Protein 2OX7 (pdb70)

InterPro domains:
  IPR010024 Conserved hypothetical protein CHP1671 [TIGR01671] (2-85)
  IPR019096 YopX protein [PF09643] (4-143)
  IPR023385 YopX-like, C-terminal [G3DSA:2.30.30.290] (67-135)

Sequence (558 aa):
SLIPKFRAWDTYEKELENVTPLFDDSNSIAIITDFQIKGSPGTSEIEIGSYDTTFNWDEFPYVIQSTGLKDKNGVEIFEGDILVYDAPKKYAHRRSHEIAYADGRFFWEFLDLVFCQSNILYRDGYLVIGNIHENPELLESLIPKFRAWDTYEKELENVTPLFDDSNSIAIITDFQIKGSPGTSEIEIGSYDTTFNWDEFPYVIQSTGLKDKNGVEIFEGDILVYDAPKKYAHRRSHEIAYADGRFFWEFLDLVFCQSNILYRDGYLVIGNIHENPELLESLIPKFRAWDTYEKELENVTPLFDDSNSIAIITDFQIKGSPGTSEIEIGSYDTTFNWDEFPYVIQSTGLKDKNGVEIFEGDILVYDAPKKYAHRRSHEIAYADGRFFWEFLDLVFCQSNILYRDGYLVIGNIHENPELLSLIPKFRAWDTYEKELENVTPLFDDSNSIAIITDFQIKGSPGTSEIEIGSYDTTFNWDEFPYVIQSTGLKDKNGVEIFEGDILVYDAPKKYAHRRSHEIAYADGRFFWEFLDLVFCQSNILYRDGYLVIGNIHENPELL

CATH classification: 2.30.30.310 (+1 more: 2.30.30.290)

Foldseek 3Di:
DADWFKFKQQQVVRDAGRKDDDADPVGDWKIQRDWDKDDDDVDIDIGGDDMDICVVDPDRRIDMGFQREAWQVRHTDDQQWDKFQQDPDDPPDDTAFGWHDDDPHIDTPPDPDPPDRCVQNPDSHMDGDGGCRNCVPVND/DFDWWKFKQQQVVRDAGRKDDDDDPVPHWKIQRDWDWDDDVPDIDIGGDDMDICVVDPDRRIDMGFLRAAAQVRHTDDQFFAKWQQDDPPVDDDTAWGWHDDPHHIATPPDPDGDDNCQQNPDSHMDGPGGCRNCVVRHD/DFDWWKFKQQQVVRHAGRKDDDDDPPPHWKIQRDWDWDDPPPPIDIGGDDMGIPVVDPGRRIHMGWPQAAWQVRHTDDQQFDKFQPDDDDPPDQGHWGWHDDDHGIATPPDPDGDDNCQQNPDSHMDGPDGCRSPVPND/DDDWWKFKQQQVVRDAGRKDDDADPVRHWKIQRDWDWDADDVGIDIGRDDMGIPVVDPHRRIDMGWQNEAAQVRHTDDQFFDKFQCDPCPDDDDTDWGWHDDDHDIDTPPDPDDPDRCQQNPDSHMDGPGGCRSCVPPD

Structure (mmCIF, N/CA/C/O backbone):
data_2OX7
#
_entry.id   2OX7
#
_cell.length_a   64.346
_cell.length_b   70.376
_cell.length_c   150.914
_cell.angle_alpha   90.00
_cell.angle_beta   90.00
_cell.angle_gamma   90.00
#
_symmetry.space_group_name_H-M   'P 21 21 21'
#
loop_
_entity.id
_entity.type
_entity.pdbx_description
1 polymer 'Hypothetical protein'
2 water water
#
loop_
_atom_site.group_PDB
_atom_site.id
_atom_site.type_symbol
_atom_site.label_atom_id
_atom_site.label_alt_id
_atom_site.label_comp_id
_atom_site.label_asym_id
_atom_site.label_entity_id
_atom_site.label_seq_id
_atom_site.pdbx_PDB_ins_code
_atom_site.Cartn_x
_atom_site.Cartn_y
_atom_site.Cartn_z
_atom_site.occupancy
_atom_site.B_iso_or_equiv
_atom_site.auth_seq_id
_atom_site.auth_comp_id
_atom_site.auth_asym_id
_atom_site.auth_atom_id
_atom_site.pdbx_PDB_model_num
ATOM 1 N N . SER A 1 2 ? 21.436 26.355 27.233 1.00 36.03 2 SER A N 1
ATOM 2 C CA . SER A 1 2 ? 20.737 27.572 26.690 1.00 36.21 2 SER A CA 1
ATOM 3 C C . SER A 1 2 ? 21.708 28.684 26.315 1.00 35.71 2 SER A C 1
ATOM 4 O O . SER A 1 2 ? 22.873 28.672 26.727 1.00 35.69 2 SER A O 1
ATOM 7 N N . LEU A 1 3 ? 21.238 29.638 25.518 1.00 34.21 3 LEU A N 1
ATOM 8 C CA . LEU A 1 3 ? 22.075 30.760 25.099 1.00 33.38 3 LEU A CA 1
ATOM 9 C C . LEU A 1 3 ? 21.187 31.980 24.948 1.00 33.62 3 LEU A C 1
ATOM 10 O O . LEU A 1 3 ? 20.259 31.946 24.139 1.00 32.71 3 LEU A O 1
ATOM 15 N N . ILE A 1 4 ? 21.443 33.040 25.725 1.00 32.76 4 ILE A N 1
ATOM 16 C CA . ILE A 1 4 ? 20.686 34.283 25.572 1.00 33.41 4 ILE A CA 1
ATOM 17 C C . ILE A 1 4 ? 21.173 34.950 24.294 1.00 32.03 4 ILE A C 1
ATOM 18 O O . ILE A 1 4 ? 22.366 35.223 24.186 1.00 32.49 4 ILE A O 1
ATOM 23 N N . PRO A 1 5 ? 20.279 35.193 23.318 1.00 31.42 5 PRO A N 1
ATOM 24 C CA . PRO A 1 5 ? 20.756 35.863 22.080 1.00 30.87 5 PRO A CA 1
ATOM 25 C C . PRO A 1 5 ? 21.129 37.325 22.306 1.00 29.69 5 PRO A C 1
ATOM 26 O O . PRO A 1 5 ? 20.302 38.157 22.711 1.00 30.76 5 PRO A O 1
ATOM 30 N N . LYS A 1 6 ? 22.378 37.626 22.009 1.00 27.83 6 LYS A N 1
ATOM 31 C CA . LYS A 1 6 ? 22.896 38.941 22.169 1.00 26.25 6 LYS A CA 1
ATOM 32 C C . LYS A 1 6 ? 23.723 39.201 20.928 1.00 25.00 6 LYS A C 1
ATOM 33 O O . LYS A 1 6 ? 24.522 38.334 20.517 1.00 24.62 6 LYS A O 1
ATOM 39 N N . PHE A 1 7 ? 23.520 40.371 20.312 1.00 22.95 7 PHE A N 1
ATOM 40 C CA . PHE A 1 7 ? 24.155 40.667 19.041 1.00 23.32 7 PHE A CA 1
ATOM 41 C C . PHE A 1 7 ? 24.866 41.999 19.047 1.00 24.39 7 PHE A C 1
ATOM 42 O O . PHE A 1 7 ? 24.421 42.945 19.712 1.00 24.62 7 PHE A O 1
ATOM 50 N N . ARG A 1 8 ? 25.945 42.066 18.276 1.00 24.23 8 ARG A N 1
ATOM 51 C CA . ARG A 1 8 ? 26.624 43.341 17.955 1.00 25.31 8 ARG A CA 1
ATOM 52 C C . ARG A 1 8 ? 26.720 43.442 16.434 1.00 26.25 8 ARG A C 1
ATOM 53 O O . ARG A 1 8 ? 26.597 42.436 15.717 1.00 25.54 8 ARG A O 1
ATOM 61 N N . ALA A 1 9 ? 26.918 44.663 15.932 1.00 26.87 9 ALA A N 1
ATOM 62 C CA . ALA A 1 9 ? 26.965 44.888 14.490 1.00 28.33 9 ALA A CA 1
ATOM 63 C C . ALA A 1 9 ? 28.074 45.850 14.124 1.00 29.13 9 ALA A C 1
ATOM 64 O O . ALA A 1 9 ? 28.290 46.852 14.808 1.00 30.49 9 ALA A O 1
ATOM 66 N N . TRP A 1 10 ? 28.803 45.505 13.080 1.00 29.88 10 TRP A N 1
ATOM 67 C CA . TRP A 1 10 ? 29.855 46.367 12.564 1.00 31.70 10 TRP A CA 1
ATOM 68 C C . TRP A 1 10 ? 29.208 47.090 11.413 1.00 32.18 10 TRP A C 1
ATOM 69 O O . TRP A 1 10 ? 28.688 46.454 10.500 1.00 30.92 10 TRP A O 1
ATOM 80 N N . ASP A 1 11 ? 29.203 48.419 11.503 1.00 33.88 11 ASP A N 1
ATOM 81 C CA . ASP A 1 11 ? 28.682 49.281 10.434 1.00 36.20 11 ASP A CA 1
ATOM 82 C C . ASP A 1 11 ? 29.853 49.553 9.513 1.00 37.50 11 ASP A C 1
ATOM 83 O O . ASP A 1 11 ? 30.787 50.225 9.910 1.00 37.16 11 ASP A O 1
ATOM 88 N N . THR A 1 12 ? 29.808 49.000 8.309 1.00 39.42 12 THR A N 1
ATOM 89 C CA . THR A 1 12 ? 30.950 49.043 7.398 1.00 42.70 12 THR A CA 1
ATOM 90 C C . THR A 1 12 ? 30.906 50.262 6.494 1.00 44.34 12 THR A C 1
ATOM 91 O O . THR A 1 12 ? 31.600 50.304 5.476 1.00 45.56 12 THR A O 1
ATOM 95 N N . TYR A 1 13 ? 30.066 51.226 6.840 1.00 46.10 13 TYR A N 1
ATOM 96 C CA . TYR A 1 13 ? 30.035 52.485 6.119 1.00 47.81 13 TYR A CA 1
ATOM 97 C C . TYR A 1 13 ? 30.634 53.518 7.046 1.00 47.64 13 TYR A C 1
ATOM 98 O O . TYR A 1 13 ? 31.558 54.237 6.667 1.00 48.19 13 TYR A O 1
ATOM 107 N N . GLU A 1 14 ? 30.118 53.554 8.271 1.00 47.08 14 GLU A N 1
ATOM 108 C CA . GLU A 1 14 ? 30.576 54.446 9.311 1.00 46.79 14 GLU A CA 1
ATOM 109 C C . GLU A 1 14 ? 31.817 53.958 10.053 1.00 46.27 14 GLU A C 1
ATOM 110 O O . GLU A 1 14 ? 32.440 54.735 10.802 1.00 45.95 14 GLU A O 1
ATOM 116 N N . LYS A 1 15 ? 32.162 52.680 9.858 1.00 45.53 15 LYS A N 1
ATOM 117 C CA . LYS A 1 15 ? 33.306 52.041 10.538 1.00 44.40 15 LYS A CA 1
ATOM 118 C C . LYS A 1 15 ? 33.205 52.167 12.060 1.00 43.12 15 LYS A C 1
ATOM 119 O O . LYS A 1 15 ? 34.126 52.665 12.716 1.00 42.51 15 LYS A O 1
ATOM 125 N N . GLU A 1 16 ? 32.080 51.709 12.615 1.00 41.09 16 GLU A N 1
ATOM 126 C CA . GLU A 1 16 ? 31.832 51.730 14.051 1.00 40.56 16 GLU A CA 1
ATOM 127 C C . GLU A 1 16 ? 31.209 50.375 14.458 1.00 38.29 16 GLU A C 1
ATOM 128 O O . GLU A 1 16 ? 30.502 49.761 13.662 1.00 37.08 16 GLU A O 1
ATOM 142 N N . LEU A 1 18 ? 28.460 48.634 16.810 1.00 34.46 18 LEU A N 1
ATOM 143 C CA . LEU A 1 18 ? 27.256 48.931 17.561 1.00 33.21 18 LEU A CA 1
ATOM 144 C C . LEU A 1 18 ? 26.979 47.800 18.505 1.00 32.70 18 LEU A C 1
ATOM 145 O O . LEU A 1 18 ? 26.898 46.648 18.057 1.00 31.42 18 LEU A O 1
ATOM 150 N N . GLU A 1 19 ? 26.789 48.111 19.790 1.00 31.89 19 GLU A N 1
ATOM 151 C CA . GLU A 1 19 ? 26.515 47.062 20.767 1.00 33.63 19 GLU A CA 1
ATOM 152 C C . GLU A 1 19 ? 25.036 46.818 20.963 1.00 33.88 19 GLU A C 1
ATOM 153 O O . GLU A 1 19 ? 24.208 47.714 20.758 1.00 34.45 19 GLU A O 1
ATOM 159 N N . ASN A 1 20 ? 24.714 45.593 21.368 1.00 33.90 20 ASN A N 1
ATOM 160 C CA . ASN A 1 20 ? 23.399 45.236 21.839 1.00 34.93 20 ASN A CA 1
ATOM 161 C C . ASN A 1 20 ? 22.286 45.641 20.891 1.00 34.58 20 ASN A C 1
ATOM 162 O O . ASN A 1 20 ? 21.307 46.292 21.300 1.00 36.24 20 ASN A O 1
ATOM 167 N N . VAL A 1 21 ? 22.430 45.215 19.638 1.00 32.49 21 VAL A N 1
ATOM 168 C CA . VAL A 1 21 ? 21.453 45.481 18.557 1.00 32.46 21 VAL A CA 1
ATOM 169 C C . VAL A 1 21 ? 20.454 44.333 18.398 1.00 32.74 21 VAL A C 1
ATOM 170 O O . VAL A 1 21 ? 20.729 43.198 18.818 1.00 31.47 21 VAL A O 1
ATOM 174 N N . THR A 1 22 ? 19.305 44.620 17.775 1.00 32.09 22 THR A N 1
ATOM 175 C CA . THR A 1 22 ? 18.350 43.569 17.428 1.00 32.91 22 THR A CA 1
ATOM 176 C C . THR A 1 22 ? 18.246 43.477 15.918 1.00 33.17 22 THR A C 1
ATOM 177 O O . THR A 1 22 ? 17.723 44.384 15.277 1.00 33.26 22 THR A O 1
ATOM 181 N N . PRO A 1 23 ? 18.774 42.395 15.324 1.00 33.25 23 PRO A N 1
ATOM 182 C CA . PRO A 1 23 ? 18.737 42.260 13.872 1.00 33.09 23 PRO A CA 1
ATOM 183 C C . PRO A 1 23 ? 17.373 41.756 13.403 1.00 33.71 23 PRO A C 1
ATOM 184 O O . PRO A 1 23 ? 16.763 40.908 14.061 1.00 31.97 23 PRO A O 1
ATOM 188 N N . LEU A 1 24 ? 16.867 42.315 12.298 1.00 34.69 24 LEU A N 1
ATOM 189 C CA . LEU A 1 24 ? 15.547 41.914 11.798 1.00 36.61 24 LEU A CA 1
ATOM 190 C C . LEU A 1 24 ? 15.686 41.256 10.430 1.00 36.96 24 LEU A C 1
ATOM 191 O O . LEU A 1 24 ? 16.270 41.836 9.517 1.00 37.35 24 LEU A O 1
ATOM 196 N N . PHE A 1 25 ? 15.170 40.037 10.305 1.00 38.55 25 PHE A N 1
ATOM 197 C CA . PHE A 1 25 ? 15.307 39.264 9.070 1.00 41.08 25 PHE A CA 1
ATOM 198 C C . PHE A 1 25 ? 13.960 39.042 8.415 1.00 43.44 25 PHE A C 1
ATOM 199 O O . PHE A 1 25 ? 12.922 38.932 9.087 1.00 43.80 25 PHE A O 1
ATOM 207 N N . ASP A 1 26 ? 13.964 38.930 7.101 1.00 46.52 26 ASP A N 1
ATOM 208 C CA . ASP A 1 26 ? 12.750 38.464 6.454 1.00 49.95 26 ASP A CA 1
ATOM 209 C C . ASP A 1 26 ? 12.769 36.935 6.577 1.00 51.17 26 ASP A C 1
ATOM 210 O O . ASP A 1 26 ? 13.599 36.381 7.306 1.00 51.60 26 ASP A O 1
ATOM 215 N N . ASP A 1 27 ? 11.869 36.248 5.885 1.00 53.20 27 ASP A N 1
ATOM 216 C CA . ASP A 1 27 ? 11.817 34.783 5.961 1.00 54.42 27 ASP A CA 1
ATOM 217 C C . ASP A 1 27 ? 12.776 34.058 5.007 1.00 55.01 27 ASP A C 1
ATOM 218 O O . ASP A 1 27 ? 12.884 32.827 5.040 1.00 55.29 27 ASP A O 1
ATOM 223 N N . SER A 1 28 ? 13.467 34.826 4.171 1.00 55.52 28 SER A N 1
ATOM 224 C CA . SER A 1 28 ? 14.481 34.295 3.263 1.00 55.94 28 SER A CA 1
ATOM 225 C C . SER A 1 28 ? 15.879 34.367 3.875 1.00 55.64 28 SER A C 1
ATOM 226 O O . SER A 1 28 ? 16.868 34.087 3.198 1.00 55.76 28 SER A O 1
ATOM 229 N N . ASN A 1 29 ? 15.959 34.750 5.151 1.00 55.22 29 ASN A N 1
ATOM 230 C CA . ASN A 1 29 ? 17.241 34.847 5.871 1.00 54.87 29 ASN A CA 1
ATOM 231 C C . ASN A 1 29 ? 18.137 36.032 5.475 1.00 54.10 29 ASN A C 1
ATOM 232 O O . ASN A 1 29 ? 19.357 35.989 5.645 1.00 53.96 29 ASN A O 1
ATOM 237 N N . SER A 1 30 ? 17.530 37.089 4.944 1.00 53.58 30 SER A N 1
ATOM 238 C CA . SER A 1 30 ? 18.269 38.309 4.659 1.00 52.67 30 SER A CA 1
ATOM 239 C C . SER A 1 30 ? 17.936 39.321 5.735 1.00 51.81 30 SER A C 1
ATOM 240 O O . SER A 1 30 ? 16.764 39.543 6.033 1.00 51.10 30 SER A O 1
ATOM 251 N N . ILE A 1 32 ? 17.138 42.743 6.877 1.00 47.86 32 ILE A N 1
ATOM 252 C CA . ILE A 1 32 ? 16.540 43.870 6.161 1.00 46.29 32 ILE A CA 1
ATOM 253 C C . ILE A 1 32 ? 16.401 45.108 7.046 1.00 45.16 32 ILE A C 1
ATOM 254 O O . ILE A 1 32 ? 16.157 46.212 6.546 1.00 45.06 32 ILE A O 1
ATOM 259 N N . ALA A 1 33 ? 16.580 44.932 8.355 1.00 43.28 33 ALA A N 1
ATOM 260 C CA . ALA A 1 33 ? 16.553 46.059 9.288 1.00 41.97 33 ALA A CA 1
ATOM 261 C C . ALA A 1 33 ? 17.416 45.797 10.504 1.00 41.40 33 ALA A C 1
ATOM 262 O O . ALA A 1 33 ? 17.787 44.654 10.792 1.00 39.65 33 ALA A O 1
ATOM 264 N N . ILE A 1 34 ? 17.717 46.871 11.218 1.00 40.86 34 ILE A N 1
ATOM 265 C CA . ILE A 1 34 ? 18.382 46.765 12.494 1.00 41.11 34 ILE A CA 1
ATOM 266 C C . ILE A 1 34 ? 17.806 47.782 13.469 1.00 40.96 34 ILE A C 1
ATOM 267 O O . ILE A 1 34 ? 17.654 48.967 13.140 1.00 40.57 34 ILE A O 1
ATOM 272 N N . ILE A 1 35 ? 17.443 47.296 14.645 1.00 40.42 35 ILE A N 1
ATOM 273 C CA . ILE A 1 35 ? 17.079 48.162 15.760 1.00 40.66 35 ILE A CA 1
ATOM 274 C C . ILE A 1 35 ? 18.279 48.304 16.689 1.00 41.88 35 ILE A C 1
ATOM 275 O O . ILE A 1 35 ? 18.769 47.303 17.241 1.00 41.29 35 ILE A O 1
ATOM 280 N N . THR A 1 36 ? 18.753 49.535 16.862 1.00 42.26 36 THR A N 1
ATOM 281 C CA . THR A 1 36 ? 19.870 49.788 17.759 1.00 44.18 36 THR A CA 1
ATOM 282 C C . THR A 1 36 ? 19.430 50.206 19.167 1.00 45.07 36 THR A C 1
ATOM 283 O O . THR A 1 36 ? 20.151 49.942 20.139 1.00 45.95 36 THR A O 1
ATOM 287 N N . ASP A 1 37 ? 18.255 50.837 19.275 1.00 45.58 37 ASP A N 1
ATOM 288 C CA . ASP A 1 37 ? 17.634 51.200 20.569 1.00 46.38 37 ASP A CA 1
ATOM 289 C C . ASP A 1 37 ? 16.123 51.057 20.489 1.00 45.46 37 ASP A C 1
ATOM 290 O O . ASP A 1 37 ? 15.518 51.382 19.471 1.00 46.13 37 ASP A O 1
ATOM 295 N N . PHE A 1 38 ? 15.520 50.605 21.575 1.00 45.24 38 PHE A N 1
ATOM 296 C CA . PHE A 1 38 ? 14.071 50.599 21.703 1.00 45.43 38 PHE A CA 1
ATOM 297 C C . PHE A 1 38 ? 13.682 50.707 23.172 1.00 46.89 38 PHE A C 1
ATOM 298 O O . PHE A 1 38 ? 14.464 50.377 24.071 1.00 46.79 38 PHE A O 1
ATOM 306 N N . GLN A 1 39 ? 12.453 51.146 23.420 1.00 48.76 39 GLN A N 1
ATOM 307 C CA . GLN A 1 39 ? 11.877 51.011 24.754 1.00 50.53 39 GLN A CA 1
ATOM 308 C C . GLN A 1 39 ? 10.420 50.616 24.630 1.00 50.96 39 GLN A C 1
ATOM 309 O O . GLN A 1 39 ? 9.807 50.816 23.582 1.00 51.01 39 GLN A O 1
ATOM 315 N N . ILE A 1 40 ? 9.881 50.021 25.682 1.00 52.37 40 ILE A N 1
ATOM 316 C CA . ILE A 1 40 ? 8.472 49.671 25.703 1.00 53.95 40 ILE A CA 1
ATOM 317 C C . ILE A 1 40 ? 7.679 50.763 26.451 1.00 55.95 40 ILE A C 1
ATOM 318 O O . ILE A 1 40 ? 8.057 51.179 27.554 1.00 55.67 40 ILE A O 1
ATOM 323 N N . LYS A 1 41 ? 6.584 51.213 25.833 1.00 57.87 41 LYS A N 1
ATOM 324 C CA . LYS A 1 41 ? 5.782 52.326 26.347 1.00 60.11 41 LYS A CA 1
ATOM 325 C C . LYS A 1 41 ? 4.298 51.980 26.385 1.00 61.27 41 LYS A C 1
ATOM 326 O O . LYS A 1 41 ? 3.860 51.046 25.706 1.00 61.63 41 LYS A O 1
ATOM 332 N N . GLY A 1 42 ? 3.533 52.727 27.186 1.00 62.67 42 GLY A N 1
ATOM 333 C CA . GLY A 1 42 ? 2.064 52.617 27.204 1.00 63.97 42 GLY A CA 1
ATOM 334 C C . GLY A 1 42 ? 1.438 51.858 28.366 1.00 65.04 42 GLY A C 1
ATOM 335 O O . GLY A 1 42 ? 2.139 51.307 29.222 1.00 65.13 42 GLY A O 1
ATOM 336 N N . SER A 1 43 ? 0.102 51.839 28.378 1.00 66.02 43 SER A N 1
ATOM 337 C CA . SER A 1 43 ? -0.701 51.149 29.401 1.00 66.78 43 SER A CA 1
ATOM 338 C C . SER A 1 43 ? -0.560 49.634 29.328 1.00 67.05 43 SER A C 1
ATOM 339 O O . SER A 1 43 ? -0.765 49.057 28.268 1.00 67.26 43 SER A O 1
ATOM 342 N N . PRO A 1 44 ? -0.202 48.988 30.451 1.00 67.22 44 PRO A N 1
ATOM 343 C CA . PRO A 1 44 ? -0.335 47.542 30.578 1.00 67.23 44 PRO A CA 1
ATOM 344 C C . PRO A 1 44 ? -1.613 47.021 29.928 1.00 67.04 44 PRO A C 1
ATOM 345 O O . PRO A 1 44 ? -2.694 47.579 30.145 1.00 67.48 44 PRO A O 1
ATOM 349 N N . GLY A 1 45 ? -1.481 45.969 29.123 1.00 66.58 45 GLY A N 1
ATOM 350 C CA . GLY A 1 45 ? -2.589 45.474 28.304 1.00 65.64 45 GLY A CA 1
ATOM 351 C C . GLY A 1 45 ? -2.726 46.244 26.998 1.00 65.20 45 GLY A C 1
ATOM 352 O O . GLY A 1 45 ? -3.413 45.791 26.079 1.00 65.17 45 GLY A O 1
ATOM 353 N N . THR A 1 46 ? -2.071 47.408 26.917 1.00 64.44 46 THR A N 1
ATOM 354 C CA . THR A 1 46 ? -2.145 48.296 25.751 1.00 63.71 46 THR A CA 1
ATOM 355 C C . THR A 1 46 ? -0.788 48.966 25.538 1.00 63.16 46 THR A C 1
ATOM 356 O O . THR A 1 46 ? -0.689 50.197 25.493 1.00 63.63 46 THR A O 1
ATOM 360 N N . SER A 1 47 ? 0.254 48.145 25.418 1.00 61.94 47 SER A N 1
ATOM 361 C CA . SER A 1 47 ? 1.637 48.624 25.371 1.00 60.67 47 SER A CA 1
ATOM 362 C C . SER A 1 47 ? 2.252 48.552 23.977 1.00 59.52 47 SER A C 1
ATOM 363 O O . SER A 1 47 ? 1.751 47.842 23.100 1.00 59.75 47 SER A O 1
ATOM 366 N N . GLU A 1 48 ? 3.350 49.272 23.783 1.00 57.97 48 GLU A N 1
ATOM 367 C CA . GLU A 1 48 ? 3.959 49.390 22.461 1.00 56.93 48 GLU A CA 1
ATOM 368 C C . GLU A 1 48 ? 5.493 49.372 22.462 1.00 55.47 48 GLU A C 1
ATOM 369 O O . GLU A 1 48 ? 6.143 49.766 23.433 1.00 54.79 48 GLU A O 1
ATOM 375 N N . ILE A 1 49 ? 6.056 48.916 21.350 1.00 53.88 49 ILE A N 1
ATOM 376 C CA . ILE A 1 49 ? 7.484 48.986 21.132 1.00 52.21 49 ILE A CA 1
ATOM 377 C C . ILE A 1 49 ? 7.808 50.305 20.456 1.00 52.25 49 ILE A C 1
ATOM 378 O O . ILE A 1 49 ? 7.421 50.525 19.313 1.00 51.74 49 ILE A O 1
ATOM 383 N N . GLU A 1 50 ? 8.513 51.182 21.157 1.00 52.21 50 GLU A N 1
ATOM 384 C CA . GLU A 1 50 ? 8.937 52.420 20.538 1.00 52.85 50 GLU A CA 1
ATOM 385 C C . GLU A 1 50 ? 10.372 52.283 20.070 1.00 52.23 50 GLU A C 1
ATOM 386 O O . GLU A 1 50 ? 11.297 52.197 20.879 1.00 51.70 50 GLU A O 1
ATOM 392 N N . ILE A 1 51 ? 10.536 52.256 18.753 1.00 52.07 51 ILE A N 1
ATOM 393 C CA . ILE A 1 51 ? 11.838 52.084 18.127 1.00 52.44 51 ILE A CA 1
ATOM 394 C C . ILE A 1 51 ? 12.598 53.398 18.087 1.00 52.92 51 ILE A C 1
ATOM 395 O O . ILE A 1 51 ? 12.187 54.353 17.405 1.00 53.65 51 ILE A O 1
ATOM 400 N N . GLY A 1 52 ? 13.697 53.443 18.837 1.00 52.71 52 GLY A N 1
ATOM 401 C CA . GLY A 1 52 ? 14.603 54.588 18.834 1.00 52.59 52 GLY A CA 1
ATOM 402 C C . GLY A 1 52 ? 15.460 54.563 17.591 1.00 52.36 52 GLY A C 1
ATOM 403 O O . GLY A 1 52 ? 14.964 54.742 16.482 1.00 53.22 52 GLY A O 1
ATOM 404 N N . SER A 1 53 ? 16.752 54.331 17.774 1.00 51.79 53 SER A N 1
ATOM 405 C CA . SER A 1 53 ? 17.662 54.236 16.648 1.00 51.71 53 SER A CA 1
ATOM 406 C C . SER A 1 53 ? 17.432 52.970 15.824 1.00 50.96 53 SER A C 1
ATOM 407 O O . SER A 1 53 ? 17.174 51.894 16.371 1.00 50.68 53 SER A O 1
ATOM 410 N N . TYR A 1 54 ? 17.540 53.110 14.508 1.00 50.26 54 TYR A N 1
ATOM 411 C CA . TYR A 1 54 ? 17.333 51.999 13.598 1.00 49.43 54 TYR A CA 1
ATOM 412 C C . TYR A 1 54 ? 17.910 52.304 12.228 1.00 49.24 54 TYR A C 1
ATOM 413 O O . TYR A 1 54 ? 18.340 53.435 11.949 1.00 49.05 54 TYR A O 1
ATOM 422 N N . ASP A 1 55 ? 17.906 51.291 11.368 1.00 48.58 55 ASP A N 1
ATOM 423 C CA . ASP A 1 55 ? 18.203 51.469 9.956 1.00 48.21 55 ASP A CA 1
ATOM 424 C C . ASP A 1 55 ? 17.556 50.345 9.165 1.00 48.30 55 ASP A C 1
ATOM 425 O O . ASP A 1 55 ? 17.298 49.270 9.710 1.00 48.17 55 ASP A O 1
ATOM 430 N N . THR A 1 56 ? 17.272 50.581 7.891 1.00 48.10 56 THR A N 1
ATOM 431 C CA . THR A 1 56 ? 16.676 49.519 7.069 1.00 48.68 56 THR A CA 1
ATOM 432 C C . THR A 1 56 ? 17.374 49.397 5.724 1.00 48.91 56 THR A C 1
ATOM 433 O O . THR A 1 56 ? 18.148 50.275 5.336 1.00 48.76 56 THR A O 1
ATOM 437 N N . THR A 1 57 ? 17.105 48.305 5.020 1.00 49.07 57 THR A N 1
ATOM 438 C CA . THR A 1 57 ? 17.800 48.009 3.776 1.00 50.50 57 THR A CA 1
ATOM 439 C C . THR A 1 57 ? 17.284 48.853 2.603 1.00 51.71 57 THR A C 1
ATOM 440 O O . THR A 1 57 ? 17.901 48.879 1.529 1.00 51.64 57 THR A O 1
ATOM 444 N N . PHE A 1 58 ? 16.146 49.517 2.825 1.00 53.47 58 PHE A N 1
ATOM 445 C CA . PHE A 1 58 ? 15.552 50.452 1.865 1.00 55.38 58 PHE A CA 1
ATOM 446 C C . PHE A 1 58 ? 16.598 51.475 1.431 1.00 56.15 58 PHE A C 1
ATOM 447 O O . PHE A 1 58 ? 16.780 51.721 0.236 1.00 56.39 58 PHE A O 1
ATOM 455 N N . ASN A 1 59 ? 17.317 52.020 2.418 1.00 56.98 59 ASN A N 1
ATOM 456 C CA . ASN A 1 59 ? 18.246 53.134 2.222 1.00 57.56 59 ASN A CA 1
ATOM 457 C C . ASN A 1 59 ? 19.584 52.742 1.596 1.00 57.74 59 ASN A C 1
ATOM 458 O O . ASN A 1 59 ? 20.485 53.584 1.474 1.00 57.93 59 ASN A O 1
ATOM 463 N N . TRP A 1 60 ? 19.715 51.479 1.195 1.00 57.32 60 TRP A N 1
ATOM 464 C CA . TRP A 1 60 ? 21.021 50.938 0.835 1.00 57.15 60 TRP A CA 1
ATOM 465 C C . TRP A 1 60 ? 20.981 49.967 -0.326 1.00 57.41 60 TRP A C 1
ATOM 466 O O . TRP A 1 60 ? 20.077 49.135 -0.432 1.00 57.89 60 TRP A O 1
ATOM 477 N N . ASP A 1 61 ? 21.987 50.069 -1.185 1.00 57.76 61 ASP A N 1
ATOM 478 C CA . ASP A 1 61 ? 22.202 49.085 -2.231 1.00 57.88 61 ASP A CA 1
ATOM 479 C C . ASP A 1 61 ? 22.600 47.767 -1.567 1.00 57.26 61 ASP A C 1
ATOM 480 O O . ASP A 1 61 ? 22.021 46.711 -1.863 1.00 57.74 61 ASP A O 1
ATOM 485 N N . GLU A 1 62 ? 23.579 47.841 -0.663 1.00 56.06 62 GLU A N 1
ATOM 486 C CA . GLU A 1 62 ? 23.928 46.720 0.208 1.00 54.74 62 GLU A CA 1
ATOM 487 C C . GLU A 1 62 ? 23.934 47.207 1.652 1.00 52.95 62 GLU A C 1
ATOM 488 O O . GLU A 1 62 ? 24.662 48.149 2.008 1.00 52.90 62 GLU A O 1
ATOM 494 N N . PHE A 1 63 ? 23.080 46.587 2.463 1.00 50.74 63 PHE A N 1
ATOM 495 C CA . PHE A 1 63 ? 22.920 46.932 3.867 1.00 48.73 63 PHE A CA 1
ATOM 496 C C . PHE A 1 63 ? 24.275 46.763 4.557 1.00 47.51 63 PHE A C 1
ATOM 497 O O . PHE A 1 63 ? 24.813 45.663 4.582 1.00 47.57 63 PHE A O 1
ATOM 505 N N . PRO A 1 64 ? 24.851 47.864 5.076 1.00 46.29 64 PRO A N 1
ATOM 506 C CA . PRO A 1 64 ? 26.266 47.858 5.473 1.00 45.08 64 PRO A CA 1
ATOM 507 C C . PRO A 1 64 ? 26.510 47.409 6.919 1.00 43.63 64 PRO A C 1
ATOM 508 O O . PRO A 1 64 ? 27.369 47.961 7.597 1.00 43.93 64 PRO A O 1
ATOM 512 N N . TYR A 1 65 ? 25.751 46.433 7.389 1.00 42.44 65 TYR A N 1
ATOM 513 C CA . TYR A 1 65 ? 25.882 45.971 8.773 1.00 40.61 65 TYR A CA 1
ATOM 514 C C . TYR A 1 65 ? 26.208 44.489 8.782 1.00 39.25 65 TYR A C 1
ATOM 515 O O . TYR A 1 65 ? 25.602 43.714 8.033 1.00 38.72 65 TYR A O 1
ATOM 524 N N . VAL A 1 66 ? 27.181 44.113 9.614 1.00 36.69 66 VAL A N 1
ATOM 525 C CA . VAL A 1 66 ? 27.623 42.721 9.724 1.00 35.14 66 VAL A CA 1
ATOM 526 C C . VAL A 1 66 ? 27.286 42.288 11.146 1.00 32.82 66 VAL A C 1
ATOM 527 O O . VAL A 1 66 ? 27.812 42.874 12.095 1.00 33.41 66 VAL A O 1
ATOM 531 N N . ILE A 1 67 ? 26.416 41.289 11.299 1.00 30.97 67 ILE A N 1
ATOM 532 C CA . ILE A 1 67 ? 25.967 40.857 12.638 1.00 29.74 67 ILE A CA 1
ATOM 533 C C . ILE A 1 67 ? 26.880 39.754 13.193 1.00 28.26 67 ILE A C 1
ATOM 534 O O . ILE A 1 67 ? 27.371 38.896 12.422 1.00 28.16 67 ILE A O 1
ATOM 547 N N . GLN A 1 69 ? 27.106 37.203 16.887 1.00 21.79 69 GLN A N 1
ATOM 548 C CA . GLN A 1 69 ? 26.347 36.818 18.057 1.00 21.10 69 GLN A CA 1
ATOM 549 C C . GLN A 1 69 ? 27.291 36.480 19.198 1.00 20.89 69 GLN A C 1
ATOM 550 O O . GLN A 1 69 ? 28.402 35.996 18.972 1.00 20.17 69 GLN A O 1
ATOM 556 N N . SER A 1 70 ? 26.837 36.730 20.410 1.00 19.68 70 SER A N 1
ATOM 557 C CA . SER A 1 70 ? 27.581 36.244 21.588 1.00 20.49 70 SER A CA 1
ATOM 558 C C . SER A 1 70 ? 27.607 34.721 21.661 1.00 19.73 70 SER A C 1
ATOM 559 O O . SER A 1 70 ? 26.552 34.038 21.484 1.00 19.97 70 SER A O 1
ATOM 562 N N . THR A 1 71 ? 28.776 34.186 22.000 1.00 18.92 71 THR A N 1
ATOM 563 C CA . THR A 1 71 ? 28.913 32.718 22.207 1.00 19.48 71 THR A CA 1
ATOM 564 C C . THR A 1 71 ? 28.344 32.268 23.535 1.00 19.75 71 THR A C 1
ATOM 565 O O . THR A 1 71 ? 28.206 31.044 23.770 1.00 20.54 71 THR A O 1
ATOM 569 N N . GLY A 1 72 ? 28.080 33.220 24.431 1.00 20.46 72 GLY A N 1
ATOM 570 C CA . GLY A 1 72 ? 27.688 32.880 25.806 1.00 22.11 72 GLY A CA 1
ATOM 571 C C . GLY A 1 72 ? 28.876 32.576 26.694 1.00 22.82 72 GLY A C 1
ATOM 572 O O . GLY A 1 72 ? 28.710 32.369 27.894 1.00 23.06 72 GLY A O 1
ATOM 573 N N . LEU A 1 73 ? 30.076 32.565 26.120 1.00 20.68 73 LEU A N 1
ATOM 574 C CA . LEU A 1 73 ? 31.250 32.241 26.933 1.00 19.73 73 LEU A CA 1
ATOM 575 C C . LEU A 1 73 ? 31.994 33.512 27.285 1.00 20.53 73 LEU A C 1
ATOM 576 O O . LEU A 1 73 ? 31.917 34.500 26.540 1.00 20.57 73 LEU A O 1
ATOM 581 N N . LYS A 1 74 ? 32.712 33.470 28.413 1.00 18.45 74 LYS A N 1
ATOM 582 C CA . LYS A 1 74 ? 33.472 34.633 28.905 1.00 19.53 74 LYS A CA 1
ATOM 583 C C . LYS A 1 74 ? 34.978 34.393 28.800 1.00 18.58 74 LYS A C 1
ATOM 584 O O . LYS A 1 74 ? 35.462 33.264 29.014 1.00 19.66 74 LYS A O 1
ATOM 590 N N . ASP A 1 75 ? 35.742 35.457 28.569 1.00 18.42 75 ASP A N 1
ATOM 591 C CA . ASP A 1 75 ? 37.197 35.323 28.697 1.00 17.94 75 ASP A CA 1
ATOM 592 C C . ASP A 1 75 ? 37.671 35.433 30.155 1.00 18.60 75 ASP A C 1
ATOM 593 O O . ASP A 1 75 ? 36.851 35.579 31.095 1.00 18.94 75 ASP A O 1
ATOM 598 N N . LYS A 1 76 ? 38.990 35.387 30.330 1.00 19.04 76 LYS A N 1
ATOM 599 C CA . LYS A 1 76 ? 39.624 35.454 31.645 1.00 22.10 76 LYS A CA 1
ATOM 600 C C . LYS A 1 76 ? 39.247 36.719 32.438 1.00 22.27 76 LYS A C 1
ATOM 601 O O . LYS A 1 76 ? 39.283 36.705 33.680 1.00 23.55 76 LYS A O 1
ATOM 607 N N . ASN A 1 77 ? 38.902 37.798 31.734 1.00 22.76 77 ASN A N 1
ATOM 608 C CA . ASN A 1 77 ? 38.446 39.036 32.384 1.00 23.51 77 ASN A CA 1
ATOM 609 C C . ASN A 1 77 ? 36.921 39.131 32.531 1.00 22.62 77 ASN A C 1
ATOM 610 O O . ASN A 1 77 ? 36.404 40.217 32.854 1.00 24.88 77 ASN A O 1
ATOM 615 N N . GLY A 1 78 ? 36.187 38.046 32.274 1.00 20.99 78 GLY A N 1
ATOM 616 C CA . GLY A 1 78 ? 34.724 38.105 32.324 1.00 21.24 78 GLY A CA 1
ATOM 617 C C . GLY A 1 78 ? 34.035 38.813 31.188 1.00 20.80 78 GLY A C 1
ATOM 618 O O . GLY A 1 78 ? 32.829 39.052 31.263 1.00 22.46 78 GLY A O 1
ATOM 619 N N . VAL A 1 79 ? 34.778 39.062 30.113 1.00 20.35 79 VAL A N 1
ATOM 620 C CA . VAL A 1 79 ? 34.259 39.710 28.899 1.00 21.30 79 VAL A CA 1
ATOM 621 C C . VAL A 1 79 ? 33.564 38.678 28.012 1.00 20.89 79 VAL A C 1
ATOM 622 O O . VAL A 1 79 ? 34.117 37.598 27.763 1.00 21.79 79 VAL A O 1
ATOM 626 N N . GLU A 1 80 ? 32.369 39.015 27.518 1.00 21.32 80 GLU A N 1
ATOM 627 C CA . GLU A 1 80 ? 31.578 38.082 26.715 1.00 22.96 80 GLU A CA 1
ATOM 628 C C . GLU A 1 80 ? 32.282 37.961 25.373 1.00 20.81 80 GLU A C 1
ATOM 629 O O . GLU A 1 80 ? 32.674 38.959 24.802 1.00 21.37 80 GLU A O 1
ATOM 635 N N . ILE A 1 81 ? 32.483 36.727 24.906 1.00 18.77 81 ILE A N 1
ATOM 636 C CA . ILE A 1 81 ? 33.203 36.444 23.656 1.00 17.32 81 ILE A CA 1
ATOM 637 C C . ILE A 1 81 ? 32.175 36.331 22.527 1.00 18.54 81 ILE A C 1
ATOM 638 O O . ILE A 1 81 ? 31.234 35.529 22.615 1.00 18.18 81 ILE A O 1
ATOM 643 N N . PHE A 1 82 ? 32.358 37.133 21.475 1.00 18.01 82 PHE A N 1
ATOM 644 C CA . PHE A 1 82 ? 31.465 37.118 20.309 1.00 18.57 82 PHE A CA 1
ATOM 645 C C . PHE A 1 82 ? 32.150 36.498 19.089 1.00 19.37 82 PHE A C 1
ATOM 646 O O . PHE A 1 82 ? 33.398 36.528 18.951 1.00 18.81 82 PHE A O 1
ATOM 654 N N . GLU A 1 83 ? 31.334 36.074 18.135 1.00 20.62 83 GLU A N 1
ATOM 655 C CA . GLU A 1 83 ? 31.895 35.766 16.820 1.00 22.07 83 GLU A CA 1
ATOM 656 C C . GLU A 1 83 ? 32.711 36.984 16.355 1.00 20.89 83 GLU A C 1
ATOM 657 O O . GLU A 1 83 ? 32.301 38.153 16.570 1.00 21.29 83 GLU A O 1
ATOM 663 N N . GLY A 1 84 ? 33.805 36.713 15.647 1.00 20.73 84 GLY A N 1
ATOM 664 C CA . GLY A 1 84 ? 34.681 37.792 15.127 1.00 21.69 84 GLY A CA 1
ATOM 665 C C . GLY A 1 84 ? 35.740 38.267 16.112 1.00 21.24 84 GLY A C 1
ATOM 666 O O . GLY A 1 84 ? 36.718 38.926 15.711 1.00 21.12 84 GLY A O 1
ATOM 667 N N . ASP A 1 85 ? 35.582 37.937 17.403 1.00 19.60 85 ASP A N 1
ATOM 668 C CA . ASP A 1 85 ? 36.629 38.264 18.360 1.00 19.53 85 ASP A CA 1
ATOM 669 C C . ASP A 1 85 ? 37.920 37.540 18.076 1.00 19.56 85 ASP A C 1
ATOM 670 O O . ASP A 1 85 ? 37.934 36.442 17.508 1.00 21.72 85 ASP A O 1
ATOM 675 N N . ILE A 1 86 ? 39.015 38.128 18.550 1.00 19.04 86 ILE A N 1
ATOM 676 C CA . ILE A 1 86 ? 40.354 37.509 18.470 1.00 19.55 86 ILE A CA 1
ATOM 677 C C . ILE A 1 86 ? 40.896 37.292 19.872 1.00 20.23 86 ILE A C 1
ATOM 678 O O . ILE A 1 86 ? 40.921 38.246 20.706 1.00 20.80 86 ILE A O 1
ATOM 683 N N . LEU A 1 87 ? 41.249 36.034 20.186 1.00 20.66 87 LEU A N 1
ATOM 684 C CA . LEU A 1 87 ? 41.704 35.692 21.551 1.00 21.10 87 LEU A CA 1
ATOM 685 C C . LEU A 1 87 ? 43.181 35.364 21.547 1.00 21.05 87 LEU A C 1
ATOM 686 O O . LEU A 1 87 ? 43.696 34.819 20.554 1.00 22.87 87 LEU A O 1
ATOM 691 N N . VAL A 1 88 ? 43.850 35.674 22.646 1.00 21.89 88 VAL A N 1
ATOM 692 C CA . VAL A 1 88 ? 45.232 35.253 22.837 1.00 22.36 88 VAL A CA 1
ATOM 693 C C . VAL A 1 88 ? 45.382 34.526 24.147 1.00 21.57 88 VAL A C 1
ATOM 694 O O . VAL A 1 88 ? 44.681 34.847 25.110 1.00 20.95 88 VAL A O 1
ATOM 698 N N . TYR A 1 89 ? 46.296 33.570 24.188 1.00 22.38 89 TYR A N 1
ATOM 699 C CA . TYR A 1 89 ? 46.654 32.901 25.437 1.00 23.55 89 TYR A CA 1
ATOM 700 C C . TYR A 1 89 ? 47.516 33.820 26.313 1.00 24.05 89 TYR A C 1
ATOM 701 O O . TYR A 1 89 ? 48.558 34.356 25.864 1.00 25.43 89 TYR A O 1
ATOM 710 N N . ASP A 1 90 ? 47.107 34.002 27.559 1.00 23.70 90 ASP A N 1
ATOM 711 C CA . ASP A 1 90 ? 47.639 35.080 28.385 1.00 24.81 90 ASP A CA 1
ATOM 712 C C . ASP A 1 90 ? 48.918 34.628 29.123 1.00 25.61 90 ASP A C 1
ATOM 713 O O . ASP A 1 90 ? 49.035 34.724 30.343 1.00 26.20 90 ASP A O 1
ATOM 718 N N . ALA A 1 91 ? 49.863 34.101 28.349 1.00 27.77 91 ALA A N 1
ATOM 719 C CA . ALA A 1 91 ? 51.156 33.683 28.910 1.00 29.66 91 ALA A CA 1
ATOM 720 C C . ALA A 1 91 ? 51.971 34.949 29.138 1.00 31.41 91 ALA A C 1
ATOM 721 O O . ALA A 1 91 ? 51.779 35.925 28.417 1.00 31.43 91 ALA A O 1
ATOM 723 N N . PRO A 1 92 ? 52.914 34.933 30.112 1.00 33.43 92 PRO A N 1
ATOM 724 C CA . PRO A 1 92 ? 53.724 36.146 30.355 1.00 34.25 92 PRO A CA 1
ATOM 725 C C . PRO A 1 92 ? 54.367 36.604 29.041 1.00 34.35 92 PRO A C 1
ATOM 726 O O . PRO A 1 92 ? 54.908 35.790 28.297 1.00 33.85 92 PRO A O 1
ATOM 730 N N . LYS A 1 93 ? 54.253 37.889 28.744 1.00 35.52 93 LYS A N 1
ATOM 731 C CA . LYS A 1 93 ? 54.769 38.435 27.492 1.00 35.65 93 LYS A CA 1
ATOM 732 C C . LYS A 1 93 ? 56.286 38.569 27.517 1.00 36.21 93 LYS A C 1
ATOM 733 O O . LYS A 1 93 ? 56.851 39.109 28.459 1.00 34.82 93 LYS A O 1
ATOM 739 N N . LYS A 1 94 ? 56.935 38.078 26.471 1.00 36.14 94 LYS A N 1
ATOM 740 C CA . LYS A 1 94 ? 58.397 38.219 26.375 1.00 37.32 94 LYS A CA 1
ATOM 741 C C . LYS A 1 94 ? 58.763 39.119 25.208 1.00 36.67 94 LYS A C 1
ATOM 742 O O . LYS A 1 94 ? 58.040 39.208 24.203 1.00 36.44 94 LYS A O 1
ATOM 748 N N . TYR A 1 95 ? 59.915 39.767 25.325 1.00 37.14 95 TYR A N 1
ATOM 749 C CA . TYR A 1 95 ? 60.394 40.678 24.303 1.00 37.14 95 TYR A CA 1
ATOM 750 C C . TYR A 1 95 ? 60.418 40.091 22.870 1.00 37.11 95 TYR A C 1
ATOM 751 O O . TYR A 1 95 ? 60.985 39.024 22.634 1.00 37.82 95 TYR A O 1
ATOM 760 N N . ALA A 1 96 ? 59.794 40.801 21.931 1.00 36.98 96 ALA A N 1
ATOM 761 C CA . ALA A 1 96 ? 59.845 40.477 20.504 1.00 37.17 96 ALA A CA 1
ATOM 762 C C . ALA A 1 96 ? 59.268 39.117 20.172 1.00 37.31 96 ALA A C 1
ATOM 763 O O . ALA A 1 96 ? 59.533 38.567 19.098 1.00 37.56 96 ALA A O 1
ATOM 765 N N . HIS A 1 97 ? 58.477 38.561 21.096 1.00 37.27 97 HIS A N 1
ATOM 766 C CA . HIS A 1 97 ? 57.732 37.342 20.800 1.00 37.18 97 HIS A CA 1
ATOM 767 C C . HIS A 1 97 ? 56.232 37.633 20.875 1.00 37.65 97 HIS A C 1
ATOM 768 O O . HIS A 1 97 ? 55.725 37.980 21.941 1.00 37.25 97 HIS A O 1
ATOM 775 N N . ARG A 1 98 ? 55.539 37.517 19.747 1.00 37.30 98 ARG A N 1
ATOM 776 C CA . ARG A 1 98 ? 54.099 37.7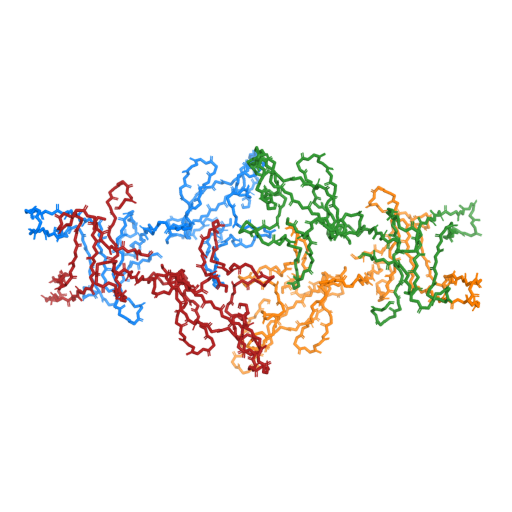64 19.746 1.00 38.49 98 ARG A CA 1
ATOM 777 C C . ARG A 1 98 ? 53.343 36.507 20.178 1.00 37.75 98 ARG A C 1
ATOM 778 O O . ARG A 1 98 ? 53.671 35.401 19.759 1.00 37.73 98 ARG A O 1
ATOM 786 N N . ARG A 1 99 ? 52.333 36.672 21.029 1.00 37.01 99 ARG A N 1
ATOM 787 C CA . ARG A 1 99 ? 51.531 35.531 21.454 1.00 35.83 99 ARG A CA 1
ATOM 788 C C . ARG A 1 99 ? 50.613 35.126 20.292 1.00 35.25 99 ARG A C 1
ATOM 789 O O . ARG A 1 99 ? 50.272 35.961 19.475 1.00 33.94 99 ARG A O 1
ATOM 797 N N . SER A 1 100 ? 50.243 33.849 20.185 1.00 36.17 100 SER A N 1
ATOM 798 C CA . SER A 1 100 ? 49.468 33.395 19.016 1.00 35.87 100 SER A CA 1
ATOM 799 C C . SER A 1 100 ? 48.003 33.772 19.184 1.00 35.01 100 SER A C 1
ATOM 800 O O . SER A 1 100 ? 47.472 33.736 20.286 1.00 34.48 100 SER A O 1
ATOM 811 N N . HIS A 1 102 ? 43.818 33.752 17.822 1.00 27.13 102 HIS A N 1
ATOM 812 C CA . HIS A 1 102 ? 42.860 32.917 17.147 1.00 25.32 102 HIS A CA 1
ATOM 813 C C . HIS A 1 102 ? 41.518 33.616 17.100 1.00 24.05 102 HIS A C 1
ATOM 814 O O . HIS A 1 102 ? 41.047 34.124 18.098 1.00 23.98 102 HIS A O 1
ATOM 821 N N . GLU A 1 103 ? 40.940 33.641 15.922 1.00 22.02 103 GLU A N 1
ATOM 822 C CA . GLU A 1 103 ? 39.643 34.239 15.643 1.00 22.78 103 GLU A CA 1
ATOM 823 C C . GLU A 1 103 ? 38.493 33.293 16.029 1.00 21.70 103 GLU A C 1
ATOM 824 O O . GLU A 1 103 ? 38.564 32.066 15.803 1.00 21.72 103 GLU A O 1
ATOM 830 N N . ILE A 1 104 ? 37.423 33.845 16.570 1.00 19.82 104 ILE A N 1
ATOM 831 C CA . ILE A 1 104 ? 36.229 33.059 16.866 1.00 20.29 104 ILE A CA 1
ATOM 832 C C . ILE A 1 104 ? 35.317 33.030 15.665 1.00 21.84 104 ILE A C 1
ATOM 833 O O . ILE A 1 104 ? 34.967 34.092 15.067 1.00 20.76 104 ILE A O 1
ATOM 838 N N . ALA A 1 105 ? 34.893 31.820 15.300 1.00 21.88 105 ALA A N 1
ATOM 839 C CA . ALA A 1 105 ? 33.910 31.694 14.216 1.00 24.09 105 ALA A CA 1
ATOM 840 C C . ALA A 1 105 ? 32.803 30.699 14.596 1.00 25.95 105 ALA A C 1
ATOM 841 O O . ALA A 1 105 ? 32.905 30.028 15.638 1.00 27.27 105 ALA A O 1
ATOM 843 N N . TYR A 1 106 ? 31.730 30.640 13.793 1.00 27.18 106 TYR A N 1
ATOM 844 C CA . TYR A 1 106 ? 30.724 29.604 13.926 1.00 26.15 106 TYR A CA 1
ATOM 845 C C . TYR A 1 106 ? 30.683 28.792 12.637 1.00 27.44 106 TYR A C 1
ATOM 846 O O . TYR A 1 106 ? 30.734 29.363 11.546 1.00 27.19 106 TYR A O 1
ATOM 855 N N . ALA A 1 107 ? 30.589 27.467 12.755 1.00 26.89 107 ALA A N 1
ATOM 856 C CA . ALA A 1 107 ? 30.316 26.661 11.554 1.00 26.03 107 ALA A CA 1
ATOM 857 C C . ALA A 1 107 ? 29.729 25.358 11.975 1.00 25.44 107 ALA A C 1
ATOM 858 O O . ALA A 1 107 ? 30.205 24.740 12.957 1.00 24.74 107 ALA A O 1
ATOM 860 N N . ASP A 1 108 ? 28.673 24.957 11.261 1.00 24.72 108 ASP A N 1
ATOM 861 C CA . ASP A 1 108 ? 28.198 23.581 11.318 1.00 25.76 108 ASP A CA 1
ATOM 862 C C . ASP A 1 108 ? 27.918 23.106 12.751 1.00 26.17 108 ASP A C 1
ATOM 863 O O . ASP A 1 108 ? 28.361 22.025 13.151 1.00 27.93 108 ASP A O 1
ATOM 868 N N . GLY A 1 109 ? 27.137 23.887 13.485 1.00 25.75 109 GLY A N 1
ATOM 869 C CA . GLY A 1 109 ? 26.708 23.471 14.824 1.00 25.17 109 GLY A CA 1
ATOM 870 C C . GLY A 1 109 ? 27.494 23.991 16.025 1.00 24.58 109 GLY A C 1
ATOM 871 O O . GLY A 1 109 ? 27.041 23.801 17.158 1.00 23.88 109 GLY A O 1
ATOM 872 N N . ARG A 1 110 ? 28.658 24.604 15.819 1.00 24.29 110 ARG A N 1
ATOM 873 C CA . ARG A 1 110 ? 29.456 25.056 16.997 1.00 23.82 110 ARG A CA 1
ATOM 874 C C . ARG A 1 110 ? 30.215 26.341 16.724 1.00 24.57 110 ARG A C 1
ATOM 875 O O . ARG A 1 110 ? 30.539 26.651 15.569 1.00 23.63 110 ARG A O 1
ATOM 883 N N . PHE A 1 111 ? 30.501 27.075 17.804 1.00 22.64 111 PHE A N 1
ATOM 884 C CA . PHE A 1 111 ? 31.486 28.105 17.794 1.00 22.49 111 PHE A CA 1
ATOM 885 C C . PHE A 1 111 ? 32.857 27.458 18.019 1.00 24.00 111 PHE A C 1
ATOM 886 O O . PHE A 1 111 ? 32.999 26.423 18.707 1.00 22.82 111 PHE A O 1
ATOM 894 N N . PHE A 1 112 ? 33.884 28.082 17.474 1.00 23.76 112 PHE A N 1
ATOM 895 C CA . PHE A 1 112 ? 35.227 27.559 17.651 1.00 23.90 112 PHE A CA 1
ATOM 896 C C . PHE A 1 112 ? 36.260 28.642 17.422 1.00 23.63 112 PHE A C 1
ATOM 897 O O . PHE A 1 112 ? 35.961 29.660 16.795 1.00 22.31 112 PHE A O 1
ATOM 905 N N . TRP A 1 113 ? 37.457 28.413 17.958 1.00 23.12 113 TRP A N 1
ATOM 906 C CA . TRP A 1 113 ? 38.605 29.284 17.699 1.00 23.41 113 TRP A CA 1
ATOM 907 C C . TRP A 1 113 ? 39.414 28.691 16.569 1.00 25.43 113 TRP A C 1
ATOM 908 O O . TRP A 1 113 ? 39.777 27.506 16.560 1.00 24.89 113 TRP A O 1
ATOM 919 N N . GLU A 1 114 ? 39.708 29.544 15.600 1.00 28.70 114 GLU A N 1
ATOM 920 C CA . GLU A 1 114 ? 40.340 29.100 14.361 1.00 33.03 114 GLU A CA 1
ATOM 921 C C . GLU A 1 114 ? 41.793 28.780 14.545 1.00 34.00 114 GLU A C 1
ATOM 922 O O . GLU A 1 114 ? 42.542 29.528 15.170 1.00 35.07 114 GLU A O 1
ATOM 928 N N . PHE A 1 115 ? 42.199 27.614 14.037 1.00 37.09 115 PHE A N 1
ATOM 929 C CA . PHE A 1 115 ? 43.609 27.203 14.050 1.00 38.21 115 PHE A CA 1
ATOM 930 C C . PHE A 1 115 ? 44.098 26.902 15.464 1.00 36.70 115 PHE A C 1
ATOM 931 O O . PHE A 1 115 ? 45.232 27.243 15.863 1.00 37.05 115 PHE A O 1
ATOM 939 N N . LEU A 1 116 ? 43.210 26.314 16.261 1.00 33.97 116 LEU A N 1
ATOM 940 C CA . LEU A 1 116 ? 43.615 25.880 17.586 1.00 30.82 116 LEU A CA 1
ATOM 941 C C . LEU A 1 116 ? 42.919 24.557 17.874 1.00 30.33 116 LEU A C 1
ATOM 942 O O . LEU A 1 116 ? 41.685 24.480 17.852 1.00 29.65 116 LEU A O 1
ATOM 947 N N . ASP A 1 117 ? 43.737 23.553 18.151 1.00 30.76 117 ASP A N 1
ATOM 948 C CA . ASP A 1 117 ? 43.304 22.175 18.330 1.00 31.40 117 ASP A CA 1
ATOM 949 C C . ASP A 1 117 ? 42.919 21.957 19.780 1.00 30.05 117 ASP A C 1
ATOM 950 O O . ASP A 1 117 ? 43.540 21.135 20.482 1.00 29.96 117 ASP A O 1
ATOM 955 N N . LEU A 1 118 ? 41.930 22.722 20.231 1.00 28.34 118 LEU A N 1
ATOM 956 C CA . LEU A 1 118 ? 41.404 22.596 21.606 1.00 26.85 118 LEU A CA 1
ATOM 957 C C . LEU A 1 118 ? 39.911 22.705 21.462 1.00 26.12 118 LEU A C 1
ATOM 958 O O . LEU A 1 118 ? 39.414 23.399 20.585 1.00 25.64 118 LEU A O 1
ATOM 963 N N . VAL A 1 119 ? 39.183 22.015 22.313 1.00 24.51 119 VAL A N 1
ATOM 964 C CA . VAL A 1 119 ? 37.748 22.158 22.358 1.00 24.81 119 VAL A CA 1
ATOM 965 C C . VAL A 1 119 ? 37.488 23.595 22.826 1.00 22.43 119 VAL A C 1
ATOM 966 O O . VAL A 1 119 ? 38.000 24.044 23.851 1.00 21.92 119 VAL A O 1
ATOM 970 N N . PHE A 1 120 ? 36.720 24.331 22.059 1.00 22.25 120 PHE A N 1
ATOM 971 C CA . PHE A 1 120 ? 36.326 25.683 22.504 1.00 21.18 120 PHE A CA 1
ATOM 972 C C . PHE A 1 120 ? 35.184 25.523 23.485 1.00 21.08 120 PHE A C 1
ATOM 973 O O . PHE A 1 120 ? 34.014 25.256 23.100 1.00 21.79 120 PHE A O 1
ATOM 981 N N . CYS A 1 121 ? 35.498 25.700 24.774 1.00 19.70 121 CYS A N 1
ATOM 982 C CA . CYS A 1 121 ? 34.514 25.584 25.827 1.00 19.01 121 CYS A CA 1
ATOM 983 C C . CYS A 1 121 ? 34.992 26.465 27.009 1.00 17.96 121 CYS A C 1
ATOM 984 O O . CYS A 1 121 ? 36.158 26.906 27.032 1.00 17.73 121 CYS A O 1
ATOM 987 N N . GLN A 1 122 ? 34.101 26.719 27.952 1.00 16.42 122 GLN A N 1
ATOM 988 C CA . GLN A 1 122 ? 34.426 27.685 29.009 1.00 17.22 122 GLN A CA 1
ATOM 989 C C . GLN A 1 122 ? 35.664 27.262 29.807 1.00 16.83 122 GLN A C 1
ATOM 990 O O . GLN A 1 122 ? 36.500 28.088 30.166 1.00 16.73 122 GLN A O 1
ATOM 996 N N . SER A 1 123 ? 35.770 25.984 30.127 1.00 15.69 123 SER A N 1
ATOM 997 C CA . SER A 1 123 ? 36.876 25.564 30.998 1.00 16.84 123 SER A CA 1
ATOM 998 C C . SER A 1 123 ? 38.217 25.663 30.240 1.00 16.60 123 SER A C 1
ATOM 999 O O . SER A 1 123 ? 39.245 26.025 30.857 1.00 17.25 123 SER A O 1
ATOM 1002 N N . ASN A 1 124 ? 38.234 25.383 28.926 1.00 16.33 124 ASN A N 1
ATOM 1003 C CA . ASN A 1 124 ? 39.478 25.567 28.162 1.00 17.75 124 ASN A CA 1
ATOM 1004 C C . ASN A 1 124 ? 39.885 27.034 28.000 1.00 16.77 124 ASN A C 1
ATOM 1005 O O . ASN A 1 124 ? 41.096 27.389 27.974 1.00 18.59 124 ASN A O 1
ATOM 1010 N N . ILE A 1 125 ? 38.883 27.886 27.917 1.00 17.79 125 ILE A N 1
ATOM 1011 C CA . ILE A 1 125 ? 39.171 29.338 27.841 1.00 17.16 125 ILE A CA 1
ATOM 1012 C C . ILE A 1 125 ? 39.906 29.813 29.109 1.00 18.87 125 ILE A C 1
ATOM 1013 O O . ILE A 1 125 ? 40.759 30.698 29.060 1.00 20.08 125 ILE A O 1
ATOM 1018 N N . LEU A 1 126 ? 39.573 29.206 30.256 1.00 17.99 126 LEU A N 1
ATOM 1019 C CA . LEU A 1 126 ? 40.079 29.677 31.548 1.00 20.15 126 LEU A CA 1
ATOM 1020 C C . LEU A 1 126 ? 41.242 28.880 32.109 1.00 22.00 126 LEU A C 1
ATOM 1021 O O . LEU A 1 126 ? 41.846 29.291 33.128 1.00 22.81 126 LEU A O 1
ATOM 1026 N N . TYR A 1 127 ? 41.565 27.769 31.462 1.00 22.99 127 TYR A N 1
ATOM 1027 C CA . TYR A 1 127 ? 42.506 26.784 32.020 1.00 24.14 127 TYR A CA 1
ATOM 1028 C C . TYR A 1 127 ? 43.917 27.375 32.016 1.00 26.20 127 TYR A C 1
ATOM 1029 O O . TYR A 1 127 ? 44.298 28.083 31.074 1.00 26.53 127 TYR A O 1
ATOM 1038 N N . ARG A 1 128 ? 44.692 27.063 33.049 1.00 27.36 128 ARG A N 1
ATOM 1039 C CA . ARG A 1 128 ? 46.096 27.524 33.122 1.00 29.41 128 ARG A CA 1
ATOM 1040 C C . ARG A 1 128 ? 46.155 29.044 32.925 1.00 26.89 128 ARG A C 1
ATOM 1041 O O . ARG A 1 128 ? 45.509 29.772 33.684 1.00 27.71 128 ARG A O 1
ATOM 1049 N N . ASP A 1 129 ? 46.882 29.550 31.930 1.00 27.88 129 ASP A N 1
ATOM 1050 C CA . ASP A 1 129 ? 46.985 31.031 31.830 1.00 27.64 129 ASP A CA 1
ATOM 1051 C C . ASP A 1 129 ? 45.707 31.688 31.263 1.00 26.35 129 ASP A C 1
ATOM 1052 O O . ASP A 1 129 ? 45.505 32.896 31.416 1.00 25.50 129 ASP A O 1
ATOM 1057 N N . GLY A 1 130 ? 44.843 30.892 30.637 1.00 24.97 130 GLY A N 1
ATOM 1058 C CA . GLY A 1 130 ? 43.561 31.441 30.184 1.00 22.49 130 GLY A CA 1
ATOM 1059 C C . GLY A 1 130 ? 43.734 32.289 28.924 1.00 22.63 130 GLY A C 1
ATOM 1060 O O . GLY A 1 130 ? 44.866 32.552 28.496 1.00 23.05 130 GLY A O 1
ATOM 1061 N N . TYR A 1 131 ? 42.609 32.681 28.326 1.00 19.14 131 TYR A N 1
ATOM 1062 C CA . TYR A 1 131 ? 42.580 33.456 27.051 1.00 18.91 131 TYR A CA 1
ATOM 1063 C C . TYR A 1 131 ? 41.907 34.794 27.303 1.00 19.22 131 TYR A C 1
ATOM 1064 O O . TYR A 1 131 ? 40.956 34.906 28.121 1.00 18.01 131 TYR A O 1
ATOM 1073 N N . LEU A 1 132 ? 42.323 35.776 26.522 1.00 17.91 132 LEU A N 1
ATOM 1074 C CA . LEU A 1 132 ? 41.760 37.118 26.612 1.00 18.36 132 LEU A CA 1
ATOM 1075 C C . LEU A 1 132 ? 41.356 37.618 25.233 1.00 18.48 132 LEU A C 1
ATOM 1076 O O . LEU A 1 132 ? 42.065 37.375 24.283 1.00 18.07 132 LEU A O 1
ATOM 1081 N N . VAL A 1 133 ? 40.233 38.323 25.153 1.00 17.67 133 VAL A N 1
ATOM 1082 C CA . VAL A 1 133 ? 39.818 38.979 23.903 1.00 18.73 133 VAL A CA 1
ATOM 1083 C C . VAL A 1 133 ? 40.710 40.230 23.735 1.00 19.53 133 VAL A C 1
ATOM 1084 O O . VAL A 1 133 ? 40.698 41.118 24.593 1.00 20.26 133 VAL A O 1
ATOM 1088 N N . ILE A 1 134 ? 41.405 40.326 22.616 1.00 19.96 134 ILE A N 1
ATOM 1089 C CA . ILE A 1 134 ? 42.271 41.501 22.409 1.00 21.61 134 ILE A CA 1
ATOM 1090 C C . ILE A 1 134 ? 41.900 42.339 21.174 1.00 21.94 134 ILE A C 1
ATOM 1091 O O . ILE A 1 134 ? 42.637 43.247 20.784 1.00 23.11 134 ILE A O 1
ATOM 1096 N N . GLY A 1 135 ? 40.736 42.060 20.622 1.00 22.36 135 GLY A N 1
ATOM 1097 C CA . GLY A 1 135 ? 40.221 42.799 19.464 1.00 22.08 135 GLY A CA 1
ATOM 1098 C C . GLY A 1 135 ? 39.302 41.933 18.635 1.00 23.05 135 GLY A C 1
ATOM 1099 O O . GLY A 1 135 ? 38.854 40.841 19.066 1.00 21.39 135 GLY A O 1
ATOM 1100 N N . ASN A 1 136 ? 38.967 42.431 17.451 1.00 22.47 136 ASN A N 1
ATOM 1101 C CA . ASN A 1 136 ? 38.143 41.659 16.557 1.00 22.38 136 ASN A CA 1
ATOM 1102 C C . ASN A 1 136 ? 38.558 41.965 15.133 1.00 23.41 136 ASN A C 1
ATOM 1103 O O . ASN A 1 136 ? 39.310 42.925 14.875 1.00 24.90 136 ASN A O 1
ATOM 1108 N N . ILE A 1 137 ? 38.082 41.130 14.229 1.00 24.56 137 ILE A N 1
ATOM 1109 C CA . ILE A 1 137 ? 38.511 41.141 12.841 1.00 26.77 137 ILE A CA 1
ATOM 1110 C C . ILE A 1 137 ? 38.067 42.399 12.094 1.00 28.25 137 ILE A C 1
ATOM 1111 O O . ILE A 1 137 ? 38.644 42.735 11.060 1.00 29.00 137 ILE A O 1
ATOM 1116 N N . HIS A 1 138 ? 37.067 43.109 12.614 1.00 29.25 138 HIS A N 1
ATOM 1117 C CA . HIS A 1 138 ? 36.535 44.277 11.903 1.00 31.53 138 HIS A CA 1
ATOM 1118 C C . HIS A 1 138 ? 37.218 45.559 12.334 1.00 32.61 138 HIS A C 1
ATOM 1119 O O . HIS A 1 138 ? 37.662 46.368 11.474 1.00 32.93 138 HIS A O 1
ATOM 1126 N N . GLU A 1 139 ? 37.302 45.761 13.650 1.00 32.62 139 GLU A N 1
ATOM 1127 C CA . GLU A 1 139 ? 37.933 46.939 14.217 1.00 34.74 139 GLU A CA 1
ATOM 1128 C C . GLU A 1 139 ? 39.429 46.865 14.130 1.00 35.63 139 GLU A C 1
ATOM 1129 O O . GLU A 1 139 ? 40.099 47.896 14.170 1.00 36.76 139 GLU A O 1
ATOM 1135 N N . ASN A 1 140 ? 39.950 45.641 14.023 1.00 35.57 140 ASN A N 1
ATOM 1136 C CA . ASN A 1 140 ? 41.383 45.373 14.073 1.00 36.82 140 ASN A CA 1
ATOM 1137 C C . ASN A 1 140 ? 41.804 44.418 12.953 1.00 38.30 140 ASN A C 1
ATOM 1138 O O . ASN A 1 140 ? 42.380 43.360 13.226 1.00 37.94 140 ASN A O 1
ATOM 1143 N N . PRO A 1 141 ? 41.529 44.806 11.694 1.00 40.83 141 PRO A N 1
ATOM 1144 C CA . PRO A 1 141 ? 41.582 43.944 10.502 1.00 42.66 141 PRO A CA 1
ATOM 1145 C C . PRO A 1 141 ? 42.981 43.479 10.095 1.00 44.60 141 PRO A C 1
ATOM 1146 O O . PRO A 1 141 ? 43.104 42.548 9.299 1.00 45.21 141 PRO A O 1
ATOM 1150 N N . GLU A 1 142 ? 44.010 44.115 10.640 1.00 46.51 142 GLU A N 1
ATOM 1151 C CA . GLU A 1 142 ? 45.393 43.718 10.376 1.00 48.89 142 GLU A CA 1
ATOM 1152 C C . GLU A 1 142 ? 45.958 42.904 11.523 1.00 48.61 142 GLU A C 1
ATOM 1153 O O . GLU A 1 142 ? 47.091 42.448 11.461 1.00 49.18 142 GLU A O 1
ATOM 1159 N N . LEU A 1 143 ? 45.175 42.747 12.587 1.00 48.92 143 LEU A N 1
ATOM 1160 C CA . LEU A 1 143 ? 45.689 42.165 13.824 1.00 48.74 143 LEU A CA 1
ATOM 1161 C C . LEU A 1 143 ? 46.196 40.730 13.644 1.00 49.71 143 LEU A C 1
ATOM 1162 O O . LEU A 1 143 ? 47.250 40.369 14.171 1.00 49.51 143 LEU A O 1
ATOM 1167 N N . LEU A 1 144 ? 45.455 39.911 12.903 1.00 50.72 144 LEU A N 1
ATOM 1168 C CA . LEU A 1 144 ? 45.914 38.545 12.628 1.00 52.31 144 LEU A CA 1
ATOM 1169 C C . LEU A 1 144 ? 47.154 38.582 11.727 1.00 53.78 144 LEU A C 1
ATOM 1170 O O . LEU A 1 144 ? 48.004 37.684 11.790 1.00 54.36 144 LEU A O 1
ATOM 1175 N N . GLU A 1 145 ? 47.231 39.640 10.911 1.00 55.29 145 GLU A N 1
ATOM 1176 C CA . GLU A 1 145 ? 48.391 39.996 10.046 1.00 56.70 145 GLU A CA 1
ATOM 1177 C C . GLU A 1 145 ? 48.333 39.437 8.640 1.00 56.93 145 GLU A C 1
ATOM 1178 O O . GLU A 1 145 ? 47.627 39.990 7.799 1.00 57.42 145 GLU A O 1
ATOM 1184 N N . SER B 1 2 ? 34.601 1.966 19.582 1.00 33.97 2 SER B N 1
ATOM 1185 C CA . SER B 1 2 ? 35.701 1.033 19.874 1.00 33.91 2 SER B CA 1
ATOM 1186 C C . SER B 1 2 ? 36.814 1.520 18.981 1.00 32.41 2 SER B C 1
ATOM 1187 O O . SER B 1 2 ? 36.543 2.263 18.040 1.00 32.80 2 SER B O 1
ATOM 1190 N N . LEU B 1 3 ? 38.050 1.127 19.285 1.00 30.42 3 LEU B N 1
ATOM 1191 C CA . LEU B 1 3 ? 39.200 1.459 18.428 1.00 30.44 3 LEU B CA 1
ATOM 1192 C C . LEU B 1 3 ? 40.186 0.294 18.497 1.00 30.48 3 LEU B C 1
ATOM 1193 O O . LEU B 1 3 ? 40.711 0.012 19.566 1.00 31.33 3 LEU B O 1
ATOM 1198 N N . ILE B 1 4 ? 40.436 -0.371 17.376 1.00 29.57 4 ILE B N 1
ATOM 1199 C CA . ILE B 1 4 ? 41.436 -1.441 17.339 1.00 29.20 4 ILE B CA 1
ATOM 1200 C C . ILE B 1 4 ? 42.807 -0.765 17.249 1.00 27.42 4 ILE B C 1
ATOM 1201 O O . ILE B 1 4 ? 42.987 0.062 16.338 1.00 27.86 4 ILE B O 1
ATOM 1206 N N . PRO B 1 5 ? 43.746 -1.057 18.179 1.00 25.71 5 PRO B N 1
ATOM 1207 C CA . PRO B 1 5 ? 45.056 -0.395 18.136 1.00 25.54 5 PRO B CA 1
ATOM 1208 C C . PRO B 1 5 ? 45.923 -0.896 16.996 1.00 24.65 5 PRO B C 1
ATOM 1209 O O . PRO B 1 5 ? 46.259 -2.092 16.918 1.00 26.44 5 PRO B O 1
ATOM 1213 N N . LYS B 1 6 ? 46.275 0.005 16.087 1.00 21.94 6 LYS B N 1
ATOM 1214 C CA . LYS B 1 6 ? 47.094 -0.401 14.961 1.00 21.34 6 LYS B CA 1
ATOM 1215 C C . LYS B 1 6 ? 48.132 0.701 14.795 1.00 18.72 6 LYS B C 1
ATOM 1216 O O . LYS B 1 6 ? 47.773 1.894 14.882 1.00 18.24 6 LYS B O 1
ATOM 1222 N N . PHE B 1 7 ? 49.405 0.329 14.557 1.00 18.03 7 PHE B N 1
ATOM 1223 C CA . PHE B 1 7 ? 50.460 1.315 14.512 1.00 17.40 7 PHE B CA 1
ATOM 1224 C C . PHE B 1 7 ? 51.308 1.086 13.265 1.00 18.65 7 PHE B C 1
ATOM 1225 O O . PHE B 1 7 ? 51.454 -0.056 12.804 1.00 20.08 7 PHE B O 1
ATOM 1233 N N . ARG B 1 8 ? 51.815 2.182 12.734 1.00 18.16 8 ARG B N 1
ATOM 1234 C CA . ARG B 1 8 ? 52.876 2.143 11.669 1.00 18.11 8 ARG B CA 1
ATOM 1235 C C . ARG B 1 8 ? 54.069 2.932 12.221 1.00 19.85 8 ARG B C 1
ATOM 1236 O O . ARG B 1 8 ? 53.910 3.722 13.157 1.00 19.84 8 ARG B O 1
ATOM 1244 N N . ALA B 1 9 ? 55.286 2.704 11.692 1.00 18.94 9 ALA B N 1
ATOM 1245 C CA . ALA B 1 9 ? 56.453 3.467 12.154 1.00 19.02 9 ALA B CA 1
ATOM 1246 C C . ALA B 1 9 ? 57.228 3.978 10.925 1.00 20.87 9 ALA B C 1
ATOM 1247 O O . ALA B 1 9 ? 57.382 3.239 9.964 1.00 21.74 9 ALA B O 1
ATOM 1249 N N . TRP B 1 10 ? 57.666 5.227 10.996 1.00 21.36 10 TRP B N 1
ATOM 1250 C CA . TRP B 1 10 ? 58.573 5.789 9.994 1.00 23.10 10 TRP B CA 1
ATOM 1251 C C . TRP B 1 10 ? 59.962 5.555 10.546 1.00 23.30 10 TRP B C 1
ATOM 1252 O O . TRP B 1 10 ? 60.269 5.974 11.652 1.00 23.00 10 TRP B O 1
ATOM 1263 N N . ASP B 1 11 ? 60.755 4.806 9.783 1.00 23.74 11 ASP B N 1
ATOM 1264 C CA . ASP B 1 11 ? 62.154 4.605 10.101 1.00 25.73 11 ASP B CA 1
ATOM 1265 C C . ASP B 1 11 ? 62.939 5.759 9.465 1.00 26.28 11 ASP B C 1
ATOM 1266 O O . ASP B 1 11 ? 63.027 5.859 8.230 1.00 26.55 11 ASP B O 1
ATOM 1271 N N . THR B 1 12 ? 63.439 6.636 10.322 1.00 27.67 12 THR B N 1
ATOM 1272 C CA . THR B 1 12 ? 63.999 7.929 9.898 1.00 30.44 12 THR B CA 1
ATOM 1273 C C . THR B 1 12 ? 65.402 7.750 9.387 1.00 31.30 12 THR B C 1
ATOM 1274 O O . THR B 1 12 ? 65.971 8.678 8.759 1.00 33.22 12 THR B O 1
ATOM 1278 N N . TYR B 1 13 ? 65.988 6.587 9.667 1.00 31.40 13 TYR B N 1
ATOM 1279 C CA . TYR B 1 13 ? 67.367 6.327 9.235 1.00 32.38 13 TYR B CA 1
ATOM 1280 C C . TYR B 1 13 ? 67.348 5.663 7.850 1.00 32.40 13 TYR B C 1
ATOM 1281 O O . TYR B 1 13 ? 68.033 6.109 6.908 1.00 32.32 13 TYR B O 1
ATOM 1290 N N . GLU B 1 14 ? 66.537 4.619 7.723 1.00 32.49 14 GLU B N 1
ATOM 1291 C CA . GLU B 1 14 ? 66.340 3.925 6.450 1.00 33.15 14 GLU B CA 1
ATOM 1292 C C . GLU B 1 14 ? 65.361 4.604 5.484 1.00 32.69 14 GLU B C 1
ATOM 1293 O O . GLU B 1 14 ? 65.330 4.265 4.292 1.00 34.32 14 GLU B O 1
ATOM 1299 N N . LYS B 1 15 ? 64.588 5.570 5.980 1.00 31.45 15 LYS B N 1
ATOM 1300 C CA . LYS B 1 15 ? 63.561 6.264 5.184 1.00 30.71 15 LYS B CA 1
ATOM 1301 C C . LYS B 1 15 ? 62.550 5.281 4.626 1.00 30.34 15 LYS B C 1
ATOM 1302 O O . LYS B 1 15 ? 62.346 5.180 3.401 1.00 29.03 15 LYS B O 1
ATOM 1308 N N . GLU B 1 16 ? 61.890 4.558 5.526 1.00 28.08 16 GLU B N 1
ATOM 1309 C CA . GLU B 1 16 ? 60.978 3.505 5.105 1.00 27.95 16 GLU B CA 1
ATOM 1310 C C . GLU B 1 16 ? 59.795 3.563 6.062 1.00 26.24 16 GLU B C 1
ATOM 1311 O O . GLU B 1 16 ? 60.025 3.750 7.269 1.00 24.81 16 GLU B O 1
ATOM 1325 N N . LEU B 1 18 ? 57.120 1.423 7.954 1.00 23.75 18 LEU B N 1
ATOM 1326 C CA . LEU B 1 18 ? 56.885 0.055 8.406 1.00 23.24 18 LEU B CA 1
ATOM 1327 C C . LEU B 1 18 ? 55.407 -0.064 8.830 1.00 24.80 18 LEU B C 1
ATOM 1328 O O . LEU B 1 18 ? 54.956 0.705 9.664 1.00 23.11 18 LEU B O 1
ATOM 1333 N N . GLU B 1 19 ? 54.657 -0.990 8.232 1.00 24.58 19 GLU B N 1
ATOM 1334 C CA . GLU B 1 19 ? 53.241 -1.160 8.631 1.00 26.23 19 GLU B CA 1
ATOM 1335 C C . GLU B 1 19 ? 53.068 -2.240 9.684 1.00 25.72 19 GLU B C 1
ATOM 1336 O O . GLU B 1 19 ? 53.908 -3.114 9.805 1.00 26.53 19 GLU B O 1
ATOM 1342 N N . ASN B 1 20 ? 51.951 -2.206 10.418 1.00 26.20 20 ASN B N 1
ATOM 1343 C CA . ASN B 1 20 ? 51.641 -3.239 11.393 1.00 26.43 20 ASN B CA 1
ATOM 1344 C C . ASN B 1 20 ? 52.773 -3.511 12.354 1.00 25.20 20 ASN B C 1
ATOM 1345 O O . ASN B 1 20 ? 53.202 -4.669 12.519 1.00 26.67 20 ASN B O 1
ATOM 1350 N N . VAL B 1 21 ? 53.250 -2.467 13.018 1.00 22.44 21 VAL B N 1
ATOM 1351 C CA . VAL B 1 21 ? 54.288 -2.677 14.017 1.00 21.60 21 VAL B CA 1
ATOM 1352 C C . VAL B 1 21 ? 53.702 -2.732 15.413 1.00 22.23 21 VAL B C 1
ATOM 1353 O O . VAL B 1 21 ? 52.582 -2.240 15.629 1.00 22.07 21 VAL B O 1
ATOM 1357 N N . THR B 1 22 ? 54.479 -3.280 16.353 1.00 22.22 22 THR B N 1
ATOM 1358 C CA . THR B 1 22 ? 54.096 -3.327 17.772 1.00 22.80 22 THR B CA 1
ATOM 1359 C C . THR B 1 22 ? 55.138 -2.564 18.594 1.00 22.71 22 THR B C 1
ATOM 1360 O O . THR B 1 22 ? 56.254 -3.058 18.751 1.00 21.33 22 THR B O 1
ATOM 1364 N N . PRO B 1 23 ? 54.802 -1.349 19.061 1.00 22.29 23 PRO B N 1
ATOM 1365 C CA . PRO B 1 23 ? 55.691 -0.576 19.921 1.00 22.36 23 PRO B CA 1
ATOM 1366 C C . PRO B 1 23 ? 55.687 -1.123 21.337 1.00 23.90 23 PRO B C 1
ATOM 1367 O O . PRO B 1 23 ? 54.605 -1.493 21.856 1.00 21.32 23 PRO B O 1
ATOM 1371 N N . LEU B 1 24 ? 56.864 -1.150 21.957 1.00 23.17 24 LEU B N 1
ATOM 1372 C CA . LEU B 1 24 ? 57.010 -1.620 23.329 1.00 24.45 24 LEU B CA 1
ATOM 1373 C C . LEU B 1 24 ? 57.510 -0.505 24.230 1.00 25.27 24 LEU B C 1
ATOM 1374 O O . LEU B 1 24 ? 58.541 0.108 23.954 1.00 23.97 24 LEU B O 1
ATOM 1379 N N . PHE B 1 25 ? 56.778 -0.248 25.313 1.00 25.89 25 PHE B N 1
ATOM 1380 C CA . PHE B 1 25 ? 57.097 0.857 26.205 1.00 27.71 25 PHE B CA 1
ATOM 1381 C C . PHE B 1 25 ? 57.566 0.395 27.584 1.00 30.86 25 PHE B C 1
ATOM 1382 O O . PHE B 1 25 ? 57.153 -0.676 28.074 1.00 29.90 25 PHE B O 1
ATOM 1390 N N . ASP B 1 26 ? 58.440 1.190 28.196 1.00 34.42 26 ASP B N 1
ATOM 1391 C CA . ASP B 1 26 ? 58.758 1.001 29.610 1.00 38.85 26 ASP B CA 1
ATOM 1392 C C . ASP B 1 26 ? 57.567 1.539 30.422 1.00 40.65 26 ASP B C 1
ATOM 1393 O O . ASP B 1 26 ? 56.654 2.136 29.853 1.00 41.29 26 ASP B O 1
ATOM 1398 N N . ASP B 1 27 ? 57.554 1.316 31.731 1.00 43.65 27 ASP B N 1
ATOM 1399 C CA . ASP B 1 27 ? 56.387 1.682 32.537 1.00 45.53 27 ASP B CA 1
ATOM 1400 C C . ASP B 1 27 ? 56.222 3.196 32.627 1.00 46.21 27 ASP B C 1
ATOM 1401 O O . ASP B 1 27 ? 55.180 3.697 33.088 1.00 46.58 27 ASP B O 1
ATOM 1406 N N . SER B 1 28 ? 57.250 3.903 32.161 1.00 46.32 28 SER B N 1
ATOM 1407 C CA . SER B 1 28 ? 57.314 5.357 32.226 1.00 46.42 28 SER B CA 1
ATOM 1408 C C . SER B 1 28 ? 57.055 6.058 30.891 1.00 45.26 28 SER B C 1
ATOM 1409 O O . SER B 1 28 ? 57.564 7.161 30.666 1.00 45.60 28 SER B O 1
ATOM 1412 N N . ASN B 1 29 ? 56.244 5.437 30.027 1.00 43.78 29 ASN B N 1
ATOM 1413 C CA . ASN B 1 29 ? 55.715 6.099 28.815 1.00 42.46 29 ASN B CA 1
ATOM 1414 C C . ASN B 1 29 ? 56.763 6.414 27.736 1.00 40.86 29 ASN B C 1
ATOM 1415 O O . ASN B 1 29 ? 56.541 7.263 26.849 1.00 41.39 29 ASN B O 1
ATOM 1420 N N . SER B 1 30 ? 57.904 5.734 27.799 1.00 38.64 30 SER B N 1
ATOM 1421 C CA . SER B 1 30 ? 58.963 5.929 26.820 1.00 37.03 30 SER B CA 1
ATOM 1422 C C . SER B 1 30 ? 59.153 4.673 25.953 1.00 34.66 30 SER B C 1
ATOM 1423 O O . SER B 1 30 ? 59.213 3.580 26.487 1.00 33.43 30 SER B O 1
ATOM 1434 N N . ILE B 1 32 ? 60.832 1.744 24.183 1.00 28.40 32 ILE B N 1
ATOM 1435 C CA . ILE B 1 32 ? 62.148 1.088 24.370 1.00 28.05 32 ILE B CA 1
ATOM 1436 C C . ILE B 1 32 ? 62.466 0.022 23.308 1.00 26.48 32 ILE B C 1
ATOM 1437 O O . ILE B 1 32 ? 63.621 -0.348 23.101 1.00 27.40 32 ILE B O 1
ATOM 1442 N N . ALA B 1 33 ? 61.439 -0.455 22.618 1.00 24.77 33 ALA B N 1
ATOM 1443 C CA . ALA B 1 33 ? 61.622 -1.413 21.554 1.00 23.16 33 ALA B CA 1
ATOM 1444 C C . ALA B 1 33 ? 60.460 -1.392 20.604 1.00 23.73 33 ALA B C 1
ATOM 1445 O O . ALA B 1 33 ? 59.418 -0.768 20.874 1.00 23.68 33 ALA B O 1
ATOM 1447 N N . ILE B 1 34 ? 60.661 -2.074 19.497 1.00 21.63 34 ILE B N 1
ATOM 1448 C CA . ILE B 1 34 ? 59.659 -2.242 18.457 1.00 22.92 34 ILE B CA 1
ATOM 1449 C C . ILE B 1 34 ? 59.770 -3.602 17.824 1.00 23.29 34 ILE B C 1
ATOM 1450 O O . ILE B 1 34 ? 60.882 -4.071 17.473 1.00 23.16 34 ILE B O 1
ATOM 1455 N N . ILE B 1 35 ? 58.618 -4.272 17.714 1.00 22.04 35 ILE B N 1
ATOM 1456 C CA . ILE B 1 35 ? 58.514 -5.504 16.944 1.00 23.14 35 ILE B CA 1
ATOM 1457 C C . ILE B 1 35 ? 57.931 -5.197 15.571 1.00 24.05 35 ILE B C 1
ATOM 1458 O O . ILE B 1 35 ? 56.804 -4.679 15.450 1.00 24.60 35 ILE B O 1
ATOM 1463 N N . THR B 1 36 ? 58.699 -5.464 14.517 1.00 24.27 36 THR B N 1
ATOM 1464 C CA . THR B 1 36 ? 58.219 -5.195 13.174 1.00 25.18 36 THR B CA 1
ATOM 1465 C C . THR B 1 36 ? 57.602 -6.407 12.487 1.00 27.01 36 THR B C 1
ATOM 1466 O O . THR B 1 36 ? 56.817 -6.253 11.552 1.00 28.21 36 THR B O 1
ATOM 1470 N N . ASP B 1 37 ? 57.928 -7.606 12.973 1.00 26.93 37 ASP B N 1
ATOM 1471 C CA . ASP B 1 37 ? 57.333 -8.845 12.469 1.00 28.54 37 ASP B CA 1
ATOM 1472 C C . ASP B 1 37 ? 57.365 -9.912 13.539 1.00 26.78 37 ASP B C 1
ATOM 1473 O O . ASP B 1 37 ? 58.367 -10.066 14.239 1.00 27.31 37 ASP B O 1
ATOM 1478 N N . PHE B 1 38 ? 56.283 -10.679 13.644 1.00 27.06 38 PHE B N 1
ATOM 1479 C CA . PHE B 1 38 ? 56.269 -11.839 14.518 1.00 26.51 38 PHE B CA 1
ATOM 1480 C C . PHE B 1 38 ? 55.268 -12.867 13.975 1.00 26.24 38 PHE B C 1
ATOM 1481 O O . PHE B 1 38 ? 54.409 -12.578 13.121 1.00 25.17 38 PHE B O 1
ATOM 1489 N N . GLN B 1 39 ? 55.357 -14.056 14.540 1.00 27.26 39 GLN B N 1
ATOM 1490 C CA . GLN B 1 39 ? 54.360 -15.082 14.306 1.00 29.26 39 GLN B CA 1
ATOM 1491 C C . GLN B 1 39 ? 54.126 -15.848 15.607 1.00 28.12 39 GLN B C 1
ATOM 1492 O O . GLN B 1 39 ? 54.931 -15.796 16.525 1.00 28.23 39 GLN B O 1
ATOM 1498 N N . ILE B 1 40 ? 52.990 -16.518 15.689 1.00 28.04 40 ILE B N 1
ATOM 1499 C CA . ILE B 1 40 ? 52.709 -17.357 16.828 1.00 27.86 40 ILE B CA 1
ATOM 1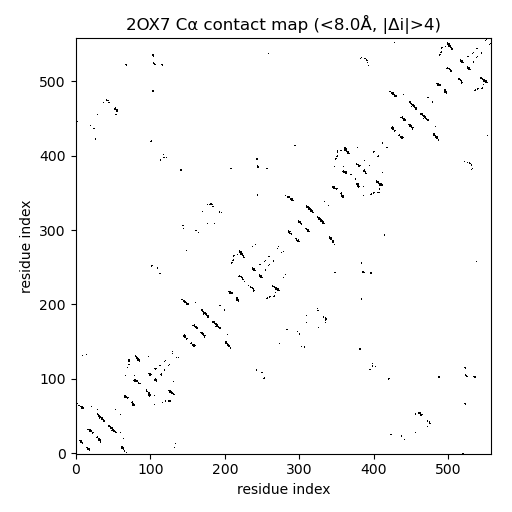500 C C . ILE B 1 40 ? 52.989 -18.789 16.349 1.00 27.87 40 ILE B C 1
ATOM 1501 O O . ILE B 1 40 ? 52.564 -19.165 15.256 1.00 28.17 40 ILE B O 1
ATOM 1506 N N . LYS B 1 41 ? 53.723 -19.534 17.156 1.00 27.62 41 LYS B N 1
ATOM 1507 C CA . LYS B 1 41 ? 54.062 -20.917 16.845 1.00 30.09 41 LYS B CA 1
ATOM 1508 C C . LYS B 1 41 ? 53.723 -21.831 18.020 1.00 29.80 41 LYS B C 1
ATOM 1509 O O . LYS B 1 41 ? 53.567 -21.379 19.147 1.00 29.17 41 LYS B O 1
ATOM 1515 N N . GLY B 1 42 ? 53.621 -23.137 17.747 1.00 30.93 42 GLY B N 1
ATOM 1516 C CA . GLY B 1 42 ? 53.428 -24.111 18.828 1.00 31.07 42 GLY B CA 1
ATOM 1517 C C . GLY B 1 42 ? 52.040 -24.694 18.808 1.00 31.69 42 GLY B C 1
ATOM 1518 O O . GLY B 1 42 ? 51.309 -24.556 17.830 1.00 34.15 42 GLY B O 1
ATOM 1519 N N . SER B 1 43 ? 51.680 -25.366 19.882 1.00 31.84 43 SER B N 1
ATOM 1520 C CA . SER B 1 43 ? 50.403 -26.061 19.927 1.00 31.48 43 SER B CA 1
ATOM 1521 C C . SER B 1 43 ? 49.585 -25.506 21.064 1.00 30.59 43 SER B C 1
ATOM 1522 O O . SER B 1 43 ? 50.128 -24.892 21.951 1.00 29.47 43 SER B O 1
ATOM 1525 N N . PRO B 1 44 ? 48.275 -25.769 21.055 1.00 31.01 44 PRO B N 1
ATOM 1526 C CA . PRO B 1 44 ? 47.428 -25.276 22.160 1.00 30.92 44 PRO B CA 1
ATOM 1527 C C . PRO B 1 44 ? 47.994 -25.627 23.506 1.00 30.90 44 PRO B C 1
ATOM 1528 O O . PRO B 1 44 ? 48.260 -26.819 23.817 1.00 31.74 44 PRO B O 1
ATOM 1532 N N . GLY B 1 45 ? 48.233 -24.590 24.309 1.00 31.25 45 GLY B N 1
ATOM 1533 C CA . GLY B 1 45 ? 48.733 -24.757 25.639 1.00 30.65 45 GLY B CA 1
ATOM 1534 C C . GLY B 1 45 ? 50.225 -24.586 25.759 1.00 32.64 45 GLY B C 1
ATOM 1535 O O . GLY B 1 45 ? 50.723 -24.373 26.859 1.00 32.59 45 GLY B O 1
ATOM 1536 N N . THR B 1 46 ? 50.939 -24.709 24.640 1.00 32.45 46 THR B N 1
ATOM 1537 C CA . THR B 1 46 ? 52.395 -24.533 24.620 1.00 33.91 46 THR B CA 1
ATOM 1538 C C . THR B 1 46 ? 52.717 -23.778 23.344 1.00 33.70 46 THR B C 1
ATOM 1539 O O . THR B 1 46 ? 53.359 -24.283 22.414 1.00 35.04 46 THR B O 1
ATOM 1543 N N . SER B 1 47 ? 52.209 -22.566 23.284 1.00 31.66 47 SER B N 1
ATOM 1544 C CA . SER B 1 47 ? 52.440 -21.702 22.155 1.00 30.22 47 SER B CA 1
ATOM 1545 C C . SER B 1 47 ? 53.415 -20.589 22.584 1.00 29.95 47 SER B C 1
ATOM 1546 O O . SER B 1 47 ? 53.591 -20.304 23.784 1.00 29.81 47 SER B O 1
ATOM 1549 N N . GLU B 1 48 ? 54.030 -19.946 21.598 1.00 28.94 48 GLU B N 1
ATOM 1550 C CA . GLU B 1 48 ? 55.009 -18.918 21.870 1.00 28.57 48 GLU B CA 1
ATOM 1551 C C . GLU B 1 48 ? 54.892 -17.824 20.828 1.00 26.42 48 GLU B C 1
ATOM 1552 O O . GLU B 1 48 ? 54.387 -18.043 19.728 1.00 24.64 48 GLU B O 1
ATOM 1558 N N . ILE B 1 49 ? 55.373 -16.641 21.189 1.00 25.78 49 ILE B N 1
ATOM 1559 C CA . ILE B 1 49 ? 55.490 -15.546 20.235 1.00 25.14 49 ILE B CA 1
ATOM 1560 C C . ILE B 1 49 ? 56.922 -15.628 19.682 1.00 26.53 49 ILE B C 1
ATOM 1561 O O . ILE B 1 49 ? 57.887 -15.520 20.459 1.00 26.16 49 ILE B O 1
ATOM 1566 N N . GLU B 1 50 ? 57.038 -15.863 18.376 1.00 26.83 50 GLU B N 1
ATOM 1567 C CA . GLU B 1 50 ? 58.347 -15.895 17.695 1.00 29.64 50 GLU B CA 1
ATOM 1568 C C . GLU B 1 50 ? 58.563 -14.533 17.037 1.00 27.72 50 GLU B C 1
ATOM 1569 O O . GLU B 1 50 ? 57.948 -14.251 16.016 1.00 28.14 50 GLU B O 1
ATOM 1575 N N . ILE B 1 51 ? 59.429 -13.720 17.631 1.00 28.66 51 ILE B N 1
ATOM 1576 C CA . ILE B 1 51 ? 59.726 -12.391 17.082 1.00 29.72 51 ILE B CA 1
ATOM 1577 C C . ILE B 1 51 ? 60.663 -12.570 15.876 1.00 30.76 51 ILE B C 1
ATOM 1578 O O . ILE B 1 51 ? 61.745 -13.148 16.010 1.00 31.77 51 ILE B O 1
ATOM 1583 N N . GLY B 1 52 ? 60.221 -12.077 14.727 1.00 31.26 52 GLY B N 1
ATOM 1584 C CA . GLY B 1 52 ? 60.921 -12.229 13.444 1.00 32.12 52 GLY B CA 1
ATOM 1585 C C . GLY B 1 52 ? 61.916 -11.108 13.245 1.00 33.42 52 GLY B C 1
ATOM 1586 O O . GLY B 1 52 ? 63.122 -11.358 13.029 1.00 34.65 52 GLY B O 1
ATOM 1587 N N . SER B 1 53 ? 61.422 -9.873 13.294 1.00 32.46 53 SER B N 1
ATOM 1588 C CA . SER B 1 53 ? 62.285 -8.695 13.215 1.00 32.11 53 SER B CA 1
ATOM 1589 C C . SER B 1 53 ? 61.888 -7.659 14.276 1.00 31.01 53 SER B C 1
ATOM 1590 O O . SER B 1 53 ? 60.706 -7.512 14.599 1.00 28.96 53 SER B O 1
ATOM 1593 N N . TYR B 1 54 ? 62.881 -6.969 14.827 1.00 29.28 54 TYR B N 1
ATOM 1594 C CA . TYR B 1 54 ? 62.647 -6.047 15.928 1.00 28.24 54 TYR B CA 1
ATOM 1595 C C . TYR B 1 54 ? 63.877 -5.136 16.091 1.00 27.31 54 TYR B C 1
ATOM 1596 O O . TYR B 1 54 ? 64.962 -5.397 15.519 1.00 26.47 54 TYR B O 1
ATOM 1605 N N . ASP B 1 55 ? 63.729 -4.113 16.916 1.00 25.32 55 ASP B N 1
ATOM 1606 C CA . ASP B 1 55 ? 64.879 -3.266 17.272 1.00 24.87 55 ASP B CA 1
ATOM 1607 C C . ASP B 1 55 ? 64.639 -2.706 18.660 1.00 25.60 55 ASP B C 1
ATOM 1608 O O . ASP B 1 55 ? 63.491 -2.731 19.177 1.00 25.53 55 ASP B O 1
ATOM 1613 N N . THR B 1 56 ? 65.701 -2.242 19.314 1.00 25.58 56 THR B N 1
ATOM 1614 C CA . THR B 1 56 ? 65.596 -1.680 20.669 1.00 26.69 56 THR B CA 1
ATOM 1615 C C . THR B 1 56 ? 66.392 -0.376 20.792 1.00 27.01 56 THR B C 1
ATOM 1616 O O . THR B 1 56 ? 67.344 -0.169 20.038 1.00 25.73 56 THR B O 1
ATOM 1620 N N . THR B 1 57 ? 66.044 0.470 21.758 1.00 28.18 57 THR B N 1
ATOM 1621 C CA . THR B 1 57 ? 66.723 1.750 21.938 1.00 30.04 57 THR B CA 1
ATOM 1622 C C . THR B 1 57 ? 68.183 1.576 22.333 1.00 31.12 57 THR B C 1
ATOM 1623 O O . THR B 1 57 ? 68.990 2.477 22.122 1.00 32.14 57 THR B O 1
ATOM 1627 N N . PHE B 1 58 ? 68.526 0.422 22.900 1.00 31.58 58 PHE B N 1
ATOM 1628 C CA . PHE B 1 58 ? 69.936 0.185 23.275 1.00 33.13 58 PHE B CA 1
ATOM 1629 C C . PHE B 1 58 ? 70.835 -0.032 22.039 1.00 32.57 58 PHE B C 1
ATOM 1630 O O . PHE B 1 58 ? 72.074 0.069 22.117 1.00 32.93 58 PHE B O 1
ATOM 1638 N N . ASN B 1 59 ? 70.217 -0.292 20.888 1.00 30.36 59 ASN B N 1
ATOM 1639 C CA . ASN B 1 59 ? 70.963 -0.432 19.645 1.00 30.77 59 ASN B CA 1
ATOM 1640 C C . ASN B 1 59 ? 71.372 0.895 18.996 1.00 29.58 59 ASN B C 1
ATOM 1641 O O . ASN B 1 59 ? 72.123 0.876 18.022 1.00 30.97 59 ASN B O 1
ATOM 1646 N N . TRP B 1 60 ? 70.884 2.014 19.534 1.00 28.62 60 TRP B N 1
ATOM 1647 C CA . TRP B 1 60 ? 70.942 3.327 18.865 1.00 27.38 60 TRP B CA 1
ATOM 1648 C C . TRP B 1 60 ? 71.237 4.489 19.799 1.00 28.19 60 TRP B C 1
ATOM 1649 O O . TRP B 1 60 ? 70.689 4.566 20.904 1.00 28.07 60 TRP B O 1
ATOM 1660 N N . ASP B 1 61 ? 72.041 5.454 19.324 1.00 27.73 61 ASP B N 1
ATOM 1661 C CA . ASP B 1 61 ? 72.170 6.716 20.025 1.00 28.20 61 ASP B CA 1
ATOM 1662 C C . ASP B 1 61 ? 70.866 7.483 19.982 1.00 27.89 61 ASP B C 1
ATOM 1663 O O . ASP B 1 61 ? 70.477 8.079 20.973 1.00 28.88 61 ASP B O 1
ATOM 1668 N N . GLU B 1 62 ? 70.227 7.464 18.811 1.00 27.88 62 GLU B N 1
ATOM 1669 C CA . GLU B 1 62 ? 68.936 8.105 18.551 1.00 28.52 62 GLU B CA 1
ATOM 1670 C C . GLU B 1 62 ? 68.056 7.035 17.902 1.00 26.96 62 GLU B C 1
ATOM 1671 O O . GLU B 1 62 ? 68.288 6.648 16.766 1.00 26.69 62 GLU B O 1
ATOM 1677 N N . PHE B 1 63 ? 67.066 6.524 18.646 1.00 26.24 63 PHE B N 1
ATOM 1678 C CA . PHE B 1 63 ? 66.180 5.470 18.130 1.00 26.19 63 PHE B CA 1
ATOM 1679 C C . PHE B 1 63 ? 65.386 6.002 16.944 1.00 25.32 63 PHE B C 1
ATOM 1680 O O . PHE B 1 63 ? 64.615 6.917 17.121 1.00 26.19 63 PHE B O 1
ATOM 1688 N N . PRO B 1 64 ? 65.596 5.446 15.739 1.00 24.99 64 PRO B N 1
ATOM 1689 C CA . PRO B 1 64 ? 65.058 6.065 14.515 1.00 25.13 64 PRO B CA 1
ATOM 1690 C C . PRO B 1 64 ? 63.613 5.720 14.122 1.00 26.01 64 PRO B C 1
ATOM 1691 O O . PRO B 1 64 ? 63.245 5.856 12.932 1.00 27.89 64 PRO B O 1
ATOM 1695 N N . TYR B 1 65 ? 62.774 5.331 15.079 1.00 23.99 65 TYR B N 1
ATOM 1696 C CA . TYR B 1 65 ? 61.404 4.958 14.715 1.00 23.71 65 TYR B CA 1
ATOM 1697 C C . TYR B 1 65 ? 60.439 5.966 15.295 1.00 23.70 65 TYR B C 1
ATOM 1698 O O . TYR B 1 65 ? 60.524 6.303 16.477 1.00 25.44 65 TYR B O 1
ATOM 1707 N N . VAL B 1 66 ? 59.531 6.444 14.471 1.00 22.29 66 VAL B N 1
ATOM 1708 C CA . VAL B 1 66 ? 58.539 7.415 14.925 1.00 23.26 66 VAL B CA 1
ATOM 1709 C C . VAL B 1 66 ? 57.203 6.687 14.743 1.00 21.86 66 VAL B C 1
ATOM 1710 O O . VAL B 1 66 ? 56.862 6.306 13.624 1.00 21.26 66 VAL B O 1
ATOM 1714 N N . ILE B 1 67 ? 56.457 6.509 15.847 1.00 21.90 67 ILE B N 1
ATOM 1715 C CA . ILE B 1 67 ? 55.223 5.727 15.778 1.00 21.60 67 ILE B CA 1
ATOM 1716 C C . ILE B 1 67 ? 53.987 6.620 15.544 1.00 21.28 67 ILE B C 1
ATOM 1717 O O . ILE B 1 67 ? 53.929 7.769 16.017 1.00 21.93 67 ILE B O 1
ATOM 1730 N N . GLN B 1 69 ? 49.542 6.119 15.249 1.00 16.81 69 GLN B N 1
ATOM 1731 C CA . GLN B 1 69 ? 48.407 5.235 15.466 1.00 18.19 69 GLN B CA 1
ATOM 1732 C C . GLN B 1 69 ? 47.270 5.461 14.438 1.00 17.50 69 GLN B C 1
ATOM 1733 O O . GLN B 1 69 ? 47.071 6.598 14.005 1.00 18.08 69 GLN B O 1
ATOM 1739 N N . SER B 1 70 ? 46.525 4.402 14.096 1.00 17.04 70 SER B N 1
ATOM 1740 C CA . SER B 1 70 ? 45.338 4.478 13.231 1.00 17.68 70 SER B CA 1
ATOM 1741 C C . SER B 1 70 ? 44.228 5.189 14.004 1.00 18.22 70 SER B C 1
ATOM 1742 O O . SER B 1 70 ? 44.050 4.918 15.202 1.00 18.75 70 SER B O 1
ATOM 1745 N N . THR B 1 71 ? 43.513 6.076 13.326 1.00 17.60 71 THR B N 1
ATOM 1746 C CA . THR B 1 71 ? 42.345 6.779 13.913 1.00 18.72 71 THR B CA 1
ATOM 1747 C C . THR B 1 71 ? 41.112 5.875 13.915 1.00 18.45 71 THR B C 1
ATOM 1748 O O . THR B 1 71 ? 40.071 6.221 14.513 1.00 20.69 71 THR B O 1
ATOM 1752 N N . GLY B 1 72 ? 41.202 4.767 13.187 1.00 19.09 72 GLY B N 1
ATOM 1753 C CA . GLY B 1 72 ? 40.061 3.866 12.973 1.00 19.67 72 GLY B CA 1
ATOM 1754 C C . GLY B 1 72 ? 39.059 4.362 11.940 1.00 20.89 72 GLY B C 1
ATOM 1755 O O . GLY B 1 72 ? 38.035 3.717 11.740 1.00 21.98 72 GLY B O 1
ATOM 1756 N N . LEU B 1 73 ? 39.321 5.530 11.350 1.00 19.89 73 LEU B N 1
ATOM 1757 C CA . LEU B 1 73 ? 38.484 6.063 10.260 1.00 19.42 73 LEU B CA 1
ATOM 1758 C C . LEU B 1 73 ? 39.131 5.808 8.909 1.00 20.74 73 LEU B C 1
ATOM 1759 O O . LEU B 1 73 ? 40.360 5.681 8.813 1.00 19.98 73 LEU B O 1
ATOM 1764 N N . LYS B 1 74 ? 38.300 5.838 7.862 1.00 20.08 74 LYS B N 1
ATOM 1765 C CA . LYS B 1 74 ? 38.813 5.591 6.483 1.00 21.05 74 LYS B CA 1
ATOM 1766 C C . LYS B 1 74 ? 38.484 6.759 5.569 1.00 20.55 74 LYS B C 1
ATOM 1767 O O . LYS B 1 74 ? 37.491 7.466 5.783 1.00 20.16 74 LYS B O 1
ATOM 1773 N N . ASP B 1 75 ? 39.294 6.950 4.522 1.00 21.01 75 ASP B N 1
ATOM 1774 C CA . ASP B 1 75 ? 39.035 8.021 3.568 1.00 21.27 75 ASP B CA 1
ATOM 1775 C C . ASP B 1 75 ? 38.029 7.551 2.513 1.00 21.95 75 ASP B C 1
ATOM 1776 O O . ASP B 1 75 ? 37.483 6.434 2.601 1.00 21.37 75 ASP B O 1
ATOM 1781 N N . LYS B 1 76 ? 37.762 8.422 1.547 1.00 22.86 76 LYS B N 1
ATOM 1782 C CA . LYS B 1 76 ? 36.767 8.130 0.516 1.00 25.06 76 LYS B CA 1
ATOM 1783 C C . LYS B 1 76 ? 37.052 6.870 -0.274 1.00 25.33 76 LYS B C 1
ATOM 1784 O O . LYS B 1 76 ? 36.109 6.251 -0.777 1.00 27.18 76 LYS B O 1
ATOM 1790 N N . ASN B 1 77 ? 38.324 6.492 -0.392 1.00 25.49 77 ASN B N 1
ATOM 1791 C CA . ASN B 1 77 ? 38.730 5.275 -1.117 1.00 26.22 77 ASN B CA 1
ATOM 1792 C C . ASN B 1 77 ? 38.952 4.074 -0.164 1.00 26.80 77 ASN B C 1
ATOM 1793 O O . ASN B 1 77 ? 39.560 3.049 -0.538 1.00 27.35 77 ASN B O 1
ATOM 1798 N N . GLY B 1 78 ? 38.496 4.218 1.079 1.00 25.58 78 GLY B N 1
ATOM 1799 C CA . GLY B 1 78 ? 38.582 3.153 2.073 1.00 24.78 78 GLY B CA 1
ATOM 1800 C C . GLY B 1 78 ? 39.941 2.932 2.733 1.00 23.79 78 GLY B C 1
ATOM 1801 O O . GLY B 1 78 ? 40.161 1.887 3.376 1.00 25.19 78 GLY B O 1
ATOM 1802 N N . VAL B 1 79 ? 40.850 3.895 2.580 1.00 22.76 79 VAL B N 1
ATOM 1803 C CA . VAL B 1 79 ? 42.210 3.807 3.121 1.00 21.66 79 VAL B CA 1
ATOM 1804 C C . VAL B 1 79 ? 42.148 4.232 4.593 1.00 21.59 79 VAL B C 1
ATOM 1805 O O . VAL B 1 79 ? 41.584 5.290 4.901 1.00 19.99 79 VAL B O 1
ATOM 1809 N N . GLU B 1 80 ? 42.682 3.377 5.463 1.00 22.42 80 GLU B N 1
ATOM 1810 C CA . GLU B 1 80 ? 42.718 3.684 6.916 1.00 23.75 80 GLU B CA 1
ATOM 1811 C C . GLU B 1 80 ? 43.592 4.925 7.171 1.00 21.45 80 GLU B C 1
ATOM 1812 O O . GLU B 1 80 ? 44.752 5.015 6.699 1.00 21.39 80 GLU B O 1
ATOM 1818 N N . ILE B 1 81 ? 43.026 5.896 7.888 1.00 18.56 81 ILE B N 1
ATOM 1819 C CA . ILE B 1 81 ? 43.711 7.153 8.250 1.00 17.70 81 ILE B CA 1
ATOM 1820 C C . ILE B 1 81 ? 44.506 7.052 9.570 1.00 19.46 81 ILE B C 1
ATOM 1821 O O . ILE B 1 81 ? 43.953 6.658 10.615 1.00 18.03 81 ILE B O 1
ATOM 1826 N N . PHE B 1 82 ? 45.788 7.406 9.519 1.00 17.90 82 PHE B N 1
ATOM 1827 C CA . PHE B 1 82 ? 46.677 7.403 10.666 1.00 17.65 82 PHE B CA 1
ATOM 1828 C C . PHE B 1 82 ? 47.064 8.818 11.067 1.00 18.84 82 PHE B C 1
ATOM 1829 O O . PHE B 1 82 ? 47.047 9.751 10.229 1.00 18.54 82 PHE B O 1
ATOM 1837 N N . GLU B 1 83 ? 47.478 8.986 12.325 1.00 19.81 83 GLU B N 1
ATOM 1838 C CA . GLU B 1 83 ? 48.176 10.206 12.718 1.00 21.24 83 GLU B CA 1
ATOM 1839 C C . GLU B 1 83 ? 49.326 10.446 11.699 1.00 18.54 83 GLU B C 1
ATOM 1840 O O . GLU B 1 83 ? 49.980 9.507 11.253 1.00 18.32 83 GLU B O 1
ATOM 1846 N N . GLY B 1 84 ? 49.510 11.700 11.338 1.00 18.23 84 GLY B N 1
ATOM 1847 C CA . GLY B 1 84 ? 50.605 12.057 10.376 1.00 19.66 84 GLY B CA 1
ATOM 1848 C C . GLY B 1 84 ? 50.161 12.015 8.930 1.00 19.96 84 GLY B C 1
ATOM 1849 O O . GLY B 1 84 ? 50.885 12.559 8.056 1.00 20.98 84 GLY B O 1
ATOM 1850 N N . ASP B 1 85 ? 49.026 11.383 8.631 1.00 19.01 85 ASP B N 1
ATOM 1851 C CA . ASP B 1 85 ? 48.476 11.474 7.252 1.00 19.61 85 ASP B CA 1
ATOM 1852 C C . ASP B 1 85 ? 48.111 12.923 6.884 1.00 19.22 85 ASP B C 1
ATOM 1853 O O . ASP B 1 85 ? 47.871 13.778 7.754 1.00 17.91 85 ASP B O 1
ATOM 1858 N N . ILE B 1 86 ? 48.069 13.181 5.574 1.00 17.63 86 ILE B N 1
ATOM 1859 C CA . ILE B 1 86 ? 47.756 14.499 5.073 1.00 18.44 86 ILE B CA 1
ATOM 1860 C C . ILE B 1 86 ? 46.639 14.278 4.069 1.00 18.64 86 ILE B C 1
ATOM 1861 O O . ILE B 1 86 ? 46.763 13.458 3.153 1.00 19.90 86 ILE B O 1
ATOM 1866 N N . LEU B 1 87 ? 45.499 14.915 4.312 1.00 17.26 87 LEU B N 1
ATOM 1867 C CA . LEU B 1 87 ? 44.292 14.734 3.507 1.00 18.00 87 LEU B CA 1
ATOM 1868 C C . LEU B 1 87 ? 43.975 15.995 2.677 1.00 17.17 87 LEU B C 1
ATOM 1869 O O . LEU B 1 87 ? 44.340 17.137 3.065 1.00 18.68 87 LEU B O 1
ATOM 1874 N N . VAL B 1 88 ? 43.240 15.778 1.584 1.00 18.92 88 VAL B N 1
ATOM 1875 C CA . VAL B 1 88 ? 42.745 16.856 0.711 1.00 19.51 88 VAL B CA 1
ATOM 1876 C C . VAL B 1 88 ? 41.318 16.552 0.300 1.00 18.89 88 VAL B C 1
ATOM 1877 O O . VAL B 1 88 ? 40.943 15.396 0.124 1.00 19.25 88 VAL B O 1
ATOM 1881 N N . TYR B 1 89 ? 40.536 17.613 0.115 1.00 19.30 89 TYR B N 1
ATOM 1882 C CA . TYR B 1 89 ? 39.185 17.481 -0.435 1.00 19.93 89 TYR B CA 1
ATOM 1883 C C . TYR B 1 89 ? 39.297 17.063 -1.911 1.00 21.92 89 TYR B C 1
ATOM 1884 O O . TYR B 1 89 ? 40.047 17.683 -2.654 1.00 22.20 89 TYR B O 1
ATOM 1893 N N . ASP B 1 90 ? 38.572 16.024 -2.289 1.00 21.91 90 ASP B N 1
ATOM 1894 C CA . ASP B 1 90 ? 38.632 15.428 -3.642 1.00 24.43 90 ASP B CA 1
ATOM 1895 C C . ASP B 1 90 ? 37.722 16.164 -4.636 1.00 24.33 90 ASP B C 1
ATOM 1896 O O . ASP B 1 90 ? 36.763 15.586 -5.161 1.00 25.60 90 ASP B O 1
ATOM 1901 N N . ALA B 1 91 ? 38.056 17.423 -4.888 1.00 26.66 91 ALA B N 1
ATOM 1902 C CA . ALA B 1 91 ? 37.245 18.328 -5.737 1.00 28.98 91 ALA B CA 1
ATOM 1903 C C . ALA B 1 91 ? 37.294 17.884 -7.197 1.00 30.33 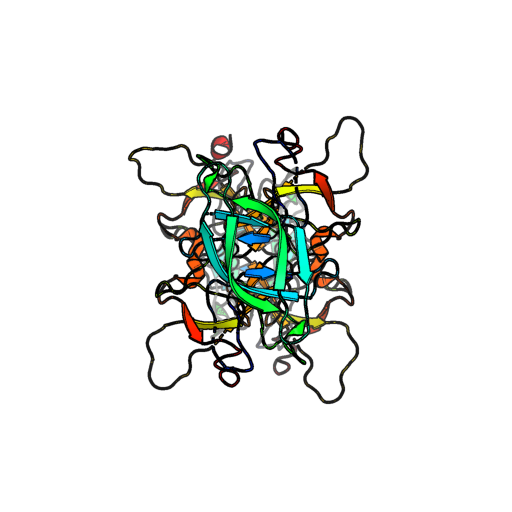91 ALA B C 1
ATOM 1904 O O . ALA B 1 91 ? 38.280 17.284 -7.618 1.00 29.28 91 ALA B O 1
ATOM 1906 N N . PRO B 1 92 ? 36.215 18.152 -7.982 1.00 32.33 92 PRO B N 1
ATOM 1907 C CA . PRO B 1 92 ? 36.303 17.896 -9.449 1.00 33.14 92 PRO B CA 1
ATOM 1908 C C . PRO B 1 92 ? 37.439 18.670 -10.111 1.00 33.33 92 PRO B C 1
ATOM 1909 O O . PRO B 1 92 ? 37.752 19.762 -9.660 1.00 32.70 92 PRO B O 1
ATOM 1913 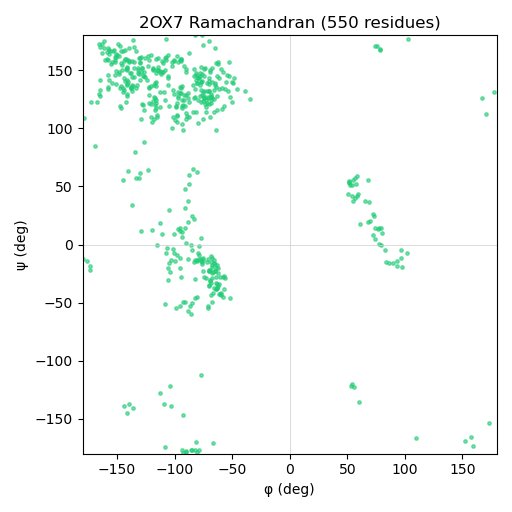N N . LYS B 1 93 ? 38.058 18.123 -11.169 1.00 33.19 93 LYS B N 1
ATOM 1914 C CA . LYS B 1 93 ? 39.132 18.878 -11.889 1.00 35.31 93 LYS B CA 1
ATOM 1915 C C . LYS B 1 93 ? 38.639 20.165 -12.537 1.00 34.92 93 LYS B C 1
ATOM 1916 O O . LYS B 1 93 ? 39.359 21.141 -12.584 1.00 34.87 93 LYS B O 1
ATOM 1922 N N . LYS B 1 94 ? 37.431 20.149 -13.083 1.00 35.77 94 LYS B N 1
ATOM 1923 C CA . LYS B 1 94 ? 36.961 21.310 -13.845 1.00 37.21 94 LYS B CA 1
ATOM 1924 C C . LYS B 1 94 ? 36.889 22.546 -12.972 1.00 37.98 94 LYS B C 1
ATOM 1925 O O . LYS B 1 94 ? 36.550 22.449 -11.775 1.00 37.85 94 LYS B O 1
ATOM 1931 N N . TYR B 1 95 ? 37.224 23.696 -13.557 1.00 38.03 95 TYR B N 1
ATOM 1932 C CA . TYR B 1 95 ? 37.338 24.964 -12.816 1.00 39.00 95 TYR B CA 1
ATOM 1933 C C . TYR B 1 95 ? 38.213 24.798 -11.588 1.00 38.88 95 TYR B C 1
ATOM 1934 O O . TYR B 1 95 ? 37.874 25.298 -10.512 1.00 37.55 95 TYR B O 1
ATOM 1943 N N . ALA B 1 96 ? 39.335 24.094 -11.766 1.00 38.09 96 ALA B N 1
ATOM 1944 C CA . ALA B 1 96 ? 40.192 23.723 -10.670 1.00 37.24 96 ALA B CA 1
ATOM 1945 C C . ALA B 1 96 ? 40.620 24.948 -9.898 1.00 35.87 96 ALA B C 1
ATOM 1946 O O . ALA B 1 96 ? 40.984 25.977 -10.463 1.00 36.30 96 ALA B O 1
ATOM 1948 N N . HIS B 1 97 ? 40.518 24.813 -8.593 1.00 33.60 97 HIS B N 1
ATOM 1949 C CA . HIS B 1 97 ? 40.807 25.887 -7.677 1.00 33.01 97 HIS B CA 1
ATOM 1950 C C . HIS B 1 97 ? 41.735 25.290 -6.629 1.00 33.02 97 HIS B C 1
ATOM 1951 O O . HIS B 1 97 ? 41.606 24.110 -6.306 1.00 32.35 97 HIS B O 1
ATOM 1958 N N . ARG B 1 98 ? 42.654 26.111 -6.126 1.00 33.50 98 ARG B N 1
ATOM 1959 C CA . ARG B 1 98 ? 43.555 25.735 -5.034 1.00 35.00 98 ARG B CA 1
ATOM 1960 C C . ARG B 1 98 ? 42.778 25.258 -3.802 1.00 34.78 98 ARG B C 1
ATOM 1961 O O . ARG B 1 98 ? 41.708 25.797 -3.489 1.00 33.14 98 ARG B O 1
ATOM 1969 N N . ARG B 1 99 ? 43.296 24.204 -3.162 1.00 34.53 99 ARG B N 1
ATOM 1970 C CA . ARG B 1 99 ? 42.736 23.634 -1.914 1.00 34.52 99 ARG B CA 1
ATOM 1971 C C . ARG B 1 99 ? 43.934 23.483 -0.985 1.00 33.46 99 ARG B C 1
ATOM 1972 O O . ARG B 1 99 ? 45.051 23.334 -1.466 1.00 33.04 99 ARG B O 1
ATOM 1980 N N . SER B 1 100 ? 43.731 23.574 0.333 1.00 31.66 100 SER B N 1
ATOM 1981 C CA . SER B 1 100 ? 44.833 23.303 1.256 1.00 30.59 100 SER B CA 1
ATOM 1982 C C . SER B 1 100 ? 44.816 21.833 1.672 1.00 28.12 100 SER B C 1
ATOM 1983 O O . SER B 1 100 ? 43.794 21.193 1.607 1.00 25.84 100 SER B O 1
ATOM 1994 N N . HIS B 1 102 ? 45.577 18.948 4.753 1.00 21.76 102 HIS B N 1
ATOM 1995 C CA . HIS B 1 102 ? 45.355 18.984 6.215 1.00 21.94 102 HIS B CA 1
ATOM 1996 C C . HIS B 1 102 ? 45.970 17.762 6.887 1.00 20.24 102 HIS B C 1
ATOM 1997 O O . HIS B 1 102 ? 45.547 16.665 6.590 1.00 20.62 102 HIS B O 1
ATOM 2004 N N . GLU B 1 103 ? 46.868 17.995 7.834 1.00 20.51 103 GLU B N 1
ATOM 2005 C CA . GLU B 1 103 ? 47.551 16.926 8.566 1.00 19.64 103 GLU B CA 1
ATOM 2006 C C . GLU B 1 103 ? 46.640 16.408 9.702 1.00 19.70 103 GLU B C 1
ATOM 2007 O O . GLU B 1 103 ? 45.891 17.192 10.287 1.00 19.27 103 GLU B O 1
ATOM 2013 N N . ILE B 1 104 ? 46.722 15.110 9.977 1.00 17.95 104 ILE B N 1
ATOM 2014 C CA . ILE B 1 104 ? 45.970 14.495 11.101 1.00 17.79 104 ILE B CA 1
ATOM 2015 C C . ILE B 1 104 ? 46.880 14.517 12.314 1.00 18.74 104 ILE B C 1
ATOM 2016 O O . ILE B 1 104 ? 48.055 14.057 12.264 1.00 18.10 104 ILE B O 1
ATOM 2021 N N . ALA B 1 105 ? 46.358 15.048 13.432 1.00 18.96 105 ALA B N 1
ATOM 2022 C CA . ALA B 1 105 ? 47.120 14.986 14.662 1.00 21.06 105 ALA B CA 1
ATOM 2023 C C . ALA B 1 105 ? 46.184 14.571 15.809 1.00 22.93 105 ALA B C 1
ATOM 2024 O O . ALA B 1 105 ? 44.971 14.339 15.596 1.00 23.56 105 ALA B O 1
ATOM 2026 N N . TYR B 1 106 ? 46.751 14.397 16.997 1.00 21.49 106 TYR B N 1
ATOM 2027 C CA . TYR B 1 106 ? 45.939 14.094 18.177 1.00 21.72 106 TYR B CA 1
ATOM 2028 C C . TYR B 1 106 ? 46.192 15.166 19.237 1.00 23.07 106 TYR B C 1
ATOM 2029 O O . TYR B 1 106 ? 47.357 15.478 19.516 1.00 22.32 106 TYR B O 1
ATOM 2038 N N . ALA B 1 107 ? 45.127 15.670 19.872 1.00 23.73 107 ALA B N 1
ATOM 2039 C CA . ALA B 1 107 ? 45.290 16.531 21.070 1.00 24.95 107 ALA B CA 1
ATOM 2040 C C . ALA B 1 107 ? 43.986 16.575 21.874 1.00 26.34 107 ALA B C 1
ATOM 2041 O O . ALA B 1 107 ? 42.931 16.386 21.331 1.00 25.36 107 ALA B O 1
ATOM 2043 N N . ASP B 1 108 ? 44.118 16.919 23.148 1.00 28.88 108 ASP B N 1
ATOM 2044 C CA . ASP B 1 108 ? 42.961 17.283 23.980 1.00 27.14 108 ASP B CA 1
ATOM 2045 C C . ASP B 1 108 ? 41.918 16.092 23.905 1.00 26.13 108 ASP B C 1
ATOM 2046 O O . ASP B 1 108 ? 40.761 16.395 23.859 1.00 30.37 108 ASP B O 1
ATOM 2051 N N . GLY B 1 109 ? 42.310 14.807 23.875 1.00 24.79 109 GLY B N 1
ATOM 2052 C CA . GLY B 1 109 ? 41.323 13.681 23.790 1.00 22.76 109 GLY B CA 1
ATOM 2053 C C . GLY B 1 109 ? 40.689 13.291 22.431 1.00 21.50 109 GLY B C 1
ATOM 2054 O O . GLY B 1 109 ? 39.734 12.463 22.370 1.00 20.72 109 GLY B O 1
ATOM 2055 N N . ARG B 1 110 ? 41.203 13.846 21.330 1.00 19.28 110 ARG B N 1
ATOM 2056 C CA . ARG B 1 110 ? 40.652 13.492 20.024 1.00 18.81 110 ARG B CA 1
ATOM 2057 C C . ARG B 1 110 ? 41.692 13.693 18.919 1.00 19.62 110 ARG B C 1
ATOM 2058 O O . ARG B 1 110 ? 42.649 14.453 19.109 1.00 19.32 110 ARG B O 1
ATOM 2066 N N . PHE B 1 111 ? 41.475 12.969 17.817 1.00 20.09 111 PHE B N 1
ATOM 2067 C CA . PHE B 1 111 ? 42.157 13.267 16.513 1.00 20.34 111 PHE B CA 1
ATOM 2068 C C . PHE B 1 111 ? 41.504 14.464 15.832 1.00 21.43 111 PHE B C 1
ATOM 2069 O O . PHE B 1 111 ? 40.273 14.623 15.887 1.00 20.48 111 PHE B O 1
ATOM 2077 N N . PHE B 1 112 ? 42.329 15.329 15.225 1.00 21.30 112 PHE B N 1
ATOM 2078 C CA . PHE B 1 112 ? 41.950 16.626 14.598 1.00 22.96 112 PHE B CA 1
ATOM 2079 C C . PHE B 1 112 ? 42.566 16.529 13.157 1.00 22.14 112 PHE B C 1
ATOM 2080 O O . PHE B 1 112 ? 43.640 15.932 12.978 1.00 20.92 112 PHE B O 1
ATOM 2088 N N . TRP B 1 113 ? 41.887 17.090 12.160 1.00 21.16 113 TRP B N 1
ATOM 2089 C CA . TRP B 1 113 ? 42.613 17.528 10.961 1.00 21.05 113 TRP B CA 1
ATOM 2090 C C . TRP B 1 113 ? 42.911 19.003 11.148 1.00 22.39 113 TRP B C 1
ATOM 2091 O O . TRP B 1 113 ? 42.080 19.783 11.637 1.00 22.69 113 TRP B O 1
ATOM 2102 N N . GLU B 1 114 ? 44.146 19.387 10.826 1.00 23.11 114 GLU B N 1
ATOM 2103 C CA . GLU B 1 114 ? 44.588 20.756 11.041 1.00 26.23 114 GLU B CA 1
ATOM 2104 C C . GLU B 1 114 ? 44.043 21.740 10.023 1.00 29.04 114 GLU B C 1
ATOM 2105 O O . GLU B 1 114 ? 43.731 21.378 8.882 1.00 29.39 114 GLU B O 1
ATOM 2111 N N . PHE B 1 115 ? 43.814 22.969 10.500 1.00 30.50 115 PHE B N 1
ATOM 2112 C CA . PHE B 1 115 ? 43.356 24.076 9.656 1.00 31.73 115 PHE B CA 1
ATOM 2113 C C . PHE B 1 115 ? 42.033 23.851 8.912 1.00 31.34 115 PHE B C 1
ATOM 2114 O O . PHE B 1 115 ? 41.886 24.211 7.749 1.00 30.70 115 PHE B O 1
ATOM 2122 N N . LEU B 1 116 ? 41.049 23.267 9.580 1.00 30.23 116 LEU B N 1
ATOM 2123 C CA . LEU B 1 116 ? 39.782 23.030 8.922 1.00 31.20 116 LEU B CA 1
ATOM 2124 C C . LEU B 1 116 ? 38.635 23.280 9.889 1.00 31.85 116 LEU B C 1
ATOM 2125 O O . LEU B 1 116 ? 38.721 22.878 11.035 1.00 33.37 116 LEU B O 1
ATOM 2130 N N . ASP B 1 117 ? 37.588 23.950 9.415 1.00 32.29 117 ASP B N 1
ATOM 2131 C CA . ASP B 1 117 ? 36.416 24.331 10.220 1.00 33.07 117 ASP B CA 1
ATOM 2132 C C . ASP B 1 117 ? 35.558 23.128 10.629 1.00 31.70 117 ASP B C 1
ATOM 2133 O O . ASP B 1 117 ? 34.937 23.154 11.674 1.00 33.42 117 ASP B O 1
ATOM 2138 N N . LEU B 1 118 ? 35.525 22.076 9.819 1.00 30.46 118 LEU B N 1
ATOM 2139 C CA . LEU B 1 118 ? 34.712 20.878 10.151 1.00 27.72 118 LEU B CA 1
ATOM 2140 C C . LEU B 1 118 ? 35.299 20.006 11.272 1.00 26.63 118 LEU B C 1
ATOM 2141 O O . LEU B 1 118 ? 36.533 19.879 11.408 1.00 26.45 118 LEU B O 1
ATOM 2146 N N . VAL B 1 119 ? 34.436 19.312 11.994 1.00 24.59 119 VAL B N 1
ATOM 2147 C CA . VAL B 1 119 ? 34.930 18.337 12.947 1.00 25.02 119 VAL B CA 1
ATOM 2148 C C . VAL B 1 119 ? 35.398 17.043 12.249 1.00 22.50 119 VAL B C 1
ATOM 2149 O O . VAL B 1 119 ? 34.726 16.510 11.372 1.00 22.33 119 VAL B O 1
ATOM 2153 N N . PHE B 1 120 ? 36.573 16.568 12.637 1.00 21.55 120 PHE B N 1
ATOM 2154 C CA . PHE B 1 120 ? 37.071 15.296 12.073 1.00 20.51 120 PHE B CA 1
ATOM 2155 C C . PHE B 1 120 ? 36.245 14.111 12.573 1.00 20.83 120 PHE B C 1
ATOM 2156 O O . PHE B 1 120 ? 36.256 13.767 13.803 1.00 21.12 120 PHE B O 1
ATOM 2164 N N . CYS B 1 121 ? 35.451 13.497 11.676 1.00 18.59 121 CYS B N 1
ATOM 2165 C CA . CYS B 1 121 ? 34.639 12.310 12.006 1.00 20.09 121 CYS B CA 1
ATOM 2166 C C . CYS B 1 121 ? 34.323 11.604 10.691 1.00 18.74 121 CYS B C 1
ATOM 2167 O O . CYS B 1 121 ? 34.499 12.218 9.606 1.00 19.73 121 CYS B O 1
ATOM 2170 N N . GLN B 1 122 ? 33.849 10.362 10.766 1.00 18.71 122 GLN B N 1
ATOM 2171 C CA . GLN B 1 122 ? 33.714 9.561 9.547 1.00 19.47 122 GLN B CA 1
ATOM 2172 C C . GLN B 1 122 ? 32.765 10.234 8.555 1.00 19.44 122 GLN B C 1
ATOM 2173 O O . GLN B 1 122 ? 33.033 10.308 7.321 1.00 17.80 122 GLN B O 1
ATOM 2179 N N . SER B 1 123 ? 31.642 10.762 9.050 1.00 19.45 123 SER B N 1
ATOM 2180 C CA . SER B 1 123 ? 30.687 11.411 8.094 1.00 18.66 123 SER B CA 1
ATOM 2181 C C . SER B 1 123 ? 31.259 12.635 7.375 1.00 19.13 123 SER B C 1
ATOM 2182 O O . SER B 1 123 ? 31.040 12.808 6.162 1.00 19.82 123 SER B O 1
ATOM 2185 N N . ASN B 1 124 ? 32.063 13.456 8.074 1.00 18.65 124 ASN B N 1
ATOM 2186 C CA . ASN B 1 124 ? 32.684 14.593 7.451 1.00 19.07 124 ASN B CA 1
ATOM 2187 C C . ASN B 1 124 ? 33.749 14.216 6.457 1.00 19.96 124 ASN B C 1
ATOM 2188 O O . ASN B 1 124 ? 33.969 14.948 5.476 1.00 20.45 124 ASN B O 1
ATOM 2193 N N . ILE B 1 125 ? 34.426 13.099 6.720 1.00 19.08 125 ILE B N 1
ATOM 2194 C CA . ILE B 1 125 ? 35.440 12.623 5.765 1.00 19.16 125 ILE B CA 1
ATOM 2195 C C . ILE B 1 125 ? 34.825 12.286 4.430 1.00 19.59 125 ILE B C 1
ATOM 2196 O O . ILE B 1 125 ? 35.483 12.469 3.411 1.00 21.20 125 ILE B O 1
ATOM 2201 N N . LEU B 1 126 ? 33.607 11.748 4.461 1.00 20.03 126 LEU B N 1
ATOM 2202 C CA . LEU B 1 126 ? 32.931 11.225 3.252 1.00 20.63 126 LEU B CA 1
ATOM 2203 C C . LEU B 1 126 ? 31.949 12.200 2.641 1.00 21.77 126 LEU B C 1
ATOM 2204 O O . LEU B 1 126 ? 31.484 11.964 1.521 1.00 23.02 126 LEU B O 1
ATOM 2209 N N . TYR B 1 127 ? 31.674 13.302 3.333 1.00 20.26 127 TYR B N 1
ATOM 2210 C CA . TYR B 1 127 ? 30.600 14.207 2.931 1.00 19.93 127 TYR B CA 1
ATOM 2211 C C . TYR B 1 127 ? 30.906 14.843 1.582 1.00 20.60 127 TYR B C 1
ATOM 2212 O O . TYR B 1 127 ? 32.067 15.227 1.309 1.00 21.18 127 TYR B O 1
ATOM 2221 N N . ARG B 1 128 ? 29.855 14.938 0.762 1.00 21.71 128 ARG B N 1
ATOM 2222 C CA . ARG B 1 128 ? 29.948 15.575 -0.572 1.00 22.39 128 ARG B CA 1
ATOM 2223 C C . ARG B 1 128 ? 31.061 14.885 -1.380 1.00 22.39 128 ARG B C 1
ATOM 2224 O O . ARG B 1 128 ? 31.005 13.686 -1.520 1.00 22.86 128 ARG B O 1
ATOM 2232 N N . ASP B 1 129 ? 32.071 15.614 -1.848 1.00 23.24 129 ASP B N 1
ATOM 2233 C CA . ASP B 1 129 ? 33.144 14.983 -2.630 1.00 23.78 129 ASP B CA 1
ATOM 2234 C C . ASP B 1 129 ? 34.139 14.177 -1.788 1.00 24.27 129 ASP B C 1
ATOM 2235 O O . ASP B 1 129 ? 34.929 13.400 -2.333 1.00 24.18 129 ASP B O 1
ATOM 2240 N N . GLY B 1 130 ? 34.082 14.329 -0.454 1.00 23.32 130 GLY B N 1
ATOM 2241 C CA . GLY B 1 130 ? 34.937 13.525 0.388 1.00 21.93 130 GLY B CA 1
ATOM 2242 C C . GLY B 1 130 ? 36.400 13.935 0.395 1.00 21.74 130 GLY B C 1
ATOM 2243 O O . GLY B 1 130 ? 36.861 14.786 -0.392 1.00 21.22 130 GLY B O 1
ATOM 2244 N N . TYR B 1 131 ? 37.134 13.313 1.316 1.00 19.82 131 TYR B N 1
ATOM 2245 C CA . TYR B 1 131 ? 38.554 13.554 1.501 1.00 19.13 131 TYR B CA 1
ATOM 2246 C C . TYR B 1 131 ? 39.349 12.313 1.198 1.00 18.26 131 TYR B C 1
ATOM 2247 O O . TYR B 1 131 ? 38.905 11.185 1.479 1.00 19.29 131 TYR B O 1
ATOM 2256 N N . LEU B 1 132 ? 40.553 12.518 0.678 1.00 18.84 132 LEU B N 1
ATOM 2257 C CA . LEU B 1 132 ? 41.508 11.452 0.365 1.00 19.37 132 LEU B CA 1
ATOM 2258 C C . LEU B 1 132 ? 42.829 11.668 1.058 1.00 18.67 132 LEU B C 1
ATOM 2259 O O . LEU B 1 132 ? 43.288 12.818 1.169 1.00 18.09 132 LEU B O 1
ATOM 2264 N N . VAL B 1 133 ? 43.443 10.585 1.535 1.00 18.14 133 VAL B N 1
ATOM 2265 C CA . VAL B 1 133 ? 44.808 10.657 2.037 1.00 18.91 133 VAL B CA 1
ATOM 2266 C C . VAL B 1 133 ? 45.735 10.780 0.796 1.00 19.67 133 VAL B C 1
ATOM 2267 O O . VAL B 1 133 ? 45.666 9.927 -0.090 1.00 20.56 133 VAL B O 1
ATOM 2271 N N . ILE B 1 134 ? 46.573 11.790 0.791 1.00 20.07 134 ILE B N 1
ATOM 2272 C CA . ILE B 1 134 ? 47.532 12.049 -0.322 1.00 21.84 134 ILE B CA 1
ATOM 2273 C C . ILE B 1 134 ? 48.974 11.652 0.049 1.00 23.70 134 ILE B C 1
ATOM 2274 O O . ILE B 1 134 ? 49.829 11.348 -0.823 1.00 24.47 134 ILE B O 1
ATOM 2279 N N . GLY B 1 135 ? 49.281 11.619 1.339 1.00 22.25 135 GLY B N 1
ATOM 2280 C CA . GLY B 1 135 ? 50.590 11.205 1.786 1.00 23.24 135 GLY B CA 1
ATOM 2281 C C . GLY B 1 135 ? 50.653 11.447 3.259 1.00 23.60 135 GLY B C 1
ATOM 2282 O O . GLY B 1 135 ? 49.621 11.474 3.919 1.00 21.96 135 GLY B O 1
ATOM 2283 N N . ASN B 1 136 ? 51.846 11.649 3.767 1.00 22.33 136 ASN B N 1
ATOM 2284 C CA . ASN B 1 136 ? 52.030 11.915 5.197 1.00 22.79 136 ASN B CA 1
ATOM 2285 C C . ASN B 1 136 ? 53.210 12.843 5.448 1.00 23.69 136 ASN B C 1
ATOM 2286 O O . ASN B 1 136 ? 54.037 13.102 4.514 1.00 24.15 136 ASN B O 1
ATOM 2291 N N . ILE B 1 137 ? 53.341 13.291 6.696 1.00 22.12 137 ILE B N 1
ATOM 2292 C CA . ILE B 1 137 ? 54.297 14.337 7.050 1.00 24.36 137 ILE B CA 1
ATOM 2293 C C . ILE B 1 137 ? 55.750 13.864 6.896 1.00 25.80 137 ILE B C 1
ATOM 2294 O O . ILE B 1 137 ? 56.639 14.685 6.715 1.00 27.25 137 ILE B O 1
ATOM 2299 N N . HIS B 1 138 ? 55.967 12.563 6.979 1.00 27.03 138 HIS B N 1
ATOM 2300 C CA . HIS B 1 138 ? 57.319 11.997 6.900 1.00 28.56 138 HIS B CA 1
ATOM 2301 C C . HIS B 1 138 ? 57.780 11.778 5.474 1.00 28.82 138 HIS B C 1
ATOM 2302 O O . HIS B 1 138 ? 58.903 12.166 5.143 1.00 30.25 138 HIS B O 1
ATOM 2309 N N . GLU B 1 139 ? 56.968 11.134 4.660 1.00 29.71 139 GLU B N 1
ATOM 2310 C CA . GLU B 1 139 ? 57.339 10.803 3.288 1.00 31.57 139 GLU B CA 1
ATOM 2311 C C . GLU B 1 139 ? 57.111 12.011 2.398 1.00 31.68 139 GLU B C 1
ATOM 2312 O O . GLU B 1 139 ? 57.815 12.189 1.375 1.00 32.73 139 GLU B O 1
ATOM 2318 N N . ASN B 1 140 ? 56.141 12.843 2.771 1.00 29.08 140 ASN B N 1
ATOM 2319 C CA . ASN B 1 140 ? 55.656 13.932 1.877 1.00 30.16 140 ASN B CA 1
ATOM 2320 C C . ASN B 1 140 ? 55.560 15.314 2.494 1.00 28.88 140 ASN B C 1
ATOM 2321 O O . ASN B 1 140 ? 54.494 15.969 2.448 1.00 29.99 140 ASN B O 1
ATOM 2326 N N . PRO B 1 141 ? 56.681 15.823 3.025 1.00 29.30 141 PRO B N 1
ATOM 2327 C CA . PRO B 1 141 ? 56.580 17.094 3.712 1.00 29.07 141 PRO B CA 1
ATOM 2328 C C . PRO B 1 141 ? 56.263 18.212 2.719 1.00 28.72 141 PRO B C 1
ATOM 2329 O O . PRO B 1 141 ? 55.743 19.253 3.119 1.00 29.52 141 PRO B O 1
ATOM 2333 N N . GLU B 1 142 ? 56.489 17.961 1.422 1.00 28.38 142 GLU B N 1
ATOM 2334 C CA . GLU B 1 142 ? 56.201 18.978 0.393 1.00 28.03 142 GLU B CA 1
ATOM 2335 C C . GLU B 1 142 ? 54.706 19.353 0.309 1.00 29.07 142 GLU B C 1
ATOM 2336 O O . GLU B 1 142 ? 54.358 20.427 -0.198 1.00 28.13 142 GLU B O 1
ATOM 2342 N N . LEU B 1 143 ? 53.840 18.496 0.864 1.00 28.48 143 LEU B N 1
ATOM 2343 C CA . LEU B 1 143 ? 52.398 18.714 0.815 1.00 30.04 143 LEU B CA 1
ATOM 2344 C C . LEU B 1 143 ? 51.951 19.872 1.695 1.00 32.50 143 LEU B C 1
ATOM 2345 O O . LEU B 1 143 ? 50.872 20.438 1.488 1.00 32.68 143 LEU B O 1
ATOM 2350 N N . LEU B 1 144 ? 52.768 20.204 2.690 1.00 33.05 144 LEU B N 1
ATOM 2351 C CA . LEU B 1 144 ? 52.447 21.272 3.585 1.00 36.05 144 LEU B CA 1
ATOM 2352 C C . LEU B 1 144 ? 53.312 22.510 3.309 1.00 38.76 144 LEU B C 1
ATOM 2353 O O . LEU B 1 144 ? 53.099 23.539 3.932 1.00 39.59 144 LEU B O 1
ATOM 2358 N N . GLU B 1 145 ? 54.255 22.419 2.364 1.00 42.14 145 GLU B N 1
ATOM 2359 C CA . GLU B 1 145 ? 54.981 23.629 1.885 1.00 44.14 145 GLU B CA 1
ATOM 2360 C C . GLU B 1 145 ? 54.051 24.555 1.101 1.00 45.04 145 GLU B C 1
ATOM 2361 O O . GLU B 1 145 ? 53.679 24.255 -0.045 1.00 46.67 145 GLU B O 1
ATOM 2367 N N . SER C 1 2 ? 50.741 11.380 19.341 1.00 41.08 2 SER C N 1
ATOM 2368 C CA . SER C 1 2 ? 50.797 12.472 20.375 1.00 39.86 2 SER C CA 1
ATOM 2369 C C . SER C 1 2 ? 50.053 11.951 21.593 1.00 38.14 2 SER C C 1
ATOM 2370 O O . SER C 1 2 ? 50.110 12.494 22.692 1.00 40.06 2 SER C O 1
ATOM 2373 N N . LEU C 1 3 ? 49.341 10.878 21.359 1.00 35.14 3 LEU C N 1
ATOM 2374 C CA . LEU C 1 3 ? 48.826 10.070 22.432 1.00 32.63 3 LEU C CA 1
ATOM 2375 C C . LEU C 1 3 ? 49.868 8.979 22.638 1.00 30.97 3 LEU C C 1
ATOM 2376 O O . LEU C 1 3 ? 50.160 8.231 21.726 1.00 30.03 3 LEU C O 1
ATOM 2381 N N . ILE C 1 4 ? 50.457 8.918 23.825 1.00 30.18 4 ILE C N 1
ATOM 2382 C CA . ILE C 1 4 ? 51.399 7.843 24.091 1.00 29.52 4 ILE C CA 1
ATOM 2383 C C . ILE C 1 4 ? 50.568 6.563 24.297 1.00 27.18 4 ILE C C 1
ATOM 2384 O O . ILE C 1 4 ? 49.645 6.580 25.130 1.00 26.34 4 ILE C O 1
ATOM 2389 N N . PRO C 1 5 ? 50.864 5.489 23.556 1.00 25.61 5 PRO C N 1
ATOM 2390 C CA . PRO C 1 5 ? 50.045 4.285 23.695 1.00 24.87 5 PRO C CA 1
ATOM 2391 C C . PRO C 1 5 ? 50.291 3.557 25.002 1.00 23.81 5 PRO C C 1
ATOM 2392 O O . PRO C 1 5 ? 51.438 3.213 25.353 1.00 24.95 5 PRO C O 1
ATOM 2396 N N . LYS C 1 6 ? 49.220 3.347 25.759 1.00 19.63 6 LYS C N 1
ATOM 2397 C CA . LYS C 1 6 ? 49.345 2.596 27.002 1.00 21.28 6 LYS C CA 1
ATOM 2398 C C . LYS C 1 6 ? 48.069 1.802 27.089 1.00 18.18 6 LYS C C 1
ATOM 2399 O O . LYS C 1 6 ? 47.001 2.353 26.838 1.00 16.98 6 LYS C O 1
ATOM 2405 N N . PHE C 1 7 ? 48.195 0.517 27.396 1.00 17.98 7 PHE C N 1
ATOM 2406 C CA . PHE C 1 7 ? 47.030 -0.351 27.415 1.00 16.18 7 PHE C CA 1
ATOM 2407 C C . PHE C 1 7 ? 46.963 -1.128 28.763 1.00 17.25 7 PHE C C 1
ATOM 2408 O O . PHE C 1 7 ? 47.987 -1.447 29.349 1.00 17.27 7 PHE C O 1
ATOM 2416 N N . ARG C 1 8 ? 45.736 -1.466 29.153 1.00 15.82 8 ARG C N 1
ATOM 2417 C CA . ARG C 1 8 ? 45.466 -2.433 30.222 1.00 15.74 8 ARG C CA 1
ATOM 2418 C C . ARG C 1 8 ? 44.573 -3.532 29.612 1.00 16.14 8 ARG C C 1
ATOM 2419 O O . ARG C 1 8 ? 43.937 -3.340 28.528 1.00 16.80 8 ARG C O 1
ATOM 2427 N N . ALA C 1 9 ? 44.489 -4.687 30.271 1.00 16.80 9 ALA C N 1
ATOM 2428 C CA . ALA C 1 9 ? 43.607 -5.747 29.783 1.00 16.51 9 ALA C CA 1
ATOM 2429 C C . ALA C 1 9 ? 42.854 -6.352 30.949 1.00 18.63 9 ALA C C 1
ATOM 2430 O O . ALA C 1 9 ? 43.445 -6.529 32.015 1.00 20.09 9 ALA C O 1
ATOM 2432 N N . TRP C 1 10 ? 41.568 -6.579 30.758 1.00 18.04 10 TRP C N 1
ATOM 2433 C CA . TRP C 1 10 ? 40.818 -7.372 31.717 1.00 19.31 10 TRP C CA 1
ATOM 2434 C C . TRP C 1 10 ? 40.908 -8.829 31.265 1.00 19.15 10 TRP C C 1
ATOM 2435 O O . TRP C 1 10 ? 40.554 -9.144 30.096 1.00 19.80 10 TRP C O 1
ATOM 2446 N N . ASP C 1 11 ? 41.295 -9.695 32.206 1.00 19.03 11 ASP C N 1
ATOM 2447 C CA . ASP C 1 11 ? 41.425 -11.145 31.952 1.00 18.25 11 ASP C CA 1
ATOM 2448 C C . ASP C 1 11 ? 40.170 -11.755 32.494 1.00 19.74 11 ASP C C 1
ATOM 2449 O O . ASP C 1 11 ? 39.981 -11.809 33.742 1.00 20.05 11 ASP C O 1
ATOM 2454 N N . THR C 1 12 ? 39.305 -12.163 31.577 1.00 19.35 12 THR C N 1
ATOM 2455 C CA . THR C 1 12 ? 37.986 -12.685 31.924 1.00 20.87 12 THR C CA 1
ATOM 2456 C C . THR C 1 12 ? 38.068 -14.059 32.602 1.00 22.11 12 THR C C 1
ATOM 2457 O O . THR C 1 12 ? 37.150 -14.465 33.307 1.00 24.00 12 THR C O 1
ATOM 2461 N N . TYR C 1 13 ? 39.162 -14.756 32.382 1.00 20.27 13 TYR C N 1
ATOM 2462 C CA . TYR C 1 13 ? 39.348 -16.105 32.977 1.00 21.63 13 TYR C CA 1
ATOM 2463 C C . TYR C 1 13 ? 39.813 -15.982 34.433 1.00 21.97 13 TYR C C 1
ATOM 2464 O O . TYR C 1 13 ? 39.262 -16.640 35.338 1.00 22.93 13 TYR C O 1
ATOM 2473 N N . GLU C 1 14 ? 40.773 -15.108 34.693 1.00 22.03 14 GLU C N 1
ATOM 2474 C CA . GLU C 1 14 ? 41.328 -14.920 36.046 1.00 22.33 14 GLU C CA 1
ATOM 2475 C C . GLU C 1 14 ? 40.539 -13.875 36.832 1.00 22.88 14 GLU C C 1
ATOM 2476 O O . GLU C 1 14 ? 40.698 -13.766 38.063 1.00 23.23 14 GLU C O 1
ATOM 2482 N N . LYS C 1 15 ? 39.677 -13.121 36.138 1.00 21.38 15 LYS C N 1
ATOM 2483 C CA . LYS C 1 15 ? 38.919 -12.012 36.751 1.00 23.62 15 LYS C CA 1
ATOM 2484 C C . LYS C 1 15 ? 39.879 -10.989 37.369 1.00 23.48 15 LYS C C 1
ATOM 2485 O O . LYS C 1 15 ? 39.746 -10.573 38.554 1.00 22.93 15 LYS C O 1
ATOM 2491 N N . GLU C 1 16 ? 40.839 -10.545 36.562 1.00 22.94 16 GLU C N 1
ATOM 2492 C CA . GLU C 1 16 ? 41.787 -9.594 37.069 1.00 23.64 16 GLU C CA 1
ATOM 2493 C C . GLU C 1 16 ? 42.170 -8.607 35.999 1.00 22.72 16 GLU C C 1
ATOM 2494 O O . GLU C 1 16 ? 42.137 -8.937 34.808 1.00 21.77 16 GLU C O 1
ATOM 2508 N N . LEU C 1 18 ? 45.079 -6.489 34.237 1.00 19.83 18 LEU C N 1
ATOM 2509 C CA . LEU C 1 18 ? 46.518 -6.479 33.991 1.00 20.78 18 LEU C CA 1
ATOM 2510 C C . LEU C 1 18 ? 46.928 -5.089 33.507 1.00 20.97 18 LEU C C 1
ATOM 2511 O O . LEU C 1 18 ? 46.322 -4.576 32.558 1.00 19.63 18 LEU C O 1
ATOM 2516 N N . GLU C 1 19 ? 47.963 -4.508 34.126 1.00 21.19 19 GLU C N 1
ATOM 2517 C CA . GLU C 1 19 ? 48.432 -3.173 33.696 1.00 21.98 19 GLU C CA 1
ATOM 2518 C C . GLU C 1 19 ? 49.626 -3.247 32.740 1.00 22.45 19 GLU C C 1
ATOM 2519 O O . GLU C 1 19 ? 50.360 -4.235 32.736 1.00 23.90 19 GLU C O 1
ATOM 2525 N N . ASN C 1 20 ? 49.823 -2.185 31.949 1.00 23.12 20 ASN C N 1
ATOM 2526 C CA . ASN C 1 20 ? 50.988 -2.040 31.069 1.00 24.65 20 ASN C CA 1
ATOM 2527 C C . ASN C 1 20 ? 51.192 -3.261 30.195 1.00 24.17 20 ASN C C 1
ATOM 2528 O O . ASN C 1 20 ? 52.260 -3.858 30.187 1.00 24.63 20 ASN C O 1
ATOM 2533 N N . VAL C 1 21 ? 50.146 -3.634 29.470 1.00 22.45 21 VAL C N 1
ATOM 2534 C CA . VAL C 1 21 ? 50.226 -4.754 28.536 1.00 21.19 21 VAL C CA 1
ATOM 2535 C C . VAL C 1 21 ? 50.536 -4.266 27.139 1.00 21.89 21 VAL C C 1
ATOM 2536 O O . VAL C 1 21 ? 50.282 -3.096 26.845 1.00 20.50 21 VAL C O 1
ATOM 2540 N N . THR C 1 22 ? 51.079 -5.166 26.310 1.00 20.81 22 THR C N 1
ATOM 2541 C CA . THR C 1 22 ? 51.333 -4.892 24.873 1.00 22.24 22 THR C CA 1
ATOM 2542 C C . THR C 1 22 ? 50.477 -5.879 24.065 1.00 21.39 22 THR C C 1
ATOM 2543 O O . THR C 1 22 ? 50.763 -7.062 24.072 1.00 20.91 22 THR C O 1
ATOM 2547 N N . PRO C 1 23 ? 49.401 -5.408 23.409 1.00 21.80 23 PRO C N 1
ATOM 2548 C CA . PRO C 1 23 ? 48.581 -6.258 22.527 1.00 22.30 23 PRO C CA 1
ATOM 2549 C C . PRO C 1 23 ? 49.279 -6.465 21.195 1.00 23.10 23 PRO C C 1
ATOM 2550 O O . PRO C 1 23 ? 49.920 -5.528 20.694 1.00 23.03 23 PRO C O 1
ATOM 2554 N N . LEU C 1 24 ? 49.195 -7.684 20.669 1.00 22.45 24 LEU C N 1
ATOM 2555 C CA . LEU C 1 24 ? 49.743 -8.041 19.365 1.00 23.64 24 LEU C CA 1
ATOM 2556 C C . LEU C 1 24 ? 48.649 -8.494 18.415 1.00 24.43 24 LEU C C 1
ATOM 2557 O O . LEU C 1 24 ? 47.870 -9.387 18.729 1.00 23.65 24 LEU C O 1
ATOM 2562 N N . PHE C 1 25 ? 48.607 -7.870 17.247 1.00 25.84 25 PHE C N 1
ATOM 2563 C CA . PHE C 1 25 ? 47.536 -8.089 16.290 1.00 27.14 25 PHE C CA 1
ATOM 2564 C C . PHE C 1 25 ? 48.074 -8.724 15.029 1.00 30.13 25 PHE C C 1
ATOM 2565 O O . PHE C 1 25 ? 49.241 -8.503 14.683 1.00 29.53 25 PHE C O 1
ATOM 2573 N N . ASP C 1 26 ? 47.239 -9.508 14.355 1.00 32.85 26 ASP C N 1
ATOM 2574 C CA . ASP C 1 26 ? 47.584 -9.976 13.013 1.00 36.56 26 ASP C CA 1
ATOM 2575 C C . ASP C 1 26 ? 47.374 -8.791 12.069 1.00 38.21 26 ASP C C 1
ATOM 2576 O O . ASP C 1 26 ? 47.003 -7.706 12.514 1.00 38.30 26 ASP C O 1
ATOM 2581 N N . ASP C 1 27 ? 47.623 -8.960 10.783 1.00 40.42 27 ASP C N 1
ATOM 2582 C CA . ASP C 1 27 ? 47.515 -7.799 9.919 1.00 43.00 27 ASP C CA 1
ATOM 2583 C C . ASP C 1 27 ? 46.053 -7.583 9.522 1.00 43.53 27 ASP C C 1
ATOM 2584 O O . ASP C 1 27 ? 45.773 -6.922 8.531 1.00 44.85 27 ASP C O 1
ATOM 2589 N N . SER C 1 28 ? 45.131 -8.122 10.323 1.00 44.17 28 SER C N 1
ATOM 2590 C CA . SER C 1 28 ? 43.708 -8.118 9.988 1.00 44.17 28 SER C CA 1
ATOM 2591 C C . SER C 1 28 ? 42.799 -7.767 11.180 1.00 43.70 28 SER C C 1
ATOM 2592 O O . SER C 1 28 ? 41.656 -8.258 11.286 1.00 43.71 28 SER C O 1
ATOM 2595 N N . ASN C 1 29 ? 43.294 -6.894 12.060 1.00 42.20 29 ASN C N 1
ATOM 2596 C CA . ASN C 1 29 ? 42.466 -6.321 13.122 1.00 41.02 29 ASN C CA 1
ATOM 2597 C C . ASN C 1 29 ? 42.118 -7.291 14.236 1.00 39.51 29 ASN C C 1
ATOM 2598 O O . ASN C 1 29 ? 41.272 -6.957 15.057 1.00 39.72 29 ASN C O 1
ATOM 2603 N N . SER C 1 30 ? 42.695 -8.491 14.256 1.00 37.60 30 SER C N 1
ATOM 2604 C CA . SER C 1 30 ? 42.374 -9.443 15.327 1.00 36.48 30 SER C CA 1
ATOM 2605 C C . SER C 1 30 ? 43.552 -9.633 16.293 1.00 33.99 30 SER C C 1
ATOM 2606 O O . SER C 1 30 ? 44.674 -9.891 15.854 1.00 32.09 30 SER C O 1
ATOM 2617 N N . ILE C 1 32 ? 45.956 -11.463 18.465 1.00 27.63 32 ILE C N 1
ATOM 2618 C CA . ILE C 1 32 ? 46.400 -12.844 18.486 1.00 26.18 32 ILE C CA 1
ATOM 2619 C C . ILE C 1 32 ? 47.340 -13.170 19.609 1.00 23.76 32 ILE C C 1
ATOM 2620 O O . ILE C 1 32 ? 47.558 -14.327 19.897 1.00 23.55 32 ILE C O 1
ATOM 2625 N N . ALA C 1 33 ? 47.882 -12.152 20.266 1.00 22.29 33 ALA C N 1
ATOM 2626 C CA . ALA C 1 33 ? 48.715 -12.384 21.420 1.00 20.99 33 ALA C CA 1
ATOM 2627 C C . ALA C 1 33 ? 48.759 -11.163 22.297 1.00 21.24 33 ALA C C 1
ATOM 2628 O O . ALA C 1 33 ? 48.296 -10.082 21.904 1.00 22.13 33 ALA C O 1
ATOM 2630 N N . ILE C 1 34 ? 49.277 -11.358 23.494 1.00 20.79 34 ILE C N 1
ATOM 2631 C CA . ILE C 1 34 ? 49.482 -10.285 24.435 1.00 20.70 34 ILE C CA 1
ATOM 2632 C C . ILE C 1 34 ? 50.785 -10.504 25.176 1.00 20.89 34 ILE C C 1
ATOM 2633 O O . ILE C 1 34 ? 51.134 -11.646 25.546 1.00 20.11 34 ILE C O 1
ATOM 2638 N N . ILE C 1 35 ? 51.551 -9.425 25.372 1.00 20.87 35 ILE C N 1
ATOM 2639 C CA . ILE C 1 35 ? 52.721 -9.492 26.249 1.00 22.26 35 ILE C CA 1
ATOM 2640 C C . ILE C 1 35 ? 52.387 -8.714 27.506 1.00 23.84 35 ILE C C 1
ATOM 2641 O O . ILE C 1 35 ? 52.018 -7.542 27.406 1.00 24.14 35 ILE C O 1
ATOM 2646 N N . THR C 1 36 ? 52.500 -9.364 28.664 1.00 23.91 36 THR C N 1
ATOM 2647 C CA . THR C 1 36 ? 52.147 -8.776 29.952 1.00 26.45 36 THR C CA 1
ATOM 2648 C C . THR C 1 36 ? 53.390 -8.382 30.782 1.00 27.78 36 THR C C 1
ATOM 2649 O O . THR C 1 36 ? 53.269 -7.635 31.758 1.00 30.32 36 THR C O 1
ATOM 2653 N N . ASP C 1 37 ? 54.575 -8.897 30.424 1.00 28.74 37 ASP C N 1
ATOM 2654 C CA . ASP C 1 37 ? 55.864 -8.456 31.010 1.00 30.52 37 ASP C CA 1
ATOM 2655 C C . ASP C 1 37 ? 56.992 -8.782 30.057 1.00 29.68 37 ASP C C 1
ATOM 2656 O O . ASP C 1 37 ? 56.975 -9.828 29.417 1.00 28.42 37 ASP C O 1
ATOM 2661 N N . PHE C 1 38 ? 57.983 -7.888 29.948 1.00 29.53 38 PHE C N 1
ATOM 2662 C CA . PHE C 1 38 ? 59.167 -8.179 29.139 1.00 29.53 38 PHE C CA 1
ATOM 2663 C C . PHE C 1 38 ? 60.336 -7.317 29.612 1.00 30.85 38 PHE C C 1
ATOM 2664 O O . PHE C 1 38 ? 60.149 -6.316 30.312 1.00 30.82 38 PHE C O 1
ATOM 2672 N N . GLN C 1 39 ? 61.528 -7.712 29.201 1.00 33.56 39 GLN C N 1
ATOM 2673 C CA . GLN C 1 39 ? 62.722 -6.921 29.411 1.00 35.38 39 GLN C CA 1
ATOM 2674 C C . GLN C 1 39 ? 63.560 -6.919 28.150 1.00 36.04 39 GLN C C 1
ATOM 2675 O O . GLN C 1 39 ? 63.463 -7.826 27.319 1.00 37.13 39 GLN C O 1
ATOM 2681 N N . ILE C 1 40 ? 64.408 -5.896 28.039 1.00 37.64 40 ILE C N 1
ATOM 2682 C CA . ILE C 1 40 ? 65.424 -5.819 27.006 1.00 39.36 40 ILE C CA 1
ATOM 2683 C C . ILE C 1 40 ? 66.759 -6.231 27.633 1.00 41.82 40 ILE C C 1
ATOM 2684 O O . ILE C 1 40 ? 67.134 -5.734 28.698 1.00 40.93 40 ILE C O 1
ATOM 2689 N N . LYS C 1 41 ? 67.445 -7.161 26.980 1.00 45.46 41 LYS C N 1
ATOM 2690 C CA . LYS C 1 41 ? 68.740 -7.667 27.463 1.00 49.36 41 LYS C CA 1
ATOM 2691 C C . LYS C 1 41 ? 69.748 -7.808 26.309 1.00 51.69 41 LYS C C 1
ATOM 2692 O O . LYS C 1 41 ? 69.366 -8.157 25.188 1.00 52.22 41 LYS C O 1
ATOM 2698 N N . GLY C 1 42 ? 71.027 -7.531 26.584 1.00 54.33 42 GLY C N 1
ATOM 2699 C CA . GLY C 1 42 ? 72.090 -7.569 25.560 1.00 57.33 42 GLY C CA 1
ATOM 2700 C C . GLY C 1 42 ? 73.375 -6.913 26.049 1.00 59.49 42 GLY C C 1
ATOM 2701 O O . GLY C 1 42 ? 73.360 -5.750 26.481 1.00 59.98 42 GLY C O 1
ATOM 2702 N N . SER C 1 43 ? 74.490 -7.649 25.970 1.00 61.11 43 SER C N 1
ATOM 2703 C CA . SER C 1 43 ? 75.735 -7.265 26.661 1.00 62.51 43 SER C CA 1
ATOM 2704 C C . SER C 1 43 ? 77.071 -7.209 25.855 1.00 63.42 43 SER C C 1
ATOM 2705 O O . SER C 1 43 ? 78.146 -7.096 26.460 1.00 63.93 43 SER C O 1
ATOM 2708 N N . PRO C 1 44 ? 77.030 -7.273 24.508 1.00 63.90 44 PRO C N 1
ATOM 2709 C CA . PRO C 1 44 ? 75.902 -7.305 23.593 1.00 64.19 44 PRO C CA 1
ATOM 2710 C C . PRO C 1 44 ? 75.480 -8.744 23.319 1.00 64.34 44 PRO C C 1
ATOM 2711 O O . PRO C 1 44 ? 76.308 -9.670 23.360 1.00 64.58 44 PRO C O 1
ATOM 2715 N N . GLY C 1 45 ? 74.188 -8.924 23.077 1.00 64.06 45 GLY C N 1
ATOM 2716 C CA . GLY C 1 45 ? 73.670 -10.203 22.633 1.00 63.31 45 GLY C CA 1
ATOM 2717 C C . GLY C 1 45 ? 74.098 -10.463 21.199 1.00 62.76 45 GLY C C 1
ATOM 2718 O O . GLY C 1 45 ? 74.702 -11.498 20.920 1.00 63.25 45 GLY C O 1
ATOM 2719 N N . THR C 1 46 ? 73.842 -9.526 20.280 1.00 61.73 46 THR C N 1
ATOM 2720 C CA . THR C 1 46 ? 73.302 -8.184 20.572 1.00 60.09 46 THR C CA 1
ATOM 2721 C C . THR C 1 46 ? 71.869 -8.169 21.163 1.00 58.14 46 THR C C 1
ATOM 2722 O O . THR C 1 46 ? 71.185 -9.201 21.169 1.00 58.41 46 THR C O 1
ATOM 2726 N N . SER C 1 47 ? 71.442 -6.995 21.646 1.00 55.23 47 SER C N 1
ATOM 2727 C CA . SER C 1 47 ? 70.225 -6.826 22.456 1.00 52.20 47 SER C CA 1
ATOM 2728 C C . SER C 1 47 ? 68.969 -7.489 21.907 1.00 49.84 47 SER C C 1
ATOM 2729 O O . SER C 1 47 ? 68.729 -7.527 20.705 1.00 49.58 47 SER C O 1
ATOM 2732 N N . GLU C 1 48 ? 68.157 -8.002 22.818 1.00 47.32 48 GLU C 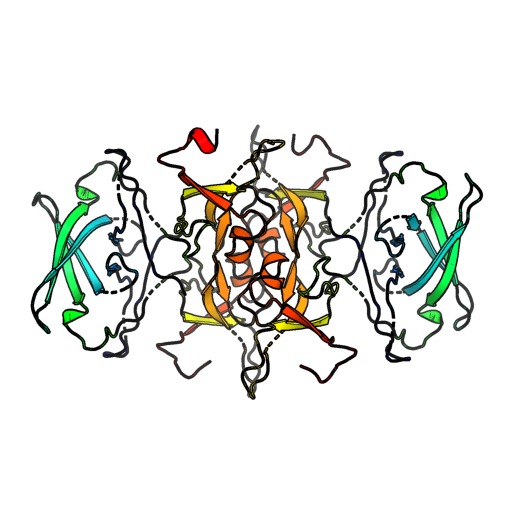N 1
ATOM 2733 C CA . GLU C 1 48 ? 67.017 -8.799 22.433 1.00 44.70 48 GLU C CA 1
ATOM 2734 C C . GLU C 1 48 ? 65.844 -8.455 23.334 1.00 41.68 48 GLU C C 1
ATOM 2735 O O . GLU C 1 48 ? 66.026 -7.912 24.427 1.00 40.11 48 GLU C O 1
ATOM 2741 N N . ILE C 1 49 ? 64.639 -8.747 22.852 1.00 38.58 49 ILE C N 1
ATOM 2742 C CA . ILE C 1 49 ? 63.455 -8.641 23.675 1.00 36.33 49 ILE C CA 1
ATOM 2743 C C . ILE C 1 49 ? 63.224 -10.005 24.334 1.00 36.83 49 ILE C C 1
ATOM 2744 O O . ILE C 1 49 ? 63.048 -11.014 23.639 1.00 37.82 49 ILE C O 1
ATOM 2749 N N . GLU C 1 50 ? 63.246 -10.020 25.660 1.00 36.46 50 GLU C N 1
ATOM 2750 C CA . GLU C 1 50 ? 63.052 -11.224 26.452 1.00 36.96 50 GLU C CA 1
ATOM 2751 C C . GLU C 1 50 ? 61.619 -11.165 26.970 1.00 34.80 50 GLU C C 1
ATOM 2752 O O . GLU C 1 50 ? 61.319 -10.440 27.915 1.00 33.11 50 GLU C O 1
ATOM 2758 N N . ILE C 1 51 ? 60.730 -11.902 26.315 1.00 34.26 51 ILE C N 1
ATOM 2759 C CA . ILE C 1 51 ? 59.333 -11.928 26.770 1.00 33.81 51 ILE C CA 1
ATOM 2760 C C . ILE C 1 51 ? 59.221 -12.658 28.124 1.00 34.66 51 ILE C C 1
ATOM 2761 O O . ILE C 1 51 ? 59.627 -13.818 28.256 1.00 36.41 51 ILE C O 1
ATOM 2766 N N . GLY C 1 52 ? 58.702 -11.978 29.132 1.00 33.85 52 GLY C N 1
ATOM 2767 C CA . GLY C 1 52 ? 58.603 -12.543 30.473 1.00 33.87 52 GLY C CA 1
ATOM 2768 C C . GLY C 1 52 ? 57.345 -13.363 30.714 1.00 33.67 52 GLY C C 1
ATOM 2769 O O . GLY C 1 52 ? 57.428 -14.503 31.189 1.00 35.66 52 GLY C O 1
ATOM 2770 N N . SER C 1 53 ? 56.194 -12.768 3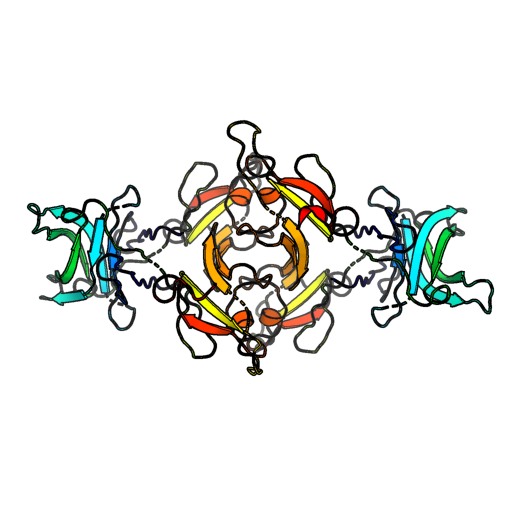0.427 1.00 31.50 53 SER C N 1
ATOM 2771 C CA . SER C 1 53 ? 54.859 -13.358 30.603 1.00 30.29 53 SER C CA 1
ATOM 2772 C C . SER C 1 53 ? 54.059 -12.926 29.399 1.00 27.80 53 SER C C 1
ATOM 2773 O O . SER C 1 53 ? 54.142 -11.763 28.988 1.00 26.98 53 SER C O 1
ATOM 2776 N N . TYR C 1 54 ? 53.243 -13.826 28.856 1.00 25.54 54 TYR C N 1
ATOM 2777 C CA . TYR C 1 54 ? 52.555 -13.555 27.602 1.00 23.43 54 TYR C CA 1
ATOM 2778 C C . TYR C 1 54 ? 51.458 -14.604 27.449 1.00 23.37 54 TYR C C 1
ATOM 2779 O O . TYR C 1 54 ? 51.370 -15.574 28.247 1.00 23.73 54 TYR C O 1
ATOM 2788 N N . ASP C 1 55 ? 50.629 -14.418 26.442 1.00 22.48 55 ASP C N 1
ATOM 2789 C CA . ASP C 1 55 ? 49.615 -15.422 26.094 1.00 22.54 55 ASP C CA 1
ATOM 2790 C C . ASP C 1 55 ? 49.334 -15.307 24.601 1.00 22.97 55 ASP C C 1
ATOM 2791 O O . ASP C 1 55 ? 49.697 -14.304 23.961 1.00 21.37 55 ASP C O 1
ATOM 2796 N N . THR C 1 56 ? 48.753 -16.343 24.008 1.00 21.89 56 THR C N 1
ATOM 2797 C CA . THR C 1 56 ? 48.399 -16.320 22.597 1.00 22.53 56 THR C CA 1
ATOM 2798 C C . THR C 1 56 ? 47.056 -16.972 22.392 1.00 23.28 56 THR C C 1
ATOM 2799 O O . THR C 1 56 ? 46.634 -17.789 23.222 1.00 22.83 56 THR C O 1
ATOM 2803 N N . THR C 1 57 ? 46.420 -16.612 21.286 1.00 23.14 57 THR C N 1
ATOM 2804 C CA . THR C 1 57 ? 45.105 -17.112 20.920 1.00 25.81 57 THR C CA 1
ATOM 2805 C C . THR C 1 57 ? 45.105 -18.641 20.648 1.00 26.05 57 THR C C 1
ATOM 2806 O O . THR C 1 57 ? 44.035 -19.276 20.739 1.00 27.00 57 THR C O 1
ATOM 2810 N N . PHE C 1 58 ? 46.276 -19.219 20.366 1.00 25.96 58 PHE C N 1
ATOM 2811 C CA . PHE C 1 58 ? 46.425 -20.712 20.258 1.00 27.49 58 PHE C CA 1
ATOM 2812 C C . PHE C 1 58 ? 45.971 -21.428 21.522 1.00 26.47 58 PHE C C 1
ATOM 2813 O O . PHE C 1 58 ? 45.576 -22.614 21.498 1.00 26.91 58 PHE C O 1
ATOM 2821 N N . ASN C 1 59 ? 46.090 -20.729 22.647 1.00 24.51 59 ASN C N 1
ATOM 2822 C CA . ASN C 1 59 ? 45.912 -21.337 23.941 1.00 23.68 59 ASN C CA 1
ATOM 2823 C C . ASN C 1 59 ? 44.430 -21.376 24.393 1.00 22.57 59 ASN C C 1
ATOM 2824 O O . ASN C 1 59 ? 44.151 -21.870 25.469 1.00 23.31 59 ASN C O 1
ATOM 2829 N N . TRP C 1 60 ? 43.519 -20.858 23.576 1.00 22.04 60 TRP C N 1
ATOM 2830 C CA . TRP C 1 60 ? 42.135 -20.595 24.043 1.00 22.22 60 TRP C CA 1
ATOM 2831 C C . TRP C 1 60 ? 41.120 -20.894 22.984 1.00 22.30 60 TRP C C 1
ATOM 2832 O O . TRP C 1 60 ? 41.386 -20.706 21.786 1.00 23.11 60 TRP C O 1
ATOM 2843 N N . ASP C 1 61 ? 39.914 -21.278 23.402 1.00 22.69 61 ASP C N 1
ATOM 2844 C CA . ASP C 1 61 ? 38.820 -21.288 22.432 1.00 25.31 61 ASP C CA 1
ATOM 2845 C C . ASP C 1 61 ? 38.428 -19.866 22.044 1.00 26.12 61 ASP C C 1
ATOM 2846 O O . ASP C 1 61 ? 38.135 -19.607 20.885 1.00 27.48 61 ASP C O 1
ATOM 2851 N N . GLU C 1 62 ? 38.489 -18.939 23.013 1.00 25.81 62 GLU C N 1
ATOM 2852 C CA . GLU C 1 62 ? 38.163 -17.516 22.794 1.00 27.91 62 GLU C CA 1
ATOM 2853 C C . GLU C 1 62 ? 39.193 -16.768 23.645 1.00 24.95 62 GLU C C 1
ATOM 2854 O O . GLU C 1 62 ? 39.360 -17.099 24.805 1.00 24.06 62 GLU C O 1
ATOM 2860 N N . PHE C 1 63 ? 39.924 -15.806 23.066 1.00 23.91 63 PHE C N 1
ATOM 2861 C CA . PHE C 1 63 ? 41.027 -15.163 23.822 1.00 22.78 63 PHE C CA 1
ATOM 2862 C C . PHE C 1 63 ? 40.363 -14.335 24.947 1.00 22.31 63 PHE C C 1
ATOM 2863 O O . PHE C 1 63 ? 39.462 -13.532 24.662 1.00 22.69 63 PHE C O 1
ATOM 2871 N N . PRO C 1 64 ? 40.741 -14.584 26.219 1.00 21.81 64 PRO C N 1
ATOM 2872 C CA . PRO C 1 64 ? 39.958 -14.000 27.340 1.00 21.99 64 PRO C CA 1
ATOM 2873 C C . PRO C 1 64 ? 40.404 -12.610 27.765 1.00 22.92 64 PRO C C 1
ATOM 2874 O O . PRO C 1 64 ? 40.116 -12.183 28.889 1.00 24.88 64 PRO C O 1
ATOM 2878 N N . TYR C 1 65 ? 41.125 -11.910 26.908 1.00 21.70 65 TYR C N 1
ATOM 2879 C CA . TYR C 1 65 ? 41.686 -10.595 27.318 1.00 21.50 65 TYR C CA 1
ATOM 2880 C C . TYR C 1 65 ? 40.923 -9.505 26.579 1.00 21.85 65 TYR C C 1
ATOM 2881 O O . TYR C 1 65 ? 40.748 -9.580 25.342 1.00 22.78 65 TYR C O 1
ATOM 2890 N N . VAL C 1 66 ? 40.479 -8.492 27.320 1.00 19.29 66 VAL C N 1
ATOM 2891 C CA . VAL C 1 66 ? 39.775 -7.364 26.723 1.00 19.72 66 VAL C CA 1
ATOM 2892 C C . VAL C 1 66 ? 40.679 -6.140 26.879 1.00 17.53 66 VAL C C 1
ATOM 2893 O O . VAL C 1 66 ? 41.005 -5.768 27.995 1.00 18.04 66 VAL C O 1
ATOM 2897 N N . ILE C 1 67 ? 41.105 -5.543 25.754 1.00 18.46 67 ILE C N 1
ATOM 2898 C CA . ILE C 1 67 ? 42.075 -4.452 25.813 1.00 18.26 67 ILE C CA 1
ATOM 2899 C C . ILE C 1 67 ? 41.373 -3.101 25.925 1.00 17.08 67 ILE C C 1
ATOM 2900 O O . ILE C 1 67 ? 40.316 -2.889 25.312 1.00 17.34 67 ILE C O 1
ATOM 2913 N N . GLN C 1 69 ? 42.574 1.224 26.072 1.00 15.39 69 GLN C N 1
ATOM 2914 C CA . GLN C 1 69 ? 43.685 2.150 25.872 1.00 14.87 69 GLN C CA 1
ATOM 2915 C C . GLN C 1 69 ? 43.506 3.346 26.754 1.00 15.62 69 GLN C C 1
ATOM 2916 O O . GLN C 1 69 ? 42.354 3.704 27.058 1.00 16.57 69 GLN C O 1
ATOM 2922 N N . SER C 1 70 ? 44.634 3.889 27.225 1.00 15.96 70 SER C N 1
ATOM 2923 C CA . SER C 1 70 ? 44.620 5.132 27.975 1.00 16.22 70 SER C CA 1
ATOM 2924 C C . SER C 1 70 ? 44.226 6.307 27.094 1.00 17.01 70 SER C C 1
ATOM 2925 O O . SER C 1 70 ? 44.698 6.444 25.966 1.00 16.15 70 SER C O 1
ATOM 2928 N N . THR C 1 71 ? 43.416 7.199 27.654 1.00 16.31 71 THR C N 1
ATOM 2929 C CA . THR C 1 71 ? 43.158 8.476 27.015 1.00 17.67 71 THR C CA 1
ATOM 2930 C C . THR C 1 71 ? 44.316 9.455 27.162 1.00 18.84 71 THR C C 1
ATOM 2931 O O . THR C 1 71 ? 44.320 10.509 26.498 1.00 20.93 71 THR C O 1
ATOM 2935 N N . GLY C 1 72 ? 45.227 9.163 28.070 1.00 19.58 72 GLY C N 1
ATOM 2936 C CA . GLY C 1 72 ? 46.338 10.052 28.454 1.00 21.92 72 GLY C CA 1
ATOM 2937 C C . GLY C 1 72 ? 45.872 11.233 29.312 1.00 23.64 72 GLY C C 1
ATOM 2938 O O . GLY C 1 72 ? 46.688 12.077 29.686 1.00 25.63 72 GLY C O 1
ATOM 2939 N N . LEU C 1 73 ? 44.593 11.259 29.682 1.00 20.21 73 LEU C N 1
ATOM 2940 C CA . LEU C 1 73 ? 44.071 12.327 30.584 1.00 20.13 73 LEU C CA 1
ATOM 2941 C C . LEU C 1 73 ? 43.954 11.801 32.004 1.00 20.36 73 LEU C C 1
ATOM 2942 O O . LEU C 1 73 ? 43.831 10.588 32.201 1.00 21.04 73 LEU C O 1
ATOM 2947 N N . LYS C 1 74 ? 43.950 12.697 33.010 1.00 20.03 74 LYS C N 1
ATOM 2948 C CA . LYS C 1 74 ? 43.901 12.301 34.430 1.00 19.87 74 LYS C CA 1
ATOM 2949 C C . LYS C 1 74 ? 42.639 12.866 35.094 1.00 19.97 74 LYS C C 1
ATOM 2950 O O . LYS C 1 74 ? 42.169 13.933 34.707 1.00 19.03 74 LYS C O 1
ATOM 2956 N N . ASP C 1 75 ? 42.109 12.171 36.097 1.00 18.44 75 ASP C N 1
ATOM 2957 C CA . ASP C 1 75 ? 40.929 12.667 36.821 1.00 19.25 75 ASP C CA 1
ATOM 2958 C C . ASP C 1 75 ? 41.394 13.624 37.938 1.00 19.88 75 ASP C C 1
ATOM 2959 O O . ASP C 1 75 ? 42.571 13.953 38.024 1.00 18.93 75 ASP C O 1
ATOM 2964 N N . LYS C 1 76 ? 40.439 14.100 38.732 1.00 20.54 76 LYS C N 1
ATOM 2965 C CA . LYS C 1 76 ? 40.715 15.141 39.739 1.00 22.12 76 LYS C CA 1
ATOM 2966 C C . LYS C 1 76 ? 41.745 14.640 40.758 1.00 23.59 76 LYS C C 1
ATOM 2967 O O . LYS C 1 76 ? 42.451 15.467 41.365 1.00 23.88 76 LYS C O 1
ATOM 2973 N N . ASN C 1 77 ? 41.794 13.323 40.974 1.00 23.76 77 ASN C N 1
ATOM 2974 C CA . ASN C 1 77 ? 42.797 12.717 41.915 1.00 24.72 77 ASN C CA 1
ATOM 2975 C C . ASN C 1 77 ? 44.063 12.206 41.271 1.00 26.24 77 ASN C C 1
ATOM 2976 O O . ASN C 1 77 ? 44.838 11.466 41.939 1.00 27.02 77 ASN C O 1
ATOM 2981 N N . GLY C 1 78 ? 44.281 12.552 39.983 1.00 24.63 78 GLY C N 1
ATOM 2982 C CA . GLY C 1 78 ? 45.504 12.212 39.241 1.00 24.93 78 GLY C CA 1
ATOM 2983 C C . GLY C 1 78 ? 45.526 10.782 38.724 1.00 24.71 78 GLY C C 1
ATOM 2984 O O . GLY C 1 78 ? 46.571 10.277 38.345 1.00 25.32 78 GLY C O 1
ATOM 2985 N N . VAL C 1 79 ? 44.373 10.126 38.735 1.00 22.39 79 VAL C N 1
ATOM 2986 C CA . VAL C 1 79 ? 44.212 8.789 38.165 1.00 22.28 79 VAL C CA 1
ATOM 2987 C C . VAL C 1 79 ? 44.157 8.842 36.624 1.00 22.15 79 VAL C C 1
ATOM 2988 O O . VAL C 1 79 ? 43.368 9.603 36.068 1.00 20.22 79 VAL C O 1
ATOM 2992 N N . GLU C 1 80 ? 44.989 8.033 35.952 1.00 20.90 80 GLU C N 1
ATOM 2993 C CA . GLU C 1 80 ? 44.982 8.006 34.498 1.00 20.39 80 GLU C CA 1
ATOM 2994 C C . GLU C 1 80 ? 43.675 7.357 33.986 1.00 19.52 80 GLU C C 1
ATOM 2995 O O . GLU C 1 80 ? 43.271 6.265 34.446 1.00 20.01 80 GLU C O 1
ATOM 3001 N N . ILE C 1 81 ? 43.027 8.012 33.029 1.00 17.30 81 ILE C N 1
ATOM 3002 C CA . ILE C 1 81 ? 41.680 7.581 32.581 1.00 15.74 81 ILE C CA 1
ATOM 3003 C C . ILE C 1 81 ? 41.814 6.728 31.332 1.00 16.90 81 ILE C C 1
ATOM 3004 O O . ILE C 1 81 ? 42.417 7.148 30.335 1.00 16.52 81 ILE C O 1
ATOM 3009 N N . PHE C 1 82 ? 41.195 5.541 31.382 1.00 15.85 82 PHE C N 1
ATOM 3010 C CA . PHE C 1 82 ? 41.224 4.561 30.262 1.00 15.53 82 PHE C CA 1
ATOM 3011 C C . PHE C 1 82 ? 39.835 4.347 29.696 1.00 16.36 82 PHE C C 1
ATOM 3012 O O . PHE C 1 82 ? 38.836 4.535 30.371 1.00 15.35 82 PHE C O 1
ATOM 3020 N N . GLU C 1 83 ? 39.746 3.848 28.462 1.00 15.57 83 GLU C N 1
ATOM 3021 C CA . GLU C 1 83 ? 38.498 3.284 27.986 1.00 17.15 83 GLU C CA 1
ATOM 3022 C C . GLU C 1 83 ? 37.970 2.306 29.045 1.00 16.52 83 GLU C C 1
ATOM 3023 O O . GLU C 1 83 ? 38.733 1.532 29.624 1.00 16.83 83 GLU C O 1
ATOM 3029 N N . GLY C 1 84 ? 36.654 2.353 29.252 1.00 16.28 84 GLY C N 1
ATOM 3030 C CA . GLY C 1 84 ? 35.989 1.396 30.144 1.00 15.43 84 GLY C CA 1
ATOM 3031 C C . GLY C 1 84 ? 35.883 1.958 31.557 1.00 18.04 84 GLY C C 1
ATOM 3032 O O . GLY C 1 84 ? 35.049 1.430 32.350 1.00 16.89 84 GLY C O 1
ATOM 3033 N N . ASP C 1 85 ? 36.695 2.978 31.890 1.00 16.40 85 ASP C N 1
ATOM 3034 C CA . ASP C 1 85 ? 36.502 3.685 33.188 1.00 16.75 85 ASP C CA 1
ATOM 3035 C C . ASP C 1 85 ? 35.114 4.310 33.307 1.00 16.81 85 ASP C C 1
ATOM 3036 O O . ASP C 1 85 ? 34.455 4.670 32.302 1.00 17.50 85 ASP C O 1
ATOM 3041 N N . ILE C 1 86 ? 34.660 4.398 34.564 1.00 16.16 86 ILE C N 1
ATOM 3042 C CA . ILE C 1 86 ? 33.366 5.016 34.860 1.00 16.92 86 ILE C CA 1
ATOM 3043 C C . ILE C 1 86 ? 33.651 6.250 35.696 1.00 16.62 86 ILE C C 1
ATOM 3044 O O . ILE C 1 86 ? 34.274 6.144 36.758 1.00 16.69 86 ILE C O 1
ATOM 3049 N N . LEU C 1 87 ? 33.228 7.408 35.213 1.00 16.37 87 LEU C N 1
ATOM 3050 C CA . LEU C 1 87 ? 33.462 8.673 35.958 1.00 16.20 87 LEU C CA 1
ATOM 3051 C C . LEU C 1 87 ? 32.176 9.244 36.561 1.00 15.76 87 LEU C C 1
ATOM 3052 O O . LEU C 1 87 ? 31.045 9.045 36.039 1.00 17.46 87 LEU C O 1
ATOM 3057 N N . VAL C 1 88 ? 32.357 9.945 37.684 1.00 17.44 88 VAL C N 1
ATOM 3058 C CA . VAL C 1 88 ? 31.218 10.664 38.290 1.00 17.25 88 VAL C CA 1
ATOM 3059 C C . VAL C 1 88 ? 31.686 12.067 38.684 1.00 17.30 88 VAL C C 1
ATOM 3060 O O . VAL C 1 88 ? 32.864 12.274 38.977 1.00 17.62 88 VAL C O 1
ATOM 3064 N N . TYR C 1 89 ? 30.758 13.032 38.704 1.00 17.58 89 TYR C N 1
ATOM 3065 C CA . TYR C 1 89 ? 31.044 14.372 39.228 1.00 19.15 89 TYR C CA 1
ATOM 3066 C C . TYR C 1 89 ? 31.217 14.341 40.769 1.00 20.01 89 TYR C C 1
ATOM 3067 O O . TYR C 1 89 ? 30.389 13.718 41.471 1.00 21.27 89 TYR C O 1
ATOM 3076 N N . ASP C 1 90 ? 32.276 14.962 41.278 1.00 20.32 90 ASP C N 1
ATOM 3077 C CA . ASP C 1 90 ? 32.619 14.914 42.727 1.00 22.78 90 ASP C CA 1
ATOM 3078 C C . ASP C 1 90 ? 31.756 15.923 43.534 1.00 23.11 90 ASP C C 1
ATOM 3079 O O . ASP C 1 90 ? 32.246 16.849 44.138 1.00 23.66 90 ASP C O 1
ATOM 3084 N N . ALA C 1 91 ? 30.460 15.712 43.525 1.00 25.12 91 ALA C N 1
ATOM 3085 C CA . ALA C 1 91 ? 29.561 16.603 44.258 1.00 23.92 91 ALA C CA 1
ATOM 3086 C C . ALA C 1 91 ? 29.032 15.879 45.518 1.00 24.33 91 ALA C C 1
ATOM 3087 O O . ALA C 1 91 ? 29.274 14.678 45.733 1.00 24.01 91 ALA C O 1
ATOM 3089 N N . PRO C 1 92 ? 28.233 16.594 46.337 1.00 23.27 92 PRO C N 1
ATOM 3090 C CA . PRO C 1 92 ? 27.545 15.887 47.404 1.00 23.64 92 PRO C CA 1
ATOM 3091 C C . PRO C 1 92 ? 26.750 14.674 46.934 1.00 23.88 92 PRO C C 1
ATOM 3092 O O . PRO C 1 92 ? 26.350 14.601 45.777 1.00 23.45 92 PRO C O 1
ATOM 3096 N N . LYS C 1 93 ? 26.528 13.764 47.884 1.00 25.64 93 LYS C N 1
ATOM 3097 C CA . LYS C 1 93 ? 25.828 12.530 47.629 1.00 26.48 93 LYS C CA 1
ATOM 3098 C C . LYS C 1 93 ? 24.368 12.719 47.909 1.00 25.12 93 LYS C C 1
ATOM 3099 O O . LYS C 1 93 ? 24.008 13.099 49.031 1.00 24.73 93 LYS C O 1
ATOM 3105 N N . LYS C 1 94 ? 23.540 12.421 46.908 1.00 25.39 94 LYS C N 1
ATOM 3106 C CA . LYS C 1 94 ? 22.071 12.452 47.009 1.00 26.77 94 LYS C CA 1
ATOM 3107 C C . LYS C 1 94 ? 21.571 11.054 47.397 1.00 27.03 94 LYS C C 1
ATOM 3108 O O . LYS C 1 94 ? 21.440 10.154 46.529 1.00 28.03 94 LYS C O 1
ATOM 3114 N N . TYR C 1 95 ? 21.307 10.883 48.686 1.00 25.67 95 TYR C N 1
ATOM 3115 C CA . TYR C 1 95 ? 20.958 9.579 49.248 1.00 25.31 95 TYR C CA 1
ATOM 3116 C C . TYR C 1 95 ? 19.729 8.994 48.610 1.00 26.02 95 TYR C C 1
ATOM 3117 O O . TYR C 1 95 ? 18.699 9.674 48.430 1.00 26.39 95 TYR C O 1
ATOM 3126 N N . ALA C 1 96 ? 19.838 7.714 48.279 1.00 26.20 96 ALA C N 1
ATOM 3127 C CA . ALA C 1 96 ? 18.712 6.907 47.832 1.00 27.82 96 ALA C CA 1
ATOM 3128 C C . ALA C 1 96 ? 18.174 7.256 46.456 1.00 28.80 96 ALA C C 1
ATOM 3129 O O . ALA C 1 96 ? 17.023 6.941 46.133 1.00 30.85 96 ALA C O 1
ATOM 3131 N N . HIS C 1 97 ? 18.999 7.925 45.652 1.00 29.12 97 HIS C N 1
ATOM 3132 C CA . HIS C 1 97 ? 18.697 8.206 44.284 1.00 29.36 97 HIS C CA 1
ATOM 3133 C C . HIS C 1 97 ? 19.890 7.783 43.478 1.00 29.29 97 HIS C C 1
ATOM 3134 O O . HIS C 1 97 ? 21.002 7.730 44.004 1.00 29.40 97 HIS C O 1
ATOM 3141 N N . ARG C 1 98 ? 19.638 7.502 42.209 1.00 28.42 98 ARG C N 1
ATOM 3142 C CA . ARG C 1 98 ? 20.697 7.094 41.268 1.00 29.76 98 ARG C CA 1
ATOM 3143 C C . ARG C 1 98 ? 21.735 8.201 41.116 1.00 29.07 98 ARG C C 1
ATOM 3144 O O . ARG C 1 98 ? 21.366 9.357 40.932 1.00 29.22 98 ARG C O 1
ATOM 3152 N N . ARG C 1 99 ? 23.022 7.864 41.167 1.00 26.56 99 ARG C N 1
ATOM 3153 C CA . ARG C 1 99 ? 24.062 8.823 40.878 1.00 25.84 99 ARG C CA 1
ATOM 3154 C C . ARG C 1 99 ? 24.444 8.679 39.405 1.00 26.76 99 ARG C C 1
ATOM 3155 O O . ARG C 1 99 ? 24.598 7.553 38.944 1.00 27.11 99 ARG C O 1
ATOM 3163 N N . SER C 1 100 ? 24.581 9.782 38.664 1.00 25.89 100 SER C N 1
ATOM 3164 C CA . SER C 1 100 ? 24.873 9.685 37.231 1.00 27.03 100 SER C CA 1
ATOM 3165 C C . SER C 1 100 ? 26.286 9.182 37.041 1.00 27.49 100 SER C C 1
ATOM 3166 O O . SER C 1 100 ? 27.224 9.710 37.648 1.00 25.49 100 SER C O 1
ATOM 3177 N N . HIS C 1 102 ? 29.320 7.898 34.053 1.00 24.53 102 HIS C N 1
ATOM 3178 C CA . HIS C 1 102 ? 29.659 8.218 32.668 1.00 22.81 102 HIS C CA 1
ATOM 3179 C C . HIS C 1 102 ? 30.834 7.345 32.239 1.00 22.16 102 HIS C C 1
ATOM 3180 O O . HIS C 1 102 ? 31.941 7.583 32.672 1.00 22.05 102 HIS C O 1
ATOM 3187 N N . GLU C 1 103 ? 30.571 6.372 31.350 1.00 21.59 103 GLU C N 1
ATOM 3188 C CA . GLU C 1 103 ? 31.584 5.437 30.877 1.00 19.11 103 GLU C CA 1
ATOM 3189 C C . GLU C 1 103 ? 32.437 6.129 29.793 1.00 18.71 103 GLU C C 1
ATOM 3190 O O . GLU C 1 103 ? 31.899 6.894 28.983 1.00 18.30 103 GLU C O 1
ATOM 3196 N N . ILE C 1 104 ? 33.723 5.841 29.767 1.00 17.34 104 ILE C N 1
ATOM 3197 C CA . ILE C 1 104 ? 34.609 6.410 28.742 1.00 16.33 104 ILE C CA 1
ATOM 3198 C C . ILE C 1 104 ? 34.711 5.424 27.575 1.00 16.41 104 ILE C C 1
ATOM 3199 O O . ILE C 1 104 ? 34.903 4.218 27.757 1.00 15.81 104 ILE C O 1
ATOM 3204 N N . ALA C 1 105 ? 34.637 5.931 26.350 1.00 16.50 105 ALA C N 1
ATOM 3205 C CA . ALA C 1 105 ? 34.770 5.042 25.191 1.00 18.27 105 ALA C CA 1
ATOM 3206 C C . ALA C 1 105 ? 35.412 5.858 24.080 1.00 19.03 105 ALA C C 1
ATOM 3207 O O . ALA C 1 105 ? 35.613 7.072 24.204 1.00 19.08 105 ALA C O 1
ATOM 3209 N N . TYR C 1 106 ? 35.751 5.176 23.001 1.00 19.38 106 TYR C N 1
ATOM 3210 C CA . TYR C 1 106 ? 36.277 5.883 21.853 1.00 19.61 106 TYR C CA 1
ATOM 3211 C C . TYR C 1 106 ? 35.322 5.572 20.734 1.00 20.47 106 TYR C C 1
ATOM 3212 O O . TYR C 1 106 ? 34.892 4.411 20.555 1.00 21.42 106 TYR C O 1
ATOM 3221 N N . ALA C 1 107 ? 34.992 6.603 19.977 1.00 19.65 107 ALA C N 1
ATOM 3222 C CA . ALA C 1 107 ? 34.310 6.360 18.705 1.00 20.69 107 ALA C CA 1
ATOM 3223 C C . ALA C 1 107 ? 34.484 7.532 17.754 1.00 20.10 107 ALA C C 1
ATOM 3224 O O . ALA C 1 107 ? 34.496 8.700 18.137 1.00 18.70 107 ALA C O 1
ATOM 3226 N N . ASP C 1 108 ? 34.562 7.173 16.477 1.00 20.27 108 ASP C N 1
ATOM 3227 C CA . ASP C 1 108 ? 34.445 8.188 15.434 1.00 20.94 108 ASP C CA 1
ATOM 3228 C C . ASP C 1 108 ? 35.447 9.335 15.646 1.00 20.56 108 ASP C C 1
ATOM 3229 O O . ASP C 1 108 ? 35.130 10.507 15.483 1.00 22.28 108 ASP C O 1
ATOM 3234 N N . GLY C 1 109 ? 36.663 8.966 16.022 1.00 19.11 109 GLY C N 1
ATOM 3235 C CA . GLY C 1 109 ? 37.740 9.929 16.072 1.00 19.98 109 GLY C CA 1
ATOM 3236 C C . GLY C 1 109 ? 38.039 10.560 17.420 1.00 19.75 109 GLY C C 1
ATOM 3237 O O . GLY C 1 109 ? 38.970 11.366 17.521 1.00 19.86 109 GLY C O 1
ATOM 3238 N N . ARG C 1 110 ? 37.230 10.251 18.440 1.00 18.67 110 ARG C N 1
ATOM 3239 C CA . ARG C 1 110 ? 37.530 10.856 19.744 1.00 18.17 110 ARG C CA 1
ATOM 3240 C C . ARG C 1 110 ? 37.182 9.941 20.889 1.00 18.87 110 ARG C C 1
ATOM 3241 O O . ARG C 1 110 ? 36.350 9.058 20.746 1.00 17.70 110 ARG C O 1
ATOM 3249 N N . PHE C 1 111 ? 37.852 10.164 22.022 1.00 18.48 111 PHE C N 1
ATOM 3250 C CA . PHE C 1 111 ? 37.340 9.613 23.274 1.00 18.70 111 PHE C CA 1
ATOM 3251 C C . PHE C 1 111 ? 36.199 10.480 23.757 1.00 19.81 111 PHE C C 1
ATOM 3252 O O . PHE C 1 111 ? 36.193 11.723 23.578 1.00 18.91 111 PHE C O 1
ATOM 3260 N N . PHE C 1 112 ? 35.231 9.844 24.416 1.00 20.22 112 PHE C N 1
ATOM 3261 C CA . PHE C 1 112 ? 34.138 10.655 24.934 1.00 21.45 112 PHE C CA 1
ATOM 3262 C C . PHE C 1 112 ? 33.641 10.005 26.211 1.00 20.30 112 PHE C C 1
ATOM 3263 O O . PHE C 1 112 ? 33.936 8.851 26.466 1.00 19.30 112 PHE C O 1
ATOM 3271 N N . TRP C 1 113 ? 32.919 10.776 27.010 1.00 21.75 113 TRP C N 1
ATOM 3272 C CA . TRP C 1 113 ? 32.209 10.184 28.160 1.00 20.52 113 TRP C CA 1
ATOM 3273 C C . TRP C 1 113 ? 30.742 10.139 27.840 1.00 22.15 113 TRP C C 1
ATOM 3274 O O . TRP C 1 113 ? 30.190 11.023 27.193 1.00 22.81 113 TRP C O 1
ATOM 3285 N N . GLU C 1 114 ? 30.101 9.074 28.296 1.00 23.96 114 GLU C N 1
ATOM 3286 C CA . GLU C 1 114 ? 28.707 8.888 27.961 1.00 27.70 114 GLU C CA 1
ATOM 3287 C C . GLU C 1 114 ? 27.716 9.679 28.834 1.00 29.87 114 GLU C C 1
ATOM 3288 O O . GLU C 1 114 ? 27.985 9.994 30.001 1.00 30.64 114 GLU C O 1
ATOM 3294 N N . PHE C 1 115 ? 26.602 10.078 28.219 1.00 31.53 115 PHE C N 1
ATOM 3295 C CA . PHE C 1 115 ? 25.536 10.761 28.934 1.00 33.50 115 PHE C CA 1
ATOM 3296 C C . PHE C 1 115 ? 25.943 12.074 29.611 1.00 32.81 115 PHE C C 1
ATOM 3297 O O . PHE C 1 115 ? 25.543 12.338 30.739 1.00 31.20 115 PHE C O 1
ATOM 3305 N N . LEU C 1 116 ? 26.717 12.915 28.937 1.00 32.89 116 LEU C N 1
ATOM 3306 C CA . LEU C 1 116 ? 27.118 14.195 29.539 1.00 33.02 116 LEU C CA 1
ATOM 3307 C C . LEU C 1 116 ? 27.211 15.331 28.503 1.00 34.06 116 LEU C C 1
ATOM 3308 O O . LEU C 1 116 ? 27.786 15.140 27.437 1.00 35.74 116 LEU C O 1
ATOM 3313 N N . ASP C 1 117 ? 26.673 16.508 28.825 1.00 35.27 117 ASP C N 1
ATOM 3314 C CA . ASP C 1 117 ? 26.657 17.642 27.863 1.00 35.39 117 ASP C CA 1
ATOM 3315 C C . ASP C 1 117 ? 28.004 18.331 27.672 1.00 33.79 117 ASP C C 1
ATOM 3316 O O . ASP C 1 117 ? 28.268 18.899 26.613 1.00 35.38 117 ASP C O 1
ATOM 3321 N N . LEU C 1 118 ? 28.854 18.289 28.684 1.00 30.89 118 LEU C N 1
ATOM 3322 C CA . LEU C 1 118 ? 30.218 18.790 28.540 1.00 28.16 118 LEU C CA 1
ATOM 3323 C C . LEU C 1 118 ? 30.984 17.869 27.633 1.00 26.50 118 LEU C C 1
ATOM 3324 O O . LEU C 1 118 ? 30.794 16.623 27.684 1.00 26.78 118 LEU C O 1
ATOM 3329 N N . VAL C 1 119 ? 31.919 18.455 26.897 1.00 23.18 119 VAL C N 1
ATOM 3330 C CA . VAL C 1 119 ? 32.799 17.715 26.041 1.00 22.89 119 VAL C CA 1
ATOM 3331 C C . VAL C 1 119 ? 33.945 17.101 26.854 1.00 22.03 119 VAL C C 1
ATOM 3332 O O . VAL C 1 119 ? 34.516 17.754 27.675 1.00 20.73 119 VAL C O 1
ATOM 3336 N N . PHE C 1 120 ? 34.304 15.857 26.544 1.00 21.53 120 PHE C N 1
ATOM 3337 C CA . PHE C 1 120 ? 35.412 15.204 27.278 1.00 20.43 120 PHE C CA 1
ATOM 3338 C C . PHE C 1 120 ? 36.764 15.790 26.878 1.00 20.34 120 PHE C C 1
ATOM 3339 O O . PHE C 1 120 ? 37.248 15.643 25.740 1.00 20.65 120 PHE C O 1
ATOM 3347 N N . CYS C 1 121 ? 37.415 16.454 27.825 1.00 19.10 121 CYS C N 1
ATOM 3348 C CA . CYS C 1 121 ? 38.754 17.006 27.606 1.00 18.41 121 CYS C CA 1
ATOM 3349 C C . CYS C 1 121 ? 39.345 17.315 28.983 1.00 16.77 121 CYS C C 1
ATOM 3350 O O . CYS C 1 121 ? 38.600 17.334 29.970 1.00 16.77 121 CYS C O 1
ATOM 3353 N N . GLN C 1 122 ? 40.661 17.539 29.040 1.00 17.04 122 GLN C N 1
ATOM 3354 C CA . GLN C 1 122 ? 41.318 17.606 30.380 1.00 16.31 122 GLN C CA 1
ATOM 3355 C C . GLN C 1 122 ? 40.691 18.761 31.225 1.00 16.55 122 GLN C C 1
ATOM 3356 O O . GLN C 1 122 ? 40.465 18.596 32.422 1.00 16.20 122 GLN C O 1
ATOM 3362 N N . SER C 1 123 ? 40.464 19.915 30.610 1.00 16.25 123 SER C N 1
ATOM 3363 C CA . SER C 1 123 ? 39.929 21.087 31.372 1.00 16.76 123 SER C CA 1
ATOM 3364 C C . SER C 1 123 ? 38.529 20.809 31.915 1.00 16.97 123 SER C C 1
ATOM 3365 O O . SER C 1 123 ? 38.220 21.175 33.071 1.00 16.83 123 SER C O 1
ATOM 3368 N N . ASN C 1 124 ? 37.685 20.104 31.135 1.00 16.53 124 ASN C N 1
ATOM 3369 C CA . ASN C 1 124 ? 36.356 19.796 31.650 1.00 16.40 124 ASN C CA 1
ATOM 3370 C C . ASN C 1 124 ? 36.359 18.726 32.752 1.00 15.88 124 ASN C C 1
ATOM 3371 O O . ASN C 1 124 ? 35.477 18.696 33.602 1.00 16.80 124 ASN C O 1
ATOM 3376 N N . ILE C 1 125 ? 37.325 17.844 32.700 1.00 16.13 125 ILE C N 1
ATOM 3377 C CA . ILE C 1 125 ? 37.460 16.821 33.745 1.00 16.84 125 ILE C CA 1
ATOM 3378 C C . ILE C 1 125 ? 37.740 17.490 35.099 1.00 18.24 125 ILE C C 1
ATOM 3379 O O . ILE C 1 125 ? 37.263 16.997 36.130 1.00 17.83 125 ILE C O 1
ATOM 3384 N N . LEU C 1 126 ? 38.473 18.599 35.079 1.00 17.40 126 LEU C N 1
ATOM 3385 C CA . LEU C 1 126 ? 38.947 19.222 36.323 1.00 18.22 126 LEU C CA 1
ATOM 3386 C C . LEU C 1 126 ? 38.084 20.413 36.771 1.00 19.59 126 LEU C C 1
ATOM 3387 O O . LEU C 1 126 ? 38.181 20.867 37.916 1.00 19.07 126 LEU C O 1
ATOM 3392 N N . TYR C 1 127 ? 37.242 20.909 35.870 1.00 17.69 127 TYR C N 1
ATOM 3393 C CA . TYR C 1 127 ? 36.488 22.160 36.110 1.00 18.13 127 TYR C CA 1
ATOM 3394 C C . TYR C 1 127 ? 35.520 22.002 37.314 1.00 18.47 127 TYR C C 1
ATOM 3395 O O . TYR C 1 127 ? 34.982 20.923 37.574 1.00 18.37 127 TYR C O 1
ATOM 3404 N N . ARG C 1 128 ? 35.326 23.078 38.084 1.00 19.15 128 ARG C N 1
ATOM 3405 C CA . ARG C 1 128 ? 34.361 23.027 39.221 1.00 20.47 128 ARG C CA 1
ATOM 3406 C C . ARG C 1 128 ? 34.828 21.935 40.209 1.00 19.27 128 ARG C C 1
ATOM 3407 O O . ARG C 1 128 ? 36.008 21.873 40.505 1.00 21.61 128 ARG C O 1
ATOM 3415 N N . ASP C 1 129 ? 33.924 21.091 40.701 1.00 20.88 129 ASP C N 1
ATOM 3416 C CA . ASP C 1 129 ? 34.268 20.018 41.668 1.00 22.32 129 ASP C CA 1
ATOM 3417 C C . ASP C 1 129 ? 35.093 18.876 41.011 1.00 22.89 129 ASP C C 1
ATOM 3418 O O . ASP C 1 129 ? 35.645 18.012 41.718 1.00 23.81 129 ASP C O 1
ATOM 3423 N N . GLY C 1 130 ? 35.158 18.858 39.677 1.00 21.24 130 GLY C N 1
ATOM 3424 C CA . GLY C 1 130 ? 35.972 17.843 38.970 1.00 19.63 130 GLY C CA 1
ATOM 3425 C C . GLY C 1 130 ? 35.246 16.506 38.918 1.00 18.89 130 GLY C C 1
ATOM 3426 O O . GLY C 1 130 ? 34.227 16.291 39.592 1.00 19.72 130 GLY C O 1
ATOM 3427 N N . TYR C 1 131 ? 35.768 15.607 38.075 1.00 16.38 131 TYR C N 1
ATOM 3428 C CA . TYR C 1 131 ? 35.270 14.245 37.918 1.00 15.95 131 TYR C CA 1
ATOM 3429 C C . TYR C 1 131 ? 36.276 13.238 38.437 1.00 16.83 131 TYR C C 1
ATOM 3430 O O . TYR C 1 131 ? 37.513 13.454 38.356 1.00 17.45 131 TYR C O 1
ATOM 3439 N N . LEU C 1 132 ? 35.763 12.136 38.984 1.00 16.61 132 LEU C N 1
ATOM 3440 C CA . LEU C 1 132 ? 36.652 11.095 39.461 1.00 17.83 132 LEU C CA 1
ATOM 3441 C C . LEU C 1 132 ? 36.296 9.758 38.854 1.00 17.74 132 LEU C C 1
ATOM 3442 O O . LEU C 1 132 ? 35.132 9.492 38.607 1.00 17.31 132 LEU C O 1
ATOM 3447 N N . VAL C 1 133 ? 37.320 8.938 38.586 1.00 18.77 133 VAL C N 1
ATOM 3448 C CA . VAL C 1 133 ? 37.118 7.513 38.253 1.00 18.03 133 VAL C CA 1
ATOM 3449 C C . VAL C 1 133 ? 36.615 6.785 39.515 1.00 20.60 133 VAL C C 1
ATOM 3450 O O . VAL C 1 133 ? 37.243 6.909 40.574 1.00 22.71 133 VAL C O 1
ATOM 3454 N N . ILE C 1 134 ? 35.512 6.059 39.396 1.00 20.01 134 ILE C N 1
ATOM 3455 C CA . ILE C 1 134 ? 35.027 5.231 40.509 1.00 23.04 134 ILE C CA 1
ATOM 3456 C C . ILE C 1 134 ? 35.220 3.748 40.280 1.00 23.60 134 ILE C C 1
ATOM 3457 O O . ILE C 1 134 ? 34.953 2.925 41.187 1.00 24.51 134 ILE C O 1
ATOM 3462 N N . GLY C 1 135 ? 35.653 3.375 39.072 1.00 20.95 135 GLY C N 1
ATOM 3463 C CA . GLY C 1 135 ? 35.821 1.955 38.769 1.00 20.61 135 GLY C CA 1
ATOM 3464 C C . GLY C 1 135 ? 35.751 1.801 37.258 1.00 21.37 135 GLY C C 1
ATOM 3465 O O . GLY C 1 135 ? 35.802 2.785 36.535 1.00 20.69 135 GLY C O 1
ATOM 3466 N N . ASN C 1 136 ? 35.582 0.576 36.803 1.00 20.47 136 ASN C N 1
ATOM 3467 C CA . ASN C 1 136 ? 35.399 0.350 35.379 1.00 19.45 136 ASN C CA 1
ATOM 3468 C C . ASN C 1 136 ? 34.408 -0.760 35.085 1.00 19.92 136 ASN C C 1
ATOM 3469 O O . ASN C 1 136 ? 34.003 -1.537 36.003 1.00 21.32 136 ASN C O 1
ATOM 3474 N N . ILE C 1 137 ? 33.997 -0.847 33.823 1.00 17.61 137 ILE C N 1
ATOM 3475 C CA . ILE C 1 137 ? 32.919 -1.760 33.429 1.00 19.15 137 ILE C CA 1
ATOM 3476 C C . ILE C 1 137 ? 33.253 -3.243 33.574 1.00 20.92 137 ILE C C 1
ATOM 3477 O O . ILE C 1 137 ? 32.334 -4.071 33.540 1.00 22.99 137 ILE C O 1
ATOM 3482 N N . HIS C 1 138 ? 34.523 -3.569 33.763 1.00 20.74 138 HIS C N 1
ATOM 3483 C CA . HIS C 1 138 ? 34.935 -4.982 33.886 1.00 21.35 138 HIS C CA 1
ATOM 3484 C C . HIS C 1 138 ? 35.111 -5.415 35.334 1.00 24.04 138 HIS C C 1
ATOM 3485 O O . HIS C 1 138 ? 34.534 -6.440 35.765 1.00 24.23 138 HIS C O 1
ATOM 3492 N N . GLU C 1 139 ? 35.930 -4.677 36.065 1.00 23.00 139 GLU C N 1
ATOM 3493 C CA . GLU C 1 139 ? 36.120 -4.954 37.503 1.00 26.11 139 GLU C CA 1
ATOM 3494 C C . GLU C 1 139 ? 34.804 -4.738 38.259 1.00 25.16 139 GLU C C 1
ATOM 3495 O O . GLU C 1 139 ? 34.529 -5.468 39.266 1.00 25.28 139 GLU C O 1
ATOM 3501 N N . ASN C 1 140 ? 33.987 -3.767 37.794 1.00 24.39 140 ASN C N 1
ATOM 3502 C CA . ASN C 1 140 ? 32.728 -3.342 38.472 1.00 26.09 140 ASN C CA 1
ATOM 3503 C C . ASN C 1 140 ? 31.496 -3.453 37.554 1.00 26.90 140 ASN C C 1
ATOM 3504 O O . ASN C 1 140 ? 30.890 -2.440 37.200 1.00 26.62 140 ASN C O 1
ATOM 3509 N N . PRO C 1 141 ? 31.124 -4.689 37.116 1.00 26.92 141 PRO C N 1
ATOM 3510 C CA . PRO C 1 141 ? 30.202 -4.982 35.982 1.00 28.43 141 PRO C CA 1
ATOM 3511 C C . PRO C 1 141 ? 28.684 -4.611 36.028 1.00 29.95 141 PRO C C 1
ATOM 3512 O O . PRO C 1 141 ? 28.023 -4.516 34.945 1.00 31.83 141 PRO C O 1
ATOM 3516 N N . GLU C 1 142 ? 28.151 -4.480 37.247 1.00 27.81 142 GLU C N 1
ATOM 3517 C CA . GLU C 1 142 ? 26.725 -4.264 37.529 1.00 26.79 142 GLU C CA 1
ATOM 3518 C C . GLU C 1 142 ? 26.487 -2.861 38.115 1.00 27.75 142 GLU C C 1
ATOM 3519 O O . GLU C 1 142 ? 25.468 -2.610 38.794 1.00 30.77 142 GLU C O 1
ATOM 3525 N N . LEU C 1 143 ? 27.441 -1.959 37.924 1.00 26.74 143 LEU C N 1
ATOM 3526 C CA . LEU C 1 143 ? 27.228 -0.562 38.349 1.00 27.40 143 LEU C CA 1
ATOM 3527 C C . LEU C 1 143 ? 26.449 0.233 37.332 1.00 28.74 143 LEU C C 1
ATOM 3528 O O . LEU C 1 143 ? 25.507 0.929 37.697 1.00 29.48 143 LEU C O 1
ATOM 3533 N N . LEU C 1 144 ? 26.813 0.129 36.057 1.00 29.17 144 LEU C N 1
ATOM 3534 C CA . LEU C 1 144 ? 26.066 0.872 35.037 1.00 31.37 144 LEU C CA 1
ATOM 3535 C C . LEU C 1 144 ? 24.665 0.314 34.773 1.00 32.52 144 LEU C C 1
ATOM 3536 O O . LEU C 1 144 ? 24.391 -0.846 35.112 1.00 34.10 144 LEU C O 1
ATOM 3541 N N . SER D 1 2 ? 28.356 33.526 10.365 1.00 43.21 2 SER D N 1
ATOM 3542 C CA . SER D 1 2 ? 28.188 32.155 9.814 1.00 42.09 2 SER D CA 1
ATOM 3543 C C . SER D 1 2 ? 26.992 31.393 10.388 1.00 40.91 2 SER D C 1
ATOM 3544 O O . SER D 1 2 ? 26.746 30.244 10.014 1.00 41.69 2 SER D O 1
ATOM 3547 N N . LEU D 1 3 ? 26.267 32.009 11.306 1.00 38.82 3 LEU D N 1
ATOM 3548 C CA . LEU D 1 3 ? 24.973 31.460 11.728 1.00 37.77 3 LEU D CA 1
ATOM 3549 C C . LEU D 1 3 ? 23.920 32.527 11.592 1.00 36.80 3 LEU D C 1
ATOM 3550 O O . LEU D 1 3 ? 23.964 33.537 12.273 1.00 37.83 3 LEU D O 1
ATOM 3555 N N . ILE D 1 4 ? 22.969 32.299 10.716 1.00 36.46 4 ILE D N 1
ATOM 3556 C CA . ILE D 1 4 ? 21.886 33.240 10.534 1.00 35.65 4 ILE D CA 1
ATOM 3557 C C . ILE D 1 4 ? 20.978 33.154 11.769 1.00 34.27 4 ILE D C 1
ATOM 3558 O O . ILE D 1 4 ? 20.446 32.080 12.052 1.00 33.70 4 ILE D O 1
ATOM 3563 N N . PRO D 1 5 ? 20.790 34.289 12.487 1.00 32.78 5 PRO D N 1
ATOM 3564 C CA . PRO D 1 5 ? 19.906 34.308 13.653 1.00 32.07 5 PRO D CA 1
ATOM 3565 C C . PRO D 1 5 ? 18.450 34.058 13.255 1.00 31.22 5 PRO D C 1
ATOM 3566 O O . PRO D 1 5 ? 17.851 34.855 12.528 1.00 30.83 5 PRO D O 1
ATOM 3570 N N . LYS D 1 6 ? 17.903 32.938 13.696 1.00 28.91 6 LYS D N 1
ATOM 3571 C CA . LYS D 1 6 ? 16.522 32.625 13.423 1.00 29.04 6 LYS D CA 1
ATOM 3572 C C . LYS D 1 6 ? 15.894 32.048 14.669 1.00 27.03 6 LYS D C 1
ATOM 3573 O O . LYS D 1 6 ? 16.495 31.207 15.327 1.00 25.28 6 LYS D O 1
ATOM 3579 N N . PHE D 1 7 ? 14.681 32.514 15.001 1.00 26.05 7 PHE D N 1
ATOM 3580 C CA . PHE D 1 7 ? 14.018 32.111 16.213 1.00 25.49 7 PHE D CA 1
ATOM 3581 C C . PHE D 1 7 ? 12.576 31.694 15.965 1.00 26.27 7 PHE D C 1
ATOM 3582 O O . PHE D 1 7 ? 11.936 32.197 15.024 1.00 26.13 7 PHE D O 1
ATOM 3590 N N . ARG D 1 8 ? 12.098 30.799 16.819 1.00 25.31 8 ARG D N 1
ATOM 3591 C CA . ARG D 1 8 ? 10.689 30.439 16.914 1.00 26.10 8 ARG D CA 1
ATOM 3592 C C . ARG D 1 8 ? 10.293 30.518 18.375 1.00 27.09 8 ARG D C 1
ATOM 3593 O O . ARG D 1 8 ? 11.149 30.486 19.283 1.00 27.01 8 ARG D O 1
ATOM 3601 N N . ALA D 1 9 ? 8.989 30.627 18.627 1.00 26.86 9 ALA D N 1
ATOM 3602 C CA . ALA D 1 9 ? 8.536 30.750 19.999 1.00 28.17 9 ALA D CA 1
ATOM 3603 C C . ALA D 1 9 ? 7.369 29.818 20.247 1.00 29.70 9 ALA D C 1
ATOM 3604 O O . ALA D 1 9 ? 6.445 29.746 19.427 1.00 29.21 9 ALA D O 1
ATOM 3606 N N . TRP D 1 10 ? 7.413 29.116 21.370 1.00 29.73 10 TRP D N 1
ATOM 3607 C CA . TRP D 1 10 ? 6.252 28.361 21.820 1.00 31.89 10 TRP D CA 1
ATOM 3608 C C . TRP D 1 10 ? 5.404 29.305 22.634 1.00 32.54 10 TRP D C 1
ATOM 3609 O O . TRP D 1 10 ? 5.888 29.902 23.601 1.00 32.18 10 TRP D O 1
ATOM 3620 N N . ASP D 1 11 ? 4.144 29.448 22.203 1.00 34.18 11 ASP D N 1
ATOM 3621 C CA . ASP D 1 11 ? 3.127 30.230 22.903 1.00 35.73 11 ASP D CA 1
ATOM 3622 C C . ASP D 1 11 ? 2.439 29.273 23.865 1.00 37.07 11 ASP D C 1
ATOM 3623 O O . ASP D 1 11 ? 1.700 28.373 23.429 1.00 37.63 11 ASP D O 1
ATOM 3628 N N . THR D 1 12 ? 2.703 29.445 25.157 1.00 37.64 12 THR D N 1
ATOM 3629 C CA . THR D 1 12 ? 2.191 28.552 26.182 1.00 40.53 12 THR D CA 1
ATOM 3630 C C . THR D 1 12 ? 0.717 28.843 26.525 1.00 41.55 12 THR D C 1
ATOM 3631 O O . THR D 1 12 ? 0.103 28.081 27.271 1.00 42.12 12 THR D O 1
ATOM 3635 N N . TYR D 1 13 ? 0.180 29.953 26.010 1.00 42.22 13 TYR D N 1
ATOM 3636 C CA . TYR D 1 13 ? -1.253 30.241 26.140 1.00 42.70 13 TYR D CA 1
ATOM 3637 C C . TYR D 1 13 ? -2.059 29.577 25.017 1.00 43.33 13 TYR D C 1
ATOM 3638 O O . TYR D 1 13 ? -2.948 28.764 25.292 1.00 43.77 13 TYR D O 1
ATOM 3647 N N . GLU D 1 14 ? -1.756 29.917 23.763 1.00 43.65 14 GLU D N 1
ATOM 3648 C CA . GLU D 1 14 ? -2.410 29.297 22.612 1.00 44.47 14 GLU D CA 1
ATOM 3649 C C . GLU D 1 14 ? -2.011 27.844 22.431 1.00 44.88 14 GLU D C 1
ATOM 3650 O O . GLU D 1 14 ? -2.739 27.075 21.777 1.00 44.87 14 GLU D O 1
ATOM 3656 N N . LYS D 1 15 ? -0.854 27.468 22.990 1.00 44.42 15 LYS D N 1
ATOM 3657 C CA . LYS D 1 15 ? -0.258 26.162 22.684 1.00 44.11 15 LYS D CA 1
ATOM 3658 C C . LYS D 1 15 ? -0.069 26.077 21.173 1.00 43.78 15 LYS D C 1
ATOM 3659 O O . LYS D 1 15 ? -0.607 25.190 20.510 1.00 44.15 15 LYS D O 1
ATOM 3665 N N . GLU D 1 16 ? 0.665 27.035 20.618 1.00 42.41 16 GLU D N 1
ATOM 3666 C CA . GLU D 1 16 ? 1.056 26.978 19.221 1.00 42.50 16 GLU D CA 1
ATOM 3667 C C . GLU D 1 16 ? 2.499 27.456 19.101 1.00 40.79 16 GLU D C 1
ATOM 3668 O O . GLU D 1 16 ? 2.994 28.158 19.986 1.00 40.04 16 GLU D O 1
ATOM 3682 N N . LEU D 1 18 ? 5.137 29.697 17.012 1.00 36.98 18 LEU D N 1
ATOM 3683 C CA . LEU D 1 18 ? 5.249 30.825 16.127 1.00 36.44 18 LEU D CA 1
ATOM 3684 C C . LEU D 1 18 ? 6.613 30.816 15.460 1.00 35.88 18 LEU D C 1
ATOM 3685 O O . LEU D 1 18 ? 7.630 30.652 16.143 1.00 35.01 18 LEU D O 1
ATOM 3690 N N . GLU D 1 19 ? 6.627 31.019 14.144 1.00 35.36 19 GLU D N 1
ATOM 3691 C CA . GLU D 1 19 ? 7.871 31.001 13.366 1.00 35.33 19 GLU D CA 1
ATOM 3692 C C . GLU D 1 19 ? 8.372 32.394 13.022 1.00 35.24 19 GLU D C 1
ATOM 3693 O O . GLU D 1 19 ? 7.599 33.350 12.984 1.00 35.29 19 GLU D O 1
ATOM 3699 N N . ASN D 1 20 ? 9.672 32.502 12.754 1.00 35.08 20 ASN D N 1
ATOM 3700 C CA . ASN D 1 20 ? 10.284 33.746 12.303 1.00 35.56 20 ASN D CA 1
ATOM 3701 C C . ASN D 1 20 ? 9.931 34.905 13.235 1.00 34.54 20 ASN D C 1
ATOM 3702 O O . ASN D 1 20 ? 9.426 35.961 12.787 1.00 36.05 20 ASN D O 1
ATOM 3707 N N . VAL D 1 21 ? 10.144 34.690 14.535 1.00 32.38 21 VAL D N 1
ATOM 3708 C CA . VAL D 1 21 ? 9.901 35.754 15.510 1.00 31.13 21 VAL D CA 1
ATOM 3709 C C . VAL D 1 21 ? 11.211 36.493 15.814 1.00 30.21 21 VAL D C 1
ATOM 3710 O O . VAL D 1 21 ? 12.314 35.958 15.598 1.00 28.19 21 VAL D O 1
ATOM 3714 N N . THR D 1 22 ? 11.075 37.720 16.316 1.00 29.20 22 THR D N 1
ATOM 3715 C CA . THR D 1 22 ? 12.221 38.525 16.717 1.00 29.36 22 THR D CA 1
ATOM 3716 C C . THR D 1 22 ? 12.070 38.847 18.199 1.00 29.03 22 THR D C 1
ATOM 3717 O O . THR D 1 22 ? 11.184 39.639 18.573 1.00 28.20 22 THR D O 1
ATOM 3721 N N . PRO D 1 23 ? 12.923 38.238 19.049 1.00 27.96 23 PRO D N 1
ATOM 3722 C CA . PRO D 1 23 ? 12.837 38.498 20.467 1.00 28.40 23 PRO D CA 1
ATOM 3723 C C . PRO D 1 23 ? 13.591 39.780 20.775 1.00 28.34 23 PRO D C 1
ATOM 3724 O O . PRO D 1 23 ? 14.594 40.091 20.120 1.00 27.09 23 PRO D O 1
ATOM 3728 N N . LEU D 1 24 ? 13.084 40.533 21.736 1.00 28.06 24 LEU D N 1
ATOM 3729 C CA . LEU D 1 24 ? 13.676 41.811 22.106 1.00 28.92 24 LEU D CA 1
ATOM 3730 C C . LEU D 1 24 ? 14.028 41.756 23.580 1.00 28.59 24 LEU D C 1
ATOM 3731 O O . LEU D 1 24 ? 13.187 41.431 24.395 1.00 29.04 24 LEU D O 1
ATOM 3736 N N . PHE D 1 25 ? 15.270 42.101 23.920 1.00 30.04 25 PHE D N 1
ATOM 3737 C CA . PHE D 1 25 ? 15.762 41.922 25.288 1.00 30.57 25 PHE D CA 1
ATOM 3738 C C . PHE D 1 25 ? 16.079 43.297 25.877 1.00 32.01 25 PHE D C 1
ATOM 3739 O O . PHE D 1 25 ? 16.581 44.151 25.159 1.00 32.09 25 PHE D O 1
ATOM 3747 N N . ASP D 1 26 ? 15.747 43.509 27.147 1.00 32.81 26 ASP D N 1
ATOM 3748 C CA . ASP D 1 26 ? 16.060 44.793 27.800 1.00 34.44 26 ASP D CA 1
ATOM 3749 C C . ASP D 1 26 ? 17.502 44.811 28.283 1.00 34.88 26 ASP D C 1
ATOM 3750 O O . ASP D 1 26 ? 18.221 43.846 28.078 1.00 34.57 26 ASP D O 1
ATOM 3755 N N . ASP D 1 27 ? 17.931 45.916 28.897 1.00 36.26 27 ASP D N 1
ATOM 3756 C CA . ASP D 1 27 ? 19.347 46.051 29.291 1.00 37.49 27 ASP D CA 1
ATOM 3757 C C . ASP D 1 27 ? 19.759 45.026 30.355 1.00 37.39 27 ASP D C 1
ATOM 3758 O O . ASP D 1 27 ? 20.941 44.713 30.479 1.00 36.93 27 ASP D O 1
ATOM 3763 N N . SER D 1 28 ? 18.794 44.496 31.106 1.00 37.43 28 SER D N 1
ATOM 3764 C CA . SER D 1 28 ? 19.070 43.405 32.069 1.00 38.20 28 SER D CA 1
ATOM 3765 C C . SER D 1 28 ? 19.195 42.038 31.376 1.00 39.12 28 SER D C 1
ATOM 3766 O O . SER D 1 28 ? 19.445 41.012 32.021 1.00 40.16 28 SER D O 1
ATOM 3769 N N . ASN D 1 29 ? 19.018 42.029 30.059 1.00 38.94 29 ASN D N 1
ATOM 3770 C CA . ASN D 1 29 ? 19.154 40.822 29.250 1.00 39.86 29 ASN D CA 1
ATOM 3771 C C . ASN D 1 29 ? 17.993 39.862 29.471 1.00 38.90 29 ASN D C 1
ATOM 3772 O O . ASN D 1 29 ? 18.119 38.652 29.289 1.00 38.88 29 ASN D O 1
ATOM 3777 N N . SER D 1 30 ? 16.860 40.424 29.856 1.00 38.02 30 SER D N 1
ATOM 3778 C CA . SER D 1 30 ? 15.617 39.678 30.001 1.00 38.26 30 SER D CA 1
ATOM 3779 C C . SER D 1 30 ? 14.724 39.992 28.812 1.00 37.24 30 SER D C 1
ATOM 3780 O O . SER D 1 30 ? 14.683 41.129 28.334 1.00 35.85 30 SER D O 1
ATOM 3791 N N . ILE D 1 32 ? 11.739 41.153 26.838 1.00 35.94 32 ILE D N 1
ATOM 3792 C CA . ILE D 1 32 ? 10.733 42.122 27.226 1.00 35.43 32 ILE D CA 1
ATOM 3793 C C . ILE D 1 32 ? 9.592 42.180 26.196 1.00 34.68 32 ILE D C 1
ATOM 3794 O O . ILE D 1 32 ? 8.451 42.575 26.531 1.00 34.50 32 ILE D O 1
ATOM 3799 N N . ALA D 1 33 ? 9.895 41.744 24.970 1.00 33.06 33 ALA D N 1
ATOM 3800 C CA . ALA D 1 33 ? 8.932 41.830 23.864 1.00 32.57 33 ALA D CA 1
ATOM 3801 C C . ALA D 1 33 ? 9.277 40.902 22.717 1.00 32.19 33 ALA D C 1
ATOM 3802 O O . ALA D 1 33 ? 10.381 40.311 22.636 1.00 30.54 33 ALA D O 1
ATOM 3804 N N . ILE D 1 34 ? 8.333 40.773 21.799 1.00 31.88 34 ILE D N 1
ATOM 3805 C CA . ILE D 1 34 ? 8.545 39.912 20.656 1.00 33.00 34 ILE D CA 1
ATOM 3806 C C . ILE D 1 34 ? 7.819 40.523 19.466 1.00 33.52 34 ILE D C 1
ATOM 3807 O O . ILE D 1 34 ? 6.701 41.047 19.621 1.00 34.39 34 ILE D O 1
ATOM 3812 N N . ILE D 1 35 ? 8.485 40.538 18.313 1.00 33.19 35 ILE D N 1
ATOM 3813 C CA . ILE D 1 35 ? 7.891 40.985 17.052 1.00 33.63 35 ILE D CA 1
ATOM 3814 C C . ILE D 1 35 ? 7.594 39.733 16.229 1.00 34.62 35 ILE D C 1
ATOM 3815 O O . ILE D 1 35 ? 8.495 38.939 15.914 1.00 33.52 35 ILE D O 1
ATOM 3820 N N . THR D 1 36 ? 6.322 39.518 15.910 1.00 35.55 36 THR D N 1
ATOM 3821 C CA . THR D 1 36 ? 5.984 38.321 15.138 1.00 38.03 36 THR D CA 1
ATOM 3822 C C . THR D 1 36 ? 5.710 38.656 13.672 1.00 39.87 36 THR D C 1
ATOM 3823 O O . THR D 1 36 ? 5.678 37.757 12.834 1.00 41.13 36 THR D O 1
ATOM 3827 N N . ASP D 1 37 ? 5.538 39.941 13.364 1.00 41.15 37 ASP D N 1
ATOM 3828 C CA . ASP D 1 37 ? 5.338 40.405 11.997 1.00 43.65 37 ASP D CA 1
ATOM 3829 C C . ASP D 1 37 ? 5.700 41.879 11.865 1.00 43.64 37 ASP D C 1
ATOM 3830 O O . ASP D 1 37 ? 5.293 42.675 12.689 1.00 44.36 37 ASP D O 1
ATOM 3835 N N . PHE D 1 38 ? 6.455 42.225 10.824 1.00 45.01 38 PHE D N 1
ATOM 3836 C CA . PHE D 1 38 ? 6.860 43.599 10.532 1.00 45.61 38 PHE D CA 1
ATOM 3837 C C . PHE D 1 38 ? 7.069 43.765 9.022 1.00 47.36 38 PHE D C 1
ATOM 3838 O O . PHE D 1 38 ? 7.308 42.790 8.304 1.00 46.84 38 PHE D O 1
ATOM 3846 N N . GLN D 1 39 ? 6.980 45.004 8.553 1.00 49.80 39 GLN D N 1
ATOM 3847 C CA . GLN D 1 39 ? 7.334 45.337 7.183 1.00 52.56 39 GLN D CA 1
ATOM 3848 C C . GLN D 1 39 ? 8.279 46.523 7.170 1.00 54.11 39 GLN D C 1
ATOM 3849 O O . GLN D 1 39 ? 8.305 47.317 8.114 1.00 54.11 39 GLN D O 1
ATOM 3855 N N . ILE D 1 40 ? 9.047 46.639 6.091 1.00 56.58 40 ILE D N 1
ATOM 3856 C CA . ILE D 1 40 ? 9.836 47.835 5.831 1.00 59.39 40 ILE D CA 1
ATOM 3857 C C . ILE D 1 40 ? 9.090 48.661 4.783 1.00 61.38 40 ILE D C 1
ATOM 3858 O O . ILE D 1 40 ? 8.971 48.267 3.615 1.00 61.47 40 ILE D O 1
ATOM 3863 N N . LYS D 1 41 ? 8.556 49.793 5.228 1.00 63.77 41 LYS D N 1
ATOM 3864 C CA . LYS D 1 41 ? 7.860 50.713 4.341 1.00 65.92 41 LYS D CA 1
ATOM 3865 C C . LYS D 1 41 ? 8.466 52.095 4.506 1.00 67.31 41 LYS D C 1
ATOM 3866 O O . LYS D 1 41 ? 8.028 52.882 5.351 1.00 67.63 41 LYS D O 1
ATOM 3872 N N . GLY D 1 42 ? 9.504 52.359 3.716 1.00 68.90 42 GLY D N 1
ATOM 3873 C CA . GLY D 1 42 ? 10.092 53.691 3.605 1.00 70.65 42 GLY D CA 1
ATOM 3874 C C . GLY D 1 42 ? 9.761 54.320 2.268 1.00 71.76 42 GLY D C 1
ATOM 3875 O O . GLY D 1 42 ? 8.993 53.747 1.482 1.00 72.02 42 GLY D O 1
ATOM 3876 N N . SER D 1 43 ? 10.340 55.492 2.002 1.00 72.68 43 SER D N 1
ATOM 3877 C CA . SER D 1 43 ? 10.001 56.243 0.795 1.00 73.63 43 SER D CA 1
ATOM 3878 C C . SER D 1 43 ? 10.942 57.432 0.502 1.00 74.04 43 SER D C 1
ATOM 3879 O O . SER D 1 43 ? 10.665 58.560 0.926 1.00 74.19 43 SER D O 1
ATOM 3882 N N . PRO D 1 44 ? 12.090 57.184 -0.164 1.00 74.49 44 PRO D N 1
ATOM 3883 C CA . PRO D 1 44 ? 12.916 55.976 -0.269 1.00 74.50 44 PRO D CA 1
ATOM 3884 C C . PRO D 1 44 ? 14.214 56.104 0.555 1.00 74.50 44 PRO D C 1
ATOM 3885 O O . PRO D 1 44 ? 14.865 55.098 0.866 1.00 74.49 44 PRO D O 1
ATOM 3889 N N . GLY D 1 45 ? 14.588 57.346 0.870 1.00 74.18 45 GLY D N 1
ATOM 3890 C CA . GLY D 1 45 ? 15.743 57.655 1.718 1.00 73.48 45 GLY D CA 1
ATOM 3891 C C . GLY D 1 45 ? 15.293 57.983 3.130 1.00 73.00 45 GLY D C 1
ATOM 3892 O O . GLY D 1 45 ? 16.087 58.448 3.958 1.00 73.12 45 GLY D O 1
ATOM 3893 N N . THR D 1 46 ? 14.003 57.755 3.386 1.00 72.09 46 THR D N 1
ATOM 3894 C CA . THR D 1 46 ? 13.424 57.832 4.722 1.00 71.14 46 THR D CA 1
ATOM 3895 C C . THR D 1 46 ? 12.525 56.606 4.926 1.00 70.21 46 THR D C 1
ATOM 3896 O O . THR D 1 46 ? 11.290 56.673 4.781 1.00 70.41 46 THR D O 1
ATOM 3900 N N . SER D 1 47 ? 13.160 55.481 5.241 1.00 68.56 47 SER D N 1
ATOM 3901 C CA . SER D 1 47 ? 12.440 54.241 5.505 1.00 66.64 47 SER D CA 1
ATOM 3902 C C . SER D 1 47 ? 12.027 54.110 6.962 1.00 65.29 47 SER D C 1
ATOM 3903 O O . SER D 1 47 ? 12.529 54.825 7.835 1.00 64.96 47 SER D O 1
ATOM 3906 N N . GLU D 1 48 ? 11.108 53.183 7.207 1.00 63.54 48 GLU D N 1
ATOM 3907 C CA . GLU D 1 48 ? 10.546 52.959 8.529 1.00 62.33 48 GLU D CA 1
ATOM 3908 C C . GLU D 1 48 ? 10.343 51.453 8.747 1.00 60.44 48 GLU D C 1
ATOM 3909 O O . GLU D 1 48 ? 10.169 50.700 7.783 1.00 60.11 48 GLU D O 1
ATOM 3915 N N . ILE D 1 49 ? 10.395 51.013 10.005 1.00 58.62 49 ILE D N 1
ATOM 3916 C CA . ILE D 1 49 ? 10.029 49.636 10.349 1.00 56.38 49 ILE D CA 1
ATOM 3917 C C . ILE D 1 49 ? 8.600 49.678 10.836 1.00 55.38 49 ILE D C 1
ATOM 3918 O O . ILE D 1 49 ? 8.325 50.243 11.891 1.00 55.12 49 ILE D O 1
ATOM 3923 N N . GLU D 1 50 ? 7.682 49.103 10.066 1.00 54.21 50 GLU D N 1
ATOM 3924 C CA . GLU D 1 50 ? 6.297 49.045 10.514 1.00 53.29 50 GLU D CA 1
ATOM 3925 C C . GLU D 1 50 ? 6.072 47.721 11.210 1.00 51.94 50 GLU D C 1
ATOM 3926 O O . GLU D 1 50 ? 5.962 46.680 10.563 1.00 51.13 50 GLU D O 1
ATOM 3932 N N . ILE D 1 51 ? 6.028 47.761 12.535 1.00 51.08 51 ILE D N 1
ATOM 3933 C CA . ILE D 1 51 ? 5.703 46.564 13.293 1.00 50.18 51 ILE D CA 1
ATOM 3934 C C . ILE D 1 51 ? 4.228 46.300 13.059 1.00 49.72 51 ILE D C 1
ATOM 3935 O O . ILE D 1 51 ? 3.403 47.192 13.246 1.00 50.49 51 ILE D O 1
ATOM 3940 N N . GLY D 1 52 ? 3.904 45.087 12.624 1.00 48.66 52 GLY D N 1
ATOM 3941 C CA . GLY D 1 52 ? 2.534 44.724 12.322 1.00 47.27 52 GLY D CA 1
ATOM 3942 C C . GLY D 1 52 ? 1.881 43.820 13.343 1.00 45.78 52 GLY D C 1
ATOM 3943 O O . GLY D 1 52 ? 0.659 43.855 13.509 1.00 46.79 52 GLY D O 1
ATOM 3944 N N . SER D 1 53 ? 2.678 42.986 14.000 1.00 43.97 53 SER D N 1
ATOM 3945 C CA . SER D 1 53 ? 2.202 42.087 15.054 1.00 42.22 53 SER D CA 1
ATOM 3946 C C . SER D 1 53 ? 3.340 41.923 16.065 1.00 41.09 53 SER D C 1
ATOM 3947 O O . SER D 1 53 ? 4.495 41.728 15.680 1.00 38.94 53 SER D O 1
ATOM 3950 N N . TYR D 1 54 ? 3.000 42.023 17.346 1.00 39.32 54 TYR D N 1
ATOM 3951 C CA . TYR D 1 54 ? 3.994 42.026 18.421 1.00 38.03 54 TYR D CA 1
ATOM 3952 C C . TYR D 1 54 ? 3.342 41.682 19.754 1.00 36.94 54 TYR D C 1
ATOM 3953 O O . TYR D 1 54 ? 2.112 41.559 19.854 1.00 36.98 54 TYR D O 1
ATOM 3962 N N . ASP D 1 55 ? 4.152 41.557 20.795 1.00 34.87 55 ASP D N 1
ATOM 3963 C CA . ASP D 1 55 ? 3.637 41.402 22.141 1.00 33.80 55 ASP D CA 1
ATOM 3964 C C . ASP D 1 55 ? 4.728 41.837 23.099 1.00 34.30 55 ASP D C 1
ATOM 3965 O O . ASP D 1 55 ? 5.894 41.903 22.703 1.00 34.49 55 ASP D O 1
ATOM 3970 N N . THR D 1 56 ? 4.346 42.181 24.325 1.00 35.25 56 THR D N 1
ATOM 3971 C CA . THR D 1 56 ? 5.290 42.685 25.343 1.00 35.46 56 THR D CA 1
ATOM 3972 C C . THR D 1 56 ? 4.906 42.158 26.714 1.00 36.02 56 THR D C 1
ATOM 3973 O O . THR D 1 56 ? 3.761 41.737 26.927 1.00 35.26 56 THR D O 1
ATOM 3977 N N . THR D 1 57 ? 5.864 42.166 27.650 1.00 35.58 57 THR D N 1
ATOM 3978 C CA . THR D 1 57 ? 5.652 41.584 28.972 1.00 37.15 57 THR D CA 1
ATOM 3979 C C . THR D 1 57 ? 4.629 42.380 29.778 1.00 37.85 57 THR D C 1
ATOM 3980 O O . THR D 1 57 ? 4.176 41.925 30.837 1.00 38.73 57 THR D O 1
ATOM 3984 N N . PHE D 1 58 ? 4.280 43.558 29.281 1.00 38.81 58 PHE D N 1
ATOM 3985 C CA . PHE D 1 58 ? 3.312 44.407 29.986 1.00 40.57 58 PHE D CA 1
ATOM 3986 C C . PHE D 1 58 ? 1.858 44.038 29.700 1.00 40.61 58 PHE D C 1
ATOM 3987 O O . PHE D 1 58 ? 0.955 44.434 30.444 1.00 40.40 58 PHE D O 1
ATOM 3995 N N . ASN D 1 59 ? 1.658 43.247 28.647 1.00 40.47 59 ASN D N 1
ATOM 3996 C CA . ASN D 1 59 ? 0.319 42.816 28.225 1.00 40.70 59 ASN D CA 1
ATOM 3997 C C . ASN D 1 59 ? -0.102 41.520 28.886 1.00 40.92 59 ASN D C 1
ATOM 3998 O O . ASN D 1 59 ? -1.187 40.981 28.581 1.00 40.53 59 ASN D O 1
ATOM 4003 N N . TRP D 1 60 ? 0.775 41.000 29.749 1.00 41.18 60 TRP D N 1
ATOM 4004 C CA . TRP D 1 60 ? 0.607 39.683 30.365 1.00 41.62 60 TRP D CA 1
ATOM 4005 C C . TRP D 1 60 ? 1.059 39.702 31.805 1.00 43.02 60 TRP D C 1
ATOM 4006 O O . TRP D 1 60 ? 1.962 40.438 32.171 1.00 43.13 60 TRP D O 1
ATOM 4017 N N . ASP D 1 61 ? 0.433 38.862 32.616 1.00 44.55 61 ASP D N 1
ATOM 4018 C CA . ASP D 1 61 ? 0.953 38.544 33.931 1.00 46.67 61 ASP D CA 1
ATOM 4019 C C . ASP D 1 61 ? 2.219 37.681 33.790 1.00 47.31 61 ASP D C 1
ATOM 4020 O O . ASP D 1 61 ? 3.271 38.021 34.330 1.00 47.75 61 ASP D O 1
ATOM 4025 N N . GLU D 1 62 ? 2.093 36.562 33.073 1.00 46.96 62 GLU D N 1
ATOM 4026 C CA . GLU D 1 62 ? 3.222 35.720 32.707 1.00 47.74 62 GLU D CA 1
ATOM 4027 C C . GLU D 1 62 ? 3.336 35.768 31.187 1.00 45.84 62 GLU D C 1
ATOM 4028 O O . GLU D 1 62 ? 2.449 35.280 30.468 1.00 45.74 62 GLU D O 1
ATOM 4034 N N . PHE D 1 63 ? 4.401 36.391 30.698 1.00 43.72 63 PHE D N 1
ATOM 4035 C CA . PHE D 1 63 ? 4.658 36.437 29.272 1.00 41.87 63 PHE D CA 1
ATOM 4036 C C . PHE D 1 63 ? 4.717 34.976 28.818 1.00 41.17 63 PHE D C 1
ATOM 4037 O O . PHE D 1 63 ? 5.522 34.211 29.336 1.00 41.75 63 PHE D O 1
ATOM 4045 N N . PRO D 1 64 ? 3.812 34.571 27.905 1.00 40.19 64 PRO D N 1
ATOM 4046 C CA . PRO D 1 64 ? 3.642 33.169 27.545 1.00 39.80 64 PRO D CA 1
ATOM 4047 C C . PRO D 1 64 ? 4.506 32.686 26.365 1.00 38.96 64 PRO D C 1
ATOM 4048 O O . PRO D 1 64 ? 4.069 31.803 25.620 1.00 39.75 64 PRO D O 1
ATOM 4052 N N . TYR D 1 65 ? 5.699 33.250 26.184 1.00 37.62 65 TYR D N 1
ATOM 4053 C CA . TYR D 1 65 ? 6.534 32.848 25.061 1.00 35.28 65 TYR D CA 1
ATOM 4054 C C . TYR D 1 65 ? 7.841 32.199 25.506 1.00 34.75 65 TYR D C 1
ATOM 4055 O O . TYR D 1 65 ? 8.489 32.674 26.439 1.00 34.45 65 TYR D O 1
ATOM 4064 N N . VAL D 1 66 ? 8.215 31.108 24.842 1.00 32.47 66 VAL D N 1
ATOM 4065 C CA . VAL D 1 66 ? 9.514 30.449 25.105 1.00 31.63 66 VAL D CA 1
ATOM 4066 C C . VAL D 1 66 ? 10.288 30.467 23.804 1.00 30.18 66 VAL D C 1
ATOM 4067 O O . VAL D 1 66 ? 9.821 29.930 22.804 1.00 29.89 66 VAL D O 1
ATOM 4071 N N . ILE D 1 67 ? 11.467 31.087 23.797 1.00 29.25 67 ILE D N 1
ATOM 4072 C CA . ILE D 1 67 ? 12.219 31.287 22.562 1.00 28.31 67 ILE D CA 1
ATOM 4073 C C . ILE D 1 67 ? 13.207 30.150 22.335 1.00 26.93 67 ILE D C 1
ATOM 4074 O O . ILE D 1 67 ? 13.841 29.677 23.290 1.00 24.94 67 ILE D O 1
ATOM 4087 N N . GLN D 1 69 ? 16.303 28.957 19.341 1.00 23.05 69 GLN D N 1
ATOM 4088 C CA . GLN D 1 69 ? 17.080 29.418 18.197 1.00 21.67 69 GLN D CA 1
ATOM 4089 C C . GLN D 1 69 ? 17.375 28.255 17.233 1.00 20.97 69 GLN D C 1
ATOM 4090 O O . GLN D 1 69 ? 17.543 27.096 17.652 1.00 20.57 69 GLN D O 1
ATOM 4096 N N . SER D 1 70 ? 17.430 28.593 15.944 1.00 21.27 70 SER D N 1
ATOM 4097 C CA . SER D 1 70 ? 17.771 27.625 14.925 1.00 21.01 70 SER D CA 1
ATOM 4098 C C . SER D 1 70 ? 19.265 27.292 15.015 1.00 20.74 70 SER D C 1
ATOM 4099 O O . SER D 1 70 ? 20.101 28.183 15.171 1.00 20.37 70 SER D O 1
ATOM 4102 N N . THR D 1 71 ? 19.577 26.021 14.851 1.00 20.34 71 THR D N 1
ATOM 4103 C CA . THR D 1 71 ? 20.970 25.545 14.709 1.00 20.96 71 THR D CA 1
ATOM 4104 C C . THR D 1 71 ? 21.543 25.844 13.331 1.00 21.69 71 THR D C 1
ATOM 4105 O O . THR D 1 71 ? 22.749 25.711 13.105 1.00 23.20 71 THR D O 1
ATOM 4109 N N . GLY D 1 72 ? 20.691 26.223 12.384 1.00 21.09 72 GLY D N 1
ATOM 4110 C CA . GLY D 1 72 ? 21.164 26.437 11.019 1.00 23.00 72 GLY D CA 1
ATOM 4111 C C . GLY D 1 72 ? 21.338 25.133 10.216 1.00 23.83 72 GLY D C 1
ATOM 4112 O O . GLY D 1 72 ? 21.718 25.159 9.036 1.00 24.35 72 GLY D O 1
ATOM 4113 N N . LEU D 1 73 ? 21.061 24.004 10.838 1.00 21.28 73 LEU D N 1
ATOM 4114 C CA . LEU D 1 73 ? 21.242 22.714 10.166 1.00 20.20 73 LEU D CA 1
ATOM 4115 C C . LEU D 1 73 ? 19.888 22.149 9.835 1.00 20.65 73 LEU D C 1
ATOM 4116 O O . LEU D 1 73 ? 18.911 22.516 10.470 1.00 21.25 73 LEU D O 1
ATOM 4121 N N . LYS D 1 74 ? 19.844 21.238 8.858 1.00 20.24 74 LYS D N 1
ATOM 4122 C CA . LYS D 1 74 ? 18.544 20.641 8.446 1.00 21.97 74 LYS D CA 1
ATOM 4123 C C . LYS D 1 74 ? 18.578 19.138 8.674 1.00 19.73 74 LYS D C 1
ATOM 4124 O O . LYS D 1 74 ? 19.626 18.528 8.560 1.00 19.98 74 LYS D O 1
ATOM 4130 N N . ASP D 1 75 ? 17.407 18.548 8.910 1.00 19.43 75 ASP D N 1
ATOM 4131 C CA . ASP D 1 75 ? 17.288 17.096 9.009 1.00 18.67 75 ASP D CA 1
ATOM 4132 C C . ASP D 1 75 ? 17.234 16.448 7.602 1.00 19.69 75 ASP D C 1
ATOM 4133 O O . ASP D 1 75 ? 17.313 17.141 6.566 1.00 20.49 75 ASP D O 1
ATOM 4138 N N . LYS D 1 76 ? 17.099 15.131 7.581 1.00 18.39 76 LYS D N 1
ATOM 4139 C CA . LYS D 1 76 ? 17.119 14.402 6.311 1.00 19.48 76 LYS D CA 1
ATOM 4140 C C . LYS D 1 76 ? 15.957 14.819 5.372 1.00 19.36 76 LYS D C 1
ATOM 4141 O O . LYS D 1 76 ? 16.039 14.599 4.160 1.00 20.24 76 LYS D O 1
ATOM 4147 N N . ASN D 1 77 ? 14.872 15.340 5.931 1.00 19.37 77 ASN D N 1
ATOM 4148 C CA . ASN D 1 77 ? 13.741 15.841 5.102 1.00 20.67 77 ASN D CA 1
ATOM 4149 C C . ASN D 1 77 ? 13.782 17.330 4.816 1.00 21.45 77 ASN D C 1
ATOM 4150 O O . ASN D 1 77 ? 12.795 17.918 4.361 1.00 22.58 77 ASN D O 1
ATOM 4155 N N . GLY D 1 78 ? 14.933 17.954 5.064 1.00 19.69 78 GLY D N 1
ATOM 4156 C CA . GLY D 1 78 ? 15.101 19.377 4.855 1.00 20.97 78 GLY D CA 1
ATOM 4157 C C . GLY D 1 78 ? 14.483 20.277 5.902 1.00 20.06 78 GLY D C 1
ATOM 4158 O O . GLY D 1 78 ? 14.402 21.463 5.677 1.00 22.30 78 GLY D O 1
ATOM 4159 N N . VAL D 1 79 ? 14.078 19.742 7.061 1.00 20.47 79 VAL D N 1
ATOM 4160 C CA . VAL D 1 79 ? 13.432 20.531 8.104 1.00 21.26 79 VAL D CA 1
ATOM 4161 C C . VAL D 1 79 ? 14.495 21.242 8.948 1.00 20.90 79 VAL D C 1
ATOM 4162 O O . VAL D 1 79 ? 15.432 20.585 9.441 1.00 20.90 79 VAL D O 1
ATOM 4166 N N . GLU D 1 80 ? 14.397 22.564 9.088 1.00 21.49 80 GLU D N 1
ATOM 4167 C CA . GLU D 1 80 ? 15.403 23.294 9.913 1.00 21.24 80 GLU D CA 1
ATOM 4168 C C . GLU D 1 80 ? 15.292 22.874 11.403 1.00 21.33 80 GLU D C 1
ATOM 4169 O O . GLU D 1 80 ? 14.174 22.808 11.990 1.00 20.69 80 GLU D O 1
ATOM 4175 N N . ILE D 1 81 ? 16.457 22.586 12.005 1.00 19.64 81 ILE D N 1
ATOM 4176 C CA . ILE D 1 81 ? 16.556 22.002 13.377 1.00 18.25 81 ILE D CA 1
ATOM 4177 C C . ILE D 1 81 ? 16.815 23.149 14.362 1.00 17.28 81 ILE D C 1
ATOM 4178 O O . ILE D 1 81 ? 17.708 23.971 14.163 1.00 18.69 81 ILE D O 1
ATOM 4183 N N . PHE D 1 82 ? 15.957 23.221 15.366 1.00 18.50 82 PHE D N 1
ATOM 4184 C CA . PHE D 1 82 ? 16.024 24.229 16.435 1.00 19.39 82 PHE D CA 1
ATOM 4185 C C . PHE D 1 82 ? 16.319 23.567 17.788 1.00 20.25 82 PHE D C 1
ATOM 4186 O O . PHE D 1 82 ? 16.032 22.384 18.004 1.00 20.57 82 PHE D O 1
ATOM 4194 N N . GLU D 1 83 ? 16.802 24.382 18.730 1.00 21.05 83 GLU D N 1
ATOM 4195 C CA . GLU D 1 83 ? 16.788 24.008 20.151 1.00 22.82 83 GLU D CA 1
ATOM 4196 C C . GLU D 1 83 ? 15.419 23.443 20.525 1.00 21.06 83 GLU D C 1
ATOM 4197 O O . GLU D 1 83 ? 14.355 24.021 20.151 1.00 22.92 83 GLU D O 1
ATOM 4203 N N . GLY D 1 84 ? 15.433 22.335 21.241 1.00 21.30 84 GLY D N 1
ATOM 4204 C CA . GLY D 1 84 ? 14.201 21.745 21.777 1.00 21.02 84 GLY D CA 1
ATOM 4205 C C . GLY D 1 84 ? 13.619 20.692 20.851 1.00 20.84 84 GLY D C 1
ATOM 4206 O O . GLY D 1 84 ? 12.762 19.918 21.253 1.00 21.17 84 GLY D O 1
ATOM 4207 N N . ASP D 1 85 ? 14.078 20.639 19.589 1.00 20.14 85 ASP D N 1
ATOM 4208 C CA . ASP D 1 85 ? 13.666 19.522 18.720 1.00 20.70 85 ASP D CA 1
ATOM 4209 C C . ASP D 1 85 ? 14.104 18.144 19.223 1.00 21.00 85 ASP D C 1
ATOM 4210 O O . ASP D 1 85 ? 15.124 17.996 19.982 1.00 20.51 85 ASP D O 1
ATOM 4215 N N . ILE D 1 86 ? 13.360 17.120 18.807 1.00 20.29 86 ILE D N 1
ATOM 4216 C CA . ILE D 1 86 ? 13.665 15.743 19.196 1.00 19.89 86 ILE D CA 1
ATOM 4217 C C . ILE D 1 86 ? 13.870 14.981 17.903 1.00 21.25 86 ILE D C 1
ATOM 4218 O O . ILE D 1 86 ? 12.992 15.008 17.024 1.00 20.18 86 ILE D O 1
ATOM 4223 N N . LEU D 1 87 ? 15.063 14.378 17.768 1.00 20.12 87 LEU D N 1
ATOM 4224 C CA . LEU D 1 87 ? 15.421 13.671 16.532 1.00 20.01 87 LEU D CA 1
ATOM 4225 C C . LEU D 1 87 ? 15.554 12.159 16.723 1.00 20.39 87 LEU D C 1
ATOM 4226 O O . LEU D 1 87 ? 15.948 11.672 17.823 1.00 20.15 87 LEU D O 1
ATOM 4231 N N . VAL D 1 88 ? 15.246 11.405 15.663 1.00 20.06 88 VAL D N 1
ATOM 4232 C CA . VAL D 1 88 ? 15.501 9.972 15.628 1.00 20.16 88 VAL D CA 1
ATOM 4233 C C . VAL D 1 88 ? 16.268 9.554 14.389 1.00 20.57 88 VAL D C 1
ATOM 4234 O O . VAL D 1 88 ? 16.162 10.215 13.353 1.00 20.21 88 VAL D O 1
ATOM 4238 N N . TYR D 1 89 ? 17.034 8.474 14.484 1.00 21.47 89 TYR D N 1
ATOM 4239 C CA . TYR D 1 89 ? 17.662 7.884 13.300 1.00 23.57 89 TYR D CA 1
ATOM 4240 C C . TYR D 1 89 ? 16.636 7.080 12.516 1.00 25.18 89 TYR D C 1
ATOM 4241 O O . TYR D 1 89 ? 15.969 6.181 13.064 1.00 25.42 89 TYR D O 1
ATOM 4250 N N . ASP D 1 90 ? 16.550 7.383 11.222 1.00 24.84 90 ASP D N 1
ATOM 4251 C CA . ASP D 1 90 ? 15.466 6.902 10.362 1.00 28.44 90 ASP D CA 1
ATOM 4252 C C . ASP D 1 90 ? 15.776 5.573 9.676 1.00 30.54 90 ASP D C 1
ATOM 4253 O O . ASP D 1 90 ? 15.591 5.430 8.465 1.00 32.37 90 ASP D O 1
ATOM 4258 N N . ALA D 1 91 ? 16.260 4.604 10.439 1.00 33.30 91 ALA D N 1
ATOM 4259 C CA . ALA D 1 91 ? 16.446 3.252 9.915 1.00 36.44 91 ALA D CA 1
ATOM 4260 C C . ALA D 1 91 ? 15.037 2.689 9.649 1.00 38.18 91 ALA D C 1
ATOM 4261 O O . ALA D 1 91 ? 14.072 3.124 10.272 1.00 38.21 91 ALA D O 1
ATOM 4263 N N . PRO D 1 92 ? 14.899 1.761 8.687 1.00 40.94 92 PRO D N 1
ATOM 4264 C CA . PRO D 1 92 ? 13.552 1.221 8.474 1.00 43.25 92 PRO D CA 1
ATOM 4265 C C . PRO D 1 92 ? 12.951 0.671 9.772 1.00 45.73 92 PRO D C 1
ATOM 4266 O O . PRO D 1 92 ? 13.681 0.167 10.626 1.00 46.03 92 PRO D O 1
ATOM 4270 N N . LYS D 1 93 ? 11.634 0.797 9.931 1.00 48.99 93 LYS D N 1
ATOM 4271 C CA . LYS D 1 93 ? 10.972 0.173 11.072 1.00 52.28 93 LYS D CA 1
ATOM 4272 C C . LYS D 1 93 ? 11.126 -1.342 10.935 1.00 54.25 93 LYS D C 1
ATOM 4273 O O . LYS D 1 93 ? 10.412 -1.981 10.144 1.00 55.01 93 LYS D O 1
ATOM 4279 N N . LYS D 1 94 ? 12.101 -1.905 11.648 1.00 56.51 94 LYS D N 1
ATOM 4280 C CA . LYS D 1 94 ? 12.243 -3.360 11.707 1.00 58.39 94 LYS D CA 1
ATOM 4281 C C . LYS D 1 94 ? 11.284 -3.803 12.806 1.00 59.25 94 LYS D C 1
ATOM 4282 O O . LYS D 1 94 ? 11.466 -3.442 13.977 1.00 59.77 94 LYS D O 1
ATOM 4288 N N . TYR D 1 95 ? 10.247 -4.554 12.427 1.00 59.68 95 TYR D N 1
ATOM 4289 C CA . TYR D 1 95 ? 9.023 -4.617 13.235 1.00 59.65 95 TYR D CA 1
ATOM 4290 C C . TYR D 1 95 ? 9.240 -4.539 14.739 1.00 59.04 95 TYR D C 1
ATOM 4291 O O . TYR D 1 95 ? 10.027 -5.303 15.323 1.00 59.58 95 TYR D O 1
ATOM 4300 N N . ALA D 1 96 ? 8.546 -3.575 15.334 1.00 57.74 96 ALA D N 1
ATOM 4301 C CA . ALA D 1 96 ? 8.318 -3.521 16.768 1.00 56.13 96 ALA D CA 1
ATOM 4302 C C . ALA D 1 96 ? 9.544 -3.247 17.645 1.00 54.86 96 ALA D C 1
ATOM 4303 O O . ALA D 1 96 ? 9.860 -4.017 18.566 1.00 54.78 96 ALA D O 1
ATOM 4305 N N . HIS D 1 97 ? 10.222 -2.137 17.347 1.00 52.46 97 HIS D N 1
ATOM 4306 C CA . HIS D 1 97 ? 11.123 -1.479 18.309 1.00 50.53 97 HIS D CA 1
ATOM 4307 C C . HIS D 1 97 ? 11.202 0.021 18.063 1.00 47.53 97 HIS D C 1
ATOM 4308 O O . HIS D 1 97 ? 11.269 0.475 16.907 1.00 48.08 97 HIS D O 1
ATOM 4315 N N . ARG D 1 98 ? 11.175 0.776 19.160 1.00 44.23 98 ARG D N 1
ATOM 4316 C CA . ARG D 1 98 ? 11.148 2.237 19.113 1.00 40.37 98 ARG D CA 1
ATOM 4317 C C . ARG D 1 98 ? 12.506 2.788 18.738 1.00 37.31 98 ARG D C 1
ATOM 4318 O O . ARG D 1 98 ? 13.552 2.263 19.143 1.00 36.52 98 ARG D O 1
ATOM 4326 N N . ARG D 1 99 ? 12.502 3.880 17.992 1.00 33.26 99 ARG D N 1
ATOM 4327 C CA . ARG D 1 99 ? 13.781 4.553 17.704 1.00 31.25 99 ARG D CA 1
ATOM 4328 C C . ARG D 1 99 ? 14.214 5.360 18.911 1.00 29.39 99 ARG D C 1
ATOM 4329 O O . ARG D 1 99 ? 13.402 6.047 19.516 1.00 29.40 99 ARG D O 1
ATOM 4337 N N . SER D 1 100 ? 15.499 5.320 19.281 1.00 28.01 100 SER D N 1
ATOM 4338 C CA . SER D 1 100 ? 15.925 6.159 20.395 1.00 28.07 100 SER D CA 1
ATOM 4339 C C . SER D 1 100 ? 15.804 7.644 19.976 1.00 27.15 100 SER D C 1
ATOM 4340 O O . SER D 1 100 ? 16.069 7.975 18.804 1.00 25.68 100 SER D O 1
ATOM 4351 N N . HIS D 1 102 ? 16.518 11.936 20.713 1.00 23.75 102 HIS D N 1
ATOM 4352 C CA . HIS D 1 102 ? 17.659 12.787 21.054 1.00 23.47 102 HIS D CA 1
ATOM 4353 C C . HIS D 1 102 ? 17.278 14.233 20.945 1.00 23.69 102 HIS D C 1
ATOM 4354 O O . HIS D 1 102 ? 17.026 14.714 19.837 1.00 23.50 102 HIS D O 1
ATOM 4361 N N . GLU D 1 103 ? 17.233 14.917 22.096 1.00 22.56 103 GLU D N 1
ATOM 4362 C CA . GLU D 1 103 ? 16.831 16.306 22.180 1.00 23.73 103 GLU D CA 1
ATOM 4363 C C . GLU D 1 103 ? 18.001 17.201 21.777 1.00 23.09 103 GLU D C 1
ATOM 4364 O O . GLU D 1 103 ? 19.156 16.885 22.101 1.00 23.68 103 GLU D O 1
ATOM 4370 N N . ILE D 1 104 ? 17.703 18.296 21.104 1.00 20.82 104 ILE D N 1
ATOM 4371 C CA . ILE D 1 104 ? 18.715 19.307 20.736 1.00 20.57 104 ILE D CA 1
ATOM 4372 C C . ILE D 1 104 ? 18.801 20.436 21.757 1.00 21.27 104 ILE D C 1
ATOM 4373 O O . ILE D 1 104 ? 17.790 21.035 22.152 1.00 21.30 104 ILE D O 1
ATOM 4378 N N . ALA D 1 105 ? 20.034 20.736 22.179 1.00 22.16 105 ALA D N 1
ATOM 4379 C CA . ALA D 1 105 ? 20.249 21.818 23.122 1.00 23.00 105 ALA D CA 1
ATOM 4380 C C . ALA D 1 105 ? 21.495 22.593 22.733 1.00 24.21 105 ALA D C 1
ATOM 4381 O O . ALA D 1 105 ? 22.215 22.154 21.835 1.00 24.49 105 ALA D O 1
ATOM 4383 N N . TYR D 1 106 ? 21.697 23.753 23.370 1.00 23.56 106 TYR D N 1
ATOM 4384 C CA . TYR D 1 106 ? 22.965 24.490 23.224 1.00 23.30 106 TYR D CA 1
ATOM 4385 C C . TYR D 1 106 ? 23.613 24.529 24.604 1.00 24.50 106 TYR D C 1
ATOM 4386 O O . TYR D 1 106 ? 22.928 24.703 25.620 1.00 25.06 106 TYR D O 1
ATOM 4395 N N . ALA D 1 107 ? 24.923 24.335 24.660 1.00 22.83 107 ALA D N 1
ATOM 4396 C CA . ALA D 1 107 ? 25.625 24.626 25.926 1.00 22.61 107 ALA D CA 1
ATOM 4397 C C . ALA D 1 107 ? 27.088 24.690 25.622 1.00 21.51 107 ALA D C 1
ATOM 4398 O O . ALA D 1 107 ? 27.592 23.930 24.785 1.00 20.80 107 ALA D O 1
ATOM 4400 N N . ASP D 1 108 ? 27.732 25.631 26.295 1.00 20.74 108 ASP D N 1
ATOM 4401 C CA . ASP D 1 108 ? 29.178 25.648 26.353 1.00 21.14 108 ASP D CA 1
ATOM 4402 C C . ASP D 1 108 ? 29.839 25.692 24.973 1.00 21.85 108 ASP D C 1
ATOM 4403 O O . ASP D 1 108 ? 30.880 25.039 24.762 1.00 24.58 108 ASP D O 1
ATOM 4408 N N . GLY D 1 109 ? 29.255 26.480 24.058 1.00 20.80 109 GLY D N 1
ATOM 4409 C CA . GLY D 1 109 ? 29.868 26.724 22.768 1.00 21.67 109 GLY D CA 1
ATOM 4410 C C . GLY D 1 109 ? 29.325 25.954 21.574 1.00 21.53 109 GLY D C 1
ATOM 4411 O O . GLY D 1 109 ? 29.759 26.201 20.448 1.00 21.94 109 GLY D O 1
ATOM 4412 N N . ARG D 1 110 ? 28.420 24.998 21.815 1.00 22.59 110 ARG D N 1
ATOM 4413 C CA . ARG D 1 110 ? 27.923 24.167 20.710 1.00 24.04 110 ARG D CA 1
ATOM 4414 C C . ARG D 1 110 ? 26.469 23.796 20.915 1.00 22.32 110 ARG D C 1
ATOM 4415 O O . ARG D 1 110 ? 25.985 23.736 22.057 1.00 21.82 110 ARG D O 1
ATOM 4423 N N . PHE D 1 111 ? 25.790 23.620 19.779 1.00 22.64 111 PHE D N 1
ATOM 4424 C CA . PHE D 1 111 ? 24.556 22.854 19.738 1.00 23.15 111 PHE D CA 1
ATOM 4425 C C . PHE D 1 111 ? 24.923 21.383 19.744 1.00 23.64 111 PHE D C 1
ATOM 4426 O O . PHE D 1 111 ? 25.957 20.965 19.171 1.00 23.92 111 PHE D O 1
ATOM 4434 N N . PHE D 1 112 ? 24.110 20.586 20.423 1.00 23.06 112 PHE D N 1
ATOM 4435 C CA . PHE D 1 112 ? 24.333 19.143 20.470 1.00 24.39 112 PHE D CA 1
ATOM 4436 C C . PHE D 1 112 ? 23.044 18.379 20.621 1.00 23.05 112 PHE D C 1
ATOM 4437 O O . PHE D 1 112 ? 22.016 18.955 20.943 1.00 22.38 112 PHE D O 1
ATOM 4445 N N . TRP D 1 113 ? 23.118 17.089 20.326 1.00 24.17 113 TRP D N 1
ATOM 4446 C CA . TRP D 1 113 ? 21.997 16.175 20.546 1.00 23.91 113 TRP D CA 1
ATOM 4447 C C . TRP D 1 113 ? 22.335 15.323 21.769 1.00 25.51 113 TRP D C 1
ATOM 4448 O O . TRP D 1 113 ? 23.478 14.858 21.953 1.00 24.67 113 TRP D O 1
ATOM 4459 N N . GLU D 1 114 ? 21.343 15.145 22.618 1.00 26.72 114 GLU D N 1
ATOM 4460 C CA . GLU D 1 114 ? 21.555 14.400 23.839 1.00 30.48 114 GLU D CA 1
ATOM 4461 C C . GLU D 1 114 ? 21.582 12.902 23.650 1.00 32.63 114 GLU D C 1
ATOM 4462 O O . GLU D 1 114 ? 20.926 12.358 22.751 1.00 34.19 114 GLU D O 1
ATOM 4468 N N . PHE D 1 115 ? 22.421 12.231 24.450 1.00 34.76 115 PHE D N 1
ATOM 4469 C CA . PHE D 1 115 ? 22.508 10.779 24.482 1.00 36.51 115 PHE D CA 1
ATOM 4470 C C . PHE D 1 115 ? 23.013 10.183 23.188 1.00 35.97 115 PHE D C 1
ATOM 4471 O O . PHE D 1 115 ? 22.544 9.127 22.765 1.00 36.51 115 PHE D O 1
ATOM 4479 N N . LEU D 1 116 ? 23.959 10.844 22.530 1.00 36.37 116 LEU D N 1
ATOM 4480 C CA . LEU D 1 116 ? 24.464 10.265 21.306 1.00 35.84 116 LEU D CA 1
ATOM 4481 C C . LEU D 1 116 ? 25.988 10.353 21.149 1.00 36.42 116 LEU D C 1
ATOM 4482 O O . LEU D 1 116 ? 26.562 11.402 21.370 1.00 37.84 116 LEU D O 1
ATOM 4487 N N . ASP D 1 117 ? 26.611 9.252 20.736 1.00 37.03 117 ASP D N 1
ATOM 4488 C CA . ASP D 1 117 ? 28.068 9.172 20.502 1.00 38.36 117 ASP D CA 1
ATOM 4489 C C . ASP D 1 117 ? 28.593 10.112 19.390 1.00 36.71 117 ASP D C 1
ATOM 4490 O O . ASP D 1 117 ? 29.748 10.458 19.387 1.00 38.49 117 ASP D O 1
ATOM 4495 N N . LEU D 1 118 ? 27.741 10.577 18.489 1.00 35.43 118 LEU D N 1
ATOM 4496 C CA . LEU D 1 118 ? 28.202 11.333 17.300 1.00 31.96 118 LEU D CA 1
ATOM 4497 C C . LEU D 1 118 ? 28.292 12.830 17.524 1.00 30.06 118 LEU D C 1
ATOM 4498 O O . LEU D 1 118 ? 27.565 13.388 18.333 1.00 29.57 118 LEU D O 1
ATOM 4503 N N . VAL D 1 119 ? 29.200 13.471 16.803 1.00 27.10 119 VAL D N 1
ATOM 4504 C CA . VAL D 1 119 ? 29.298 14.931 16.745 1.00 26.90 119 VAL D CA 1
ATOM 4505 C C . VAL D 1 119 ? 28.073 15.492 16.014 1.00 24.84 119 VAL D C 1
ATOM 4506 O O . VAL D 1 119 ? 27.747 15.036 14.933 1.00 24.10 119 VAL D O 1
ATOM 4510 N N . PHE D 1 120 ? 27.371 16.441 16.620 1.00 23.81 120 PHE D N 1
ATOM 4511 C CA . PHE D 1 120 ? 26.188 17.021 15.949 1.00 21.96 120 PHE D CA 1
ATOM 4512 C C . PHE D 1 120 ? 26.696 17.954 14.880 1.00 22.21 120 PHE D C 1
ATOM 4513 O O . PHE D 1 120 ? 27.258 19.046 15.177 1.00 22.30 120 PHE D O 1
ATOM 4521 N N . CYS D 1 121 ? 26.554 17.541 13.600 1.00 19.85 121 CYS D N 1
ATOM 4522 C CA . CYS D 1 121 ? 27.003 18.419 12.504 1.00 19.45 121 CYS D CA 1
ATOM 4523 C C . CYS D 1 121 ? 26.183 17.961 11.295 1.00 18.34 121 CYS D C 1
ATOM 4524 O O . CYS D 1 121 ? 25.540 16.901 11.333 1.00 17.86 121 CYS D O 1
ATOM 4527 N N . GLN D 1 122 ? 26.190 18.761 10.242 1.00 18.37 122 GLN D N 1
ATOM 4528 C CA . GLN D 1 122 ? 25.279 18.476 9.107 1.00 19.03 122 GLN D CA 1
ATOM 4529 C C . GLN D 1 122 ? 25.506 17.072 8.519 1.00 18.01 122 GLN D C 1
ATOM 4530 O O . GLN D 1 122 ? 24.537 16.360 8.183 1.00 17.47 122 GLN D O 1
ATOM 4536 N N . SER D 1 123 ? 26.768 16.690 8.314 1.00 18.91 123 SER D N 1
ATOM 4537 C CA . SER D 1 123 ? 27.036 15.396 7.665 1.00 18.66 123 SER D CA 1
ATOM 4538 C C . SER D 1 123 ? 26.557 14.215 8.500 1.00 19.31 123 SER D C 1
ATOM 4539 O O . SER D 1 123 ? 26.037 13.220 7.953 1.00 19.61 123 SER D O 1
ATOM 4542 N N . ASN D 1 124 ? 26.724 14.303 9.839 1.00 18.17 124 ASN D N 1
ATOM 4543 C CA . ASN D 1 124 ? 26.201 13.243 10.690 1.00 18.80 124 ASN D CA 1
ATOM 4544 C C . ASN D 1 124 ? 24.682 13.155 10.682 1.00 18.09 124 ASN D C 1
ATOM 4545 O O . ASN D 1 124 ? 24.131 12.049 10.749 1.00 19.51 124 ASN D O 1
ATOM 4550 N N . ILE D 1 125 ? 24.026 14.302 10.632 1.00 17.07 125 ILE D N 1
ATOM 4551 C CA . ILE D 1 125 ? 22.547 14.324 10.513 1.00 17.34 125 ILE D CA 1
ATOM 4552 C C . ILE D 1 125 ? 22.086 13.555 9.256 1.00 19.86 125 ILE D C 1
ATOM 4553 O O . ILE D 1 125 ? 21.059 12.864 9.283 1.00 20.28 125 ILE D O 1
ATOM 4558 N N . LEU D 1 126 ? 22.838 13.693 8.163 1.00 20.21 126 LEU D N 1
ATOM 4559 C CA . LEU D 1 126 ? 22.376 13.150 6.865 1.00 20.39 126 LEU D CA 1
ATOM 4560 C C . LEU D 1 126 ? 22.917 11.777 6.544 1.00 23.19 126 LEU D C 1
ATOM 4561 O O . LEU D 1 126 ? 22.422 11.120 5.638 1.00 23.94 126 LEU D O 1
ATOM 4566 N N . TYR D 1 127 ? 23.899 11.315 7.313 1.00 23.32 127 TYR D N 1
ATOM 4567 C CA . TYR D 1 127 ? 24.658 10.116 6.958 1.00 24.87 127 TYR D CA 1
ATOM 4568 C C . TYR D 1 127 ? 23.757 8.871 6.944 1.00 25.79 127 TYR D C 1
ATOM 4569 O O . TYR D 1 127 ? 22.913 8.675 7.819 1.00 24.82 127 TYR D O 1
ATOM 4578 N N . ARG D 1 128 ? 23.941 8.077 5.914 1.00 26.93 128 ARG D N 1
ATOM 4579 C CA . ARG D 1 128 ? 23.162 6.844 5.712 1.00 28.06 128 ARG D CA 1
ATOM 4580 C C . ARG D 1 128 ? 21.670 7.123 5.751 1.00 26.42 128 ARG D C 1
ATOM 4581 O O . ARG D 1 128 ? 21.198 7.917 4.953 1.00 28.13 128 ARG D O 1
ATOM 4589 N N . ASP D 1 129 ? 20.915 6.516 6.681 1.00 26.74 129 ASP D N 1
ATOM 4590 C CA . ASP D 1 129 ? 19.463 6.723 6.735 1.00 27.38 129 ASP D CA 1
ATOM 4591 C C . ASP D 1 129 ? 19.082 8.135 7.208 1.00 26.06 129 ASP D C 1
ATOM 4592 O O . ASP D 1 129 ? 17.994 8.630 6.900 1.00 27.40 129 ASP D O 1
ATOM 4597 N N . GLY D 1 130 ? 19.993 8.783 7.927 1.00 24.96 130 GLY D N 1
ATOM 4598 C CA . GLY D 1 130 ? 19.789 10.166 8.357 1.00 23.70 130 GLY D CA 1
ATOM 4599 C C . GLY D 1 130 ? 18.861 10.253 9.570 1.00 22.43 130 GLY D C 1
ATOM 4600 O O . GLY D 1 130 ? 18.189 9.268 9.946 1.00 24.99 130 GLY D O 1
ATOM 4601 N N . TYR D 1 131 ? 18.834 11.438 10.154 1.00 19.47 131 TYR D N 1
ATOM 4602 C CA . TYR D 1 131 ? 18.030 11.752 11.341 1.00 19.00 131 TYR D CA 1
ATOM 4603 C C . TYR D 1 131 ? 16.847 12.588 10.933 1.00 19.79 131 TYR D C 1
ATOM 4604 O O . TYR D 1 131 ? 16.983 13.452 10.051 1.00 19.65 131 TYR D O 1
ATOM 4613 N N . LEU D 1 132 ? 15.714 12.383 11.597 1.00 16.84 132 LEU D N 1
ATOM 4614 C CA . LEU D 1 132 ? 14.543 13.249 11.367 1.00 18.81 132 LEU D CA 1
ATOM 4615 C C . LEU D 1 132 ? 14.043 13.843 12.650 1.00 19.35 132 LEU D C 1
ATOM 4616 O O . LEU D 1 132 ? 14.075 13.172 13.689 1.00 20.63 132 LEU D O 1
ATOM 4621 N N . VAL D 1 133 ? 13.565 15.086 12.567 1.00 18.87 133 VAL D N 1
ATOM 4622 C CA . VAL D 1 133 ? 12.812 15.745 13.656 1.00 19.98 133 VAL D CA 1
ATOM 4623 C C . VAL D 1 133 ? 11.449 15.094 13.753 1.00 20.68 133 VAL D C 1
ATOM 4624 O O . VAL D 1 133 ? 10.752 14.992 12.742 1.00 22.38 133 VAL D O 1
ATOM 4628 N N . ILE D 1 134 ? 11.080 14.652 14.941 1.00 21.13 134 ILE D N 1
ATOM 4629 C CA . ILE D 1 134 ? 9.766 14.024 15.123 1.00 22.55 134 ILE D CA 1
ATOM 4630 C C . ILE D 1 134 ? 8.870 14.832 16.047 1.00 24.11 134 ILE D C 1
ATOM 4631 O O . ILE D 1 134 ? 7.714 14.451 16.306 1.00 23.77 134 ILE D O 1
ATOM 4636 N N . GLY D 1 135 ? 9.376 15.951 16.562 1.00 23.54 135 GLY D N 1
ATOM 4637 C CA . GLY D 1 135 ? 8.619 16.732 17.535 1.00 24.94 135 GLY D CA 1
ATOM 4638 C C . GLY D 1 135 ? 9.561 17.624 18.318 1.00 26.06 135 GLY D C 1
ATOM 4639 O O . GLY D 1 135 ? 10.756 17.731 18.000 1.00 24.28 135 GLY D O 1
ATOM 4640 N N . ASN D 1 136 ? 9.028 18.288 19.337 1.00 26.25 136 ASN D N 1
ATOM 4641 C CA . ASN D 1 136 ? 9.870 19.089 20.215 1.00 26.69 136 ASN D CA 1
ATOM 4642 C C . ASN D 1 136 ? 9.342 19.015 21.656 1.00 27.70 136 ASN D C 1
ATOM 4643 O O . ASN D 1 136 ? 8.226 18.505 21.896 1.00 27.22 136 ASN D O 1
ATOM 4648 N N . ILE D 1 137 ? 10.155 19.471 22.598 1.00 28.00 137 ILE D N 1
ATOM 4649 C CA . ILE D 1 137 ? 9.841 19.320 24.018 1.00 29.90 137 ILE D CA 1
ATOM 4650 C C . ILE D 1 137 ? 8.627 20.094 24.498 1.00 32.35 137 ILE D C 1
ATOM 4651 O O . ILE D 1 137 ? 8.129 19.805 25.593 1.00 33.21 137 ILE D O 1
ATOM 4656 N N . HIS D 1 138 ? 8.167 21.068 23.712 1.00 34.88 138 HIS D N 1
ATOM 4657 C CA . HIS D 1 138 ? 7.011 21.903 24.104 1.00 37.05 138 HIS D CA 1
ATOM 4658 C C . HIS D 1 138 ? 5.696 21.398 23.544 1.00 38.06 138 HIS D C 1
ATOM 4659 O O . HIS D 1 138 ? 4.740 21.174 24.300 1.00 37.93 138 HIS D O 1
ATOM 4666 N N . GLU D 1 139 ? 5.651 21.197 22.223 1.00 38.31 139 GLU D N 1
ATOM 4667 C CA . GLU D 1 139 ? 4.497 20.597 21.545 1.00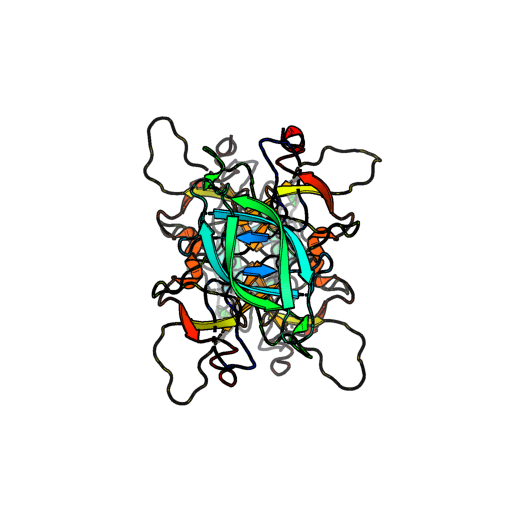 38.98 139 GLU D CA 1
ATOM 4668 C C . GLU D 1 139 ? 4.278 19.181 21.977 1.00 39.40 139 GLU D C 1
ATOM 4669 O O . GLU D 1 139 ? 3.162 18.669 21.924 1.00 40.18 139 GLU D O 1
ATOM 4675 N N . ASN D 1 140 ? 5.350 18.509 22.373 1.00 38.93 140 ASN D N 1
ATOM 4676 C CA . ASN D 1 140 ? 5.270 17.078 22.612 1.00 39.40 140 ASN D CA 1
ATOM 4677 C C . ASN D 1 140 ? 5.866 16.788 23.983 1.00 40.12 140 ASN D C 1
ATOM 4678 O O . ASN D 1 140 ? 6.847 16.058 24.113 1.00 40.06 140 ASN D O 1
ATOM 4683 N N . PRO D 1 141 ? 5.261 17.359 25.035 1.00 40.80 141 PRO D N 1
ATOM 4684 C CA . PRO D 1 141 ? 5.945 17.358 26.328 1.00 41.50 141 PRO D CA 1
ATOM 4685 C C . PRO D 1 141 ? 6.127 15.961 26.898 1.00 42.08 141 PRO D C 1
ATOM 4686 O O . PRO D 1 141 ? 6.952 15.765 27.777 1.00 42.41 141 PRO D O 1
ATOM 4690 N N . GLU D 1 142 ? 5.389 14.987 26.388 1.00 43.06 142 GLU D N 1
ATOM 4691 C CA . GLU D 1 142 ? 5.417 13.661 26.975 1.00 45.06 142 GLU D CA 1
ATOM 4692 C C . GLU D 1 142 ? 6.096 12.661 26.048 1.00 44.32 142 GLU D C 1
ATOM 4693 O O . GLU D 1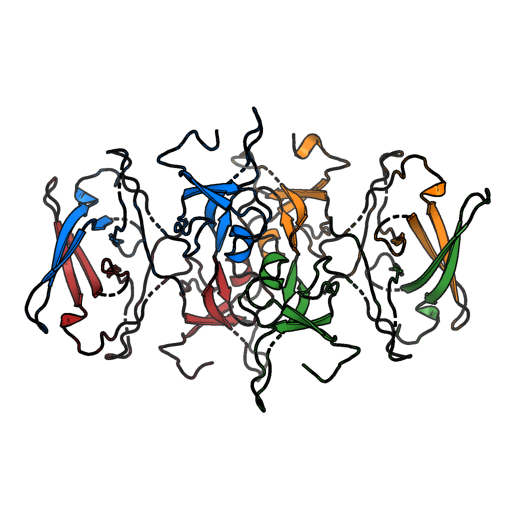 142 ? 6.121 11.463 26.321 1.00 44.96 142 GLU D O 1
ATOM 4699 N N . LEU D 1 143 ? 6.695 13.180 24.975 1.00 43.76 143 LEU D N 1
ATOM 4700 C CA . LEU D 1 143 ? 7.365 12.360 23.969 1.00 42.83 143 LEU D CA 1
ATOM 4701 C C . LEU D 1 143 ? 8.619 11.698 24.509 1.00 42.94 143 LEU D C 1
ATOM 4702 O O . LEU D 1 143 ? 8.852 10.517 24.249 1.00 42.40 143 LEU D O 1
ATOM 4707 N N . LEU D 1 144 ? 9.419 12.456 25.259 1.00 43.58 144 LEU D N 1
ATOM 4708 C CA . LEU D 1 144 ? 10.657 11.942 25.833 1.00 43.73 144 LEU D CA 1
ATOM 4709 C C . LEU D 1 144 ? 10.440 11.016 27.020 1.00 44.96 144 LEU D C 1
ATOM 4710 O O . LEU D 1 144 ? 11.342 10.246 27.378 1.00 46.20 144 LEU D O 1
#

Radius of gyration: 28.36 Å; Cα contacts (8 Å, |Δi|>4): 1189; chains: 4; bounding box: 78×84×63 Å

Secondary structure (DSSP, 8-state):
-----B--EETTTT---SBEEE--TT---EEES-EEEEEETTEEEEEE-SEEEGGG-SS--EE--EEEEE-TTSPEEETTEEEEE-PPP-TT-----BEEEETTEEEETT--S--SHHHHHSTT-EEEEEETTTSTTS--/-----B--EETTTT---SBEEE--TT---EEEEEEEEEEETTEEEEEEEEEEEGGG-SS--EE--EEEEE-TT-PEEETTEEEEE---STT------BEEEETTEEEETT-SS--SHHHHHSTT-EEEEEETTT-GGGG-/-PPP-B--EETTTT---SBEEE--TT---EEEEEEEEE-SSS--EEEEEEEEEGGG-SS--EE--EEEEE-TTSPEEETTEEEEE-----TTS----BEEEETTEEEETT-SS--SHHHHHSTT-EEEEEETTTSTT--/-----B--EETTTT---SBEEE--TT---EEEEEEEE---SSS--EEEEEEEEGGG-SS--EE--EEEEE-TTSPEEETTEEEEE-----SS-----BEEEETTEEEETT-SS--SHHHHHSTT-EEEEEETTTSTT--

Solvent-accessible surface area: 29122 Å² total

B-factor: mean 33.09, std 12.48, range [7.82, 80.05]

Nearest PDB structures (foldseek):
  2ox7-assembly1_A  TM=1.007E+00  e=1.579E-25  Enterococcus faecalis V583
  2qyz-assembly1_A-2  TM=6.799E-01  e=4.928E-05  Clostridium tetani E88
  2ox7-assembly1_A  TM=9.758E-01  e=2.697E-23  Enterococcus faecalis V583
  3nfp-assembly1_K  TM=3.091E-01  e=8.700E+00  Homo sapiens
  4efr-assembly1_A  TM=1.517E-01  e=5.502E+00  Bombyx mori

Organism: Enterococcus faecalis (strain ATCC 700802 / V583) (NCBI:txid226185)